Protein AF-A0A7C0ZC98-F1 (afdb_monomer)

pLDDT: mean 87.76, std 11.03, range [33.84, 98.44]

Radius of gyration: 20.85 Å; Cα contacts (8 Å, |Δi|>4): 672; chains: 1; bounding box: 54×52×56 Å

Structure (mmCIF, N/CA/C/O backbone):
data_AF-A0A7C0ZC98-F1
#
_entry.id   AF-A0A7C0ZC98-F1
#
loop_
_atom_site.group_PDB
_atom_site.id
_atom_site.type_symbol
_atom_site.label_atom_id
_atom_site.label_alt_id
_atom_site.label_comp_id
_atom_site.label_asym_id
_atom_site.label_entity_id
_atom_site.label_seq_id
_atom_site.pdbx_PDB_ins_code
_atom_site.Cartn_x
_atom_site.Cartn_y
_atom_site.Cartn_z
_atom_sit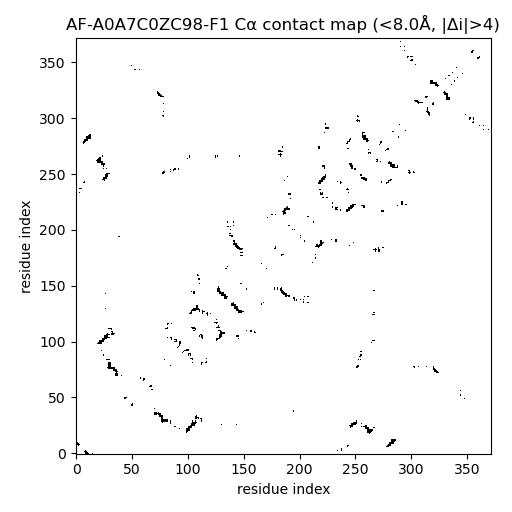e.occupancy
_atom_site.B_iso_or_equiv
_atom_site.auth_seq_id
_atom_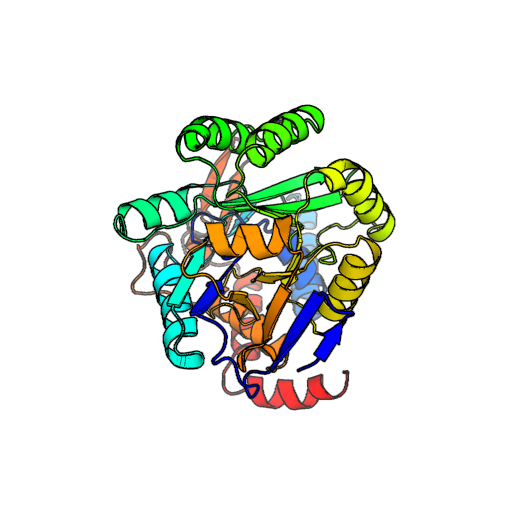site.auth_comp_id
_atom_site.auth_asym_id
_atom_site.auth_atom_id
_atom_site.pdbx_PDB_model_num
ATOM 1 N N . MET A 1 1 ? -12.277 -18.365 13.370 1.00 74.44 1 MET A N 1
ATOM 2 C CA . MET A 1 1 ? -11.640 -17.329 14.218 1.00 74.44 1 MET A CA 1
ATOM 3 C C . MET A 1 1 ? -10.384 -17.865 14.916 1.00 74.44 1 MET A C 1
ATOM 5 O O . MET A 1 1 ? -10.468 -18.856 15.636 1.00 74.44 1 MET A O 1
ATOM 9 N N . LYS A 1 2 ? -9.223 -17.218 14.737 1.00 79.19 2 LYS A N 1
ATOM 10 C CA . LYS A 1 2 ? -7.954 -17.492 15.442 1.00 79.19 2 LYS A CA 1
ATOM 11 C C . LYS A 1 2 ? -7.584 -16.276 16.295 1.00 79.19 2 LYS A C 1
ATOM 13 O O . LYS A 1 2 ? -7.551 -15.159 15.791 1.00 79.19 2 LYS A O 1
ATOM 18 N N . ARG A 1 3 ? -7.318 -16.483 17.586 1.00 78.44 3 ARG A N 1
ATOM 19 C CA . ARG A 1 3 ? -6.945 -15.413 18.525 1.00 78.44 3 ARG A CA 1
ATOM 20 C C . ARG A 1 3 ? -5.466 -15.503 18.876 1.00 78.44 3 ARG A C 1
ATOM 22 O O . ARG A 1 3 ? -4.966 -16.593 19.147 1.00 78.44 3 ARG A O 1
ATOM 29 N N . TYR A 1 4 ? -4.791 -14.361 18.893 1.00 76.75 4 TYR A N 1
ATOM 30 C CA . TYR A 1 4 ? -3.408 -14.226 19.340 1.00 76.75 4 TYR A CA 1
ATOM 31 C C . TYR A 1 4 ? -3.409 -13.308 20.564 1.00 76.75 4 TYR A C 1
ATOM 33 O O . TYR A 1 4 ? -3.559 -12.088 20.460 1.00 76.75 4 TYR A O 1
ATOM 41 N N . GLY A 1 5 ? -3.336 -13.921 21.747 1.00 76.06 5 GLY A N 1
ATOM 42 C CA . GLY A 1 5 ? -3.640 -13.234 23.002 1.00 76.06 5 GLY A CA 1
ATOM 43 C C . GLY A 1 5 ? -5.087 -12.721 23.041 1.00 76.06 5 GLY A C 1
ATOM 44 O O . GLY A 1 5 ? -5.976 -13.279 22.397 1.00 76.06 5 GLY A O 1
ATOM 45 N N . ASN A 1 6 ? -5.318 -11.638 23.788 1.00 73.19 6 ASN A N 1
ATOM 46 C CA . ASN A 1 6 ? -6.653 -11.043 23.961 1.00 73.19 6 ASN A CA 1
ATOM 47 C C . ASN A 1 6 ? -6.951 -9.897 22.984 1.00 73.19 6 ASN A C 1
ATOM 49 O O . ASN A 1 6 ? -8.027 -9.313 23.050 1.00 73.19 6 ASN A O 1
ATOM 53 N N . LYS A 1 7 ? -5.986 -9.532 22.135 1.00 84.50 7 LYS A N 1
ATOM 54 C CA . LYS A 1 7 ? -5.982 -8.244 21.431 1.00 84.50 7 LYS A CA 1
ATOM 55 C C . LYS A 1 7 ? -5.927 -8.347 19.910 1.00 84.50 7 LYS A C 1
ATOM 57 O O . LYS A 1 7 ? -6.285 -7.388 19.243 1.00 84.50 7 LYS A O 1
ATOM 62 N N . ILE A 1 8 ? -5.528 -9.492 19.354 1.00 89.81 8 ILE A N 1
ATOM 63 C CA . ILE A 1 8 ? -5.504 -9.709 17.904 1.00 89.81 8 ILE A CA 1
ATOM 64 C C . ILE A 1 8 ? -6.426 -10.876 17.559 1.00 89.81 8 ILE A C 1
ATOM 66 O O . ILE A 1 8 ? -6.219 -12.011 17.999 1.00 89.81 8 ILE A O 1
ATOM 70 N N . CYS A 1 9 ? -7.434 -10.587 16.745 1.00 91.44 9 CYS A N 1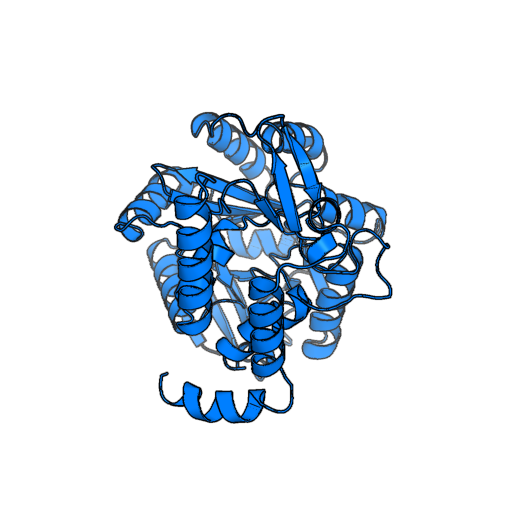
ATOM 71 C CA . CYS A 1 9 ? -8.412 -11.536 16.248 1.00 91.44 9 CYS A CA 1
ATOM 72 C C . CYS A 1 9 ? -8.313 -11.633 14.723 1.00 91.44 9 CYS A C 1
ATOM 74 O O . CYS A 1 9 ? -8.502 -10.648 14.014 1.00 91.44 9 CYS A O 1
ATOM 76 N N . ALA A 1 10 ? -8.017 -12.830 14.224 1.00 90.44 10 ALA A N 1
ATOM 77 C CA . ALA A 1 10 ? -8.015 -13.150 12.807 1.00 90.44 10 ALA A CA 1
ATOM 78 C C . ALA A 1 10 ? -9.260 -13.974 12.457 1.00 90.44 10 ALA A C 1
ATOM 80 O O . ALA A 1 10 ? -9.485 -15.063 12.999 1.00 90.44 10 ALA A O 1
ATOM 81 N N . LEU A 1 11 ? -10.054 -13.449 11.538 1.00 91.06 11 LEU A N 1
ATOM 82 C CA . LEU A 1 11 ? -11.322 -13.985 11.078 1.00 91.06 11 LEU A CA 1
ATOM 83 C C . LEU A 1 11 ? -11.156 -14.570 9.678 1.00 91.06 11 LEU A C 1
ATOM 85 O O . LEU A 1 11 ? -10.425 -14.058 8.824 1.00 91.06 11 LEU A O 1
ATOM 89 N N . ASP A 1 12 ? -11.842 -15.676 9.461 1.00 89.81 12 ASP A N 1
ATOM 90 C CA . ASP A 1 12 ? -12.070 -16.250 8.151 1.00 89.81 12 ASP A CA 1
ATOM 91 C C . ASP A 1 12 ? -13.332 -15.637 7.543 1.00 89.81 12 ASP A C 1
ATOM 93 O O . ASP A 1 12 ? -14.239 -15.239 8.267 1.00 89.81 12 ASP A O 1
ATOM 97 N N . PHE A 1 13 ? -13.447 -15.652 6.220 1.00 86.25 13 PHE A N 1
ATOM 98 C CA . PHE A 1 13 ? -14.629 -15.160 5.511 1.00 86.25 13 PHE A CA 1
ATOM 99 C C . PHE A 1 13 ? -15.955 -15.818 5.942 1.00 86.25 13 PHE A C 1
ATOM 101 O O . PHE A 1 13 ? -17.028 -15.287 5.691 1.00 86.25 13 PHE A O 1
ATOM 108 N N . LYS A 1 14 ? -15.894 -17.009 6.547 1.00 86.00 14 LYS A N 1
ATOM 109 C CA . LYS A 1 14 ? -17.073 -17.740 7.037 1.00 86.00 14 LYS A CA 1
ATOM 110 C C . LYS A 1 14 ? -17.441 -17.420 8.486 1.00 86.00 14 LYS A C 1
ATOM 112 O O . LYS A 1 14 ? -18.456 -17.929 8.956 1.00 86.00 14 LYS A O 1
ATOM 117 N N . ASP A 1 15 ? -16.580 -16.708 9.207 1.00 90.06 15 ASP A N 1
ATOM 118 C CA . ASP A 1 15 ? -16.861 -16.325 10.586 1.00 90.06 15 ASP A CA 1
ATOM 119 C C . ASP A 1 15 ? -17.953 -15.241 10.612 1.00 90.06 15 ASP A C 1
ATOM 121 O O . ASP A 1 15 ? -18.104 -14.476 9.661 1.00 90.06 15 ASP A O 1
ATOM 125 N N . ASP A 1 16 ? -18.717 -15.182 11.704 1.00 88.12 16 ASP A N 1
ATOM 126 C CA . ASP A 1 16 ? -19.704 -14.123 11.918 1.00 88.12 16 ASP A CA 1
ATOM 127 C C . ASP A 1 16 ? -18.997 -12.783 12.173 1.00 88.12 16 ASP A C 1
ATOM 129 O O . ASP A 1 16 ? -18.072 -12.700 12.986 1.00 88.12 16 ASP A O 1
ATOM 133 N N . ILE A 1 17 ? -19.439 -11.749 11.459 1.00 93.38 17 ILE A N 1
ATOM 134 C CA . ILE A 1 17 ? -18.895 -10.389 11.502 1.00 93.38 17 ILE A CA 1
ATOM 135 C C . ILE A 1 17 ? -19.959 -9.340 11.842 1.00 93.38 17 ILE A C 1
ATOM 137 O O . ILE A 1 17 ? -19.674 -8.148 11.759 1.00 93.38 17 ILE A O 1
ATOM 141 N N . GLY A 1 18 ? -21.165 -9.750 12.256 1.00 89.88 18 GLY A N 1
ATOM 142 C CA . GLY A 1 18 ? -22.285 -8.838 12.528 1.00 89.88 18 GLY A CA 1
ATOM 143 C C . GLY A 1 18 ? -22.062 -7.841 13.674 1.00 89.88 18 GLY A C 1
ATOM 144 O O . GLY A 1 18 ? -22.882 -6.952 13.880 1.00 89.88 18 GLY A O 1
ATOM 145 N N . GLU A 1 19 ? -20.967 -7.968 14.430 1.00 93.06 19 GLU A N 1
ATOM 146 C CA . GLU A 1 19 ? -20.566 -6.997 15.457 1.00 93.06 19 GLU A CA 1
ATOM 147 C C . GLU A 1 19 ? -19.761 -5.802 14.917 1.00 93.06 19 GLU A C 1
ATOM 149 O O . GLU A 1 19 ? -19.489 -4.867 15.675 1.00 93.06 19 GLU A O 1
ATOM 154 N N . PHE A 1 20 ? -19.340 -5.841 13.649 1.00 97.56 20 PHE A N 1
ATOM 155 C CA . PHE A 1 20 ? -18.558 -4.785 13.009 1.00 97.56 20 PHE A CA 1
ATOM 156 C C . PHE A 1 20 ? -19.452 -3.889 12.160 1.00 97.56 20 PHE A C 1
ATOM 158 O O . PHE A 1 20 ? -20.401 -4.349 11.536 1.00 97.56 20 PHE A O 1
ATOM 165 N N . ASN A 1 21 ? -19.114 -2.603 12.118 1.00 97.94 21 ASN A N 1
ATOM 166 C CA . ASN A 1 21 ? -19.869 -1.606 11.363 1.00 97.94 21 ASN A CA 1
ATOM 167 C C . ASN A 1 21 ? -19.173 -1.238 10.050 1.00 97.94 21 ASN A C 1
ATOM 169 O O . ASN A 1 21 ? -19.837 -0.923 9.060 1.00 97.94 21 ASN A O 1
ATOM 173 N N . SER A 1 22 ? -17.838 -1.290 10.030 1.00 98.25 22 SER A N 1
ATOM 174 C CA . SER A 1 22 ? -17.042 -0.921 8.862 1.00 98.25 22 SER A CA 1
ATOM 175 C C . SER A 1 22 ? -15.887 -1.890 8.626 1.00 98.25 22 SER A C 1
ATOM 177 O O . SER A 1 22 ? -15.364 -2.514 9.555 1.00 98.25 22 SER A O 1
ATOM 179 N N . ALA A 1 23 ? -15.443 -1.957 7.372 1.00 98.00 23 ALA A N 1
ATOM 180 C CA . ALA A 1 23 ? -14.182 -2.578 6.988 1.00 98.00 23 ALA A CA 1
ATOM 181 C C . ALA A 1 23 ? -13.244 -1.527 6.384 1.00 98.00 23 ALA A C 1
ATOM 183 O O . ALA A 1 23 ? -13.676 -0.615 5.676 1.00 98.00 23 ALA A O 1
ATOM 184 N N . ILE A 1 24 ? -11.950 -1.664 6.663 1.00 97.81 24 ILE A N 1
ATOM 185 C CA . ILE A 1 24 ? -10.910 -0.742 6.227 1.00 97.81 24 ILE A CA 1
ATOM 186 C C . ILE A 1 24 ? -10.019 -1.444 5.207 1.00 97.81 24 ILE A C 1
ATOM 188 O O . ILE A 1 24 ? -9.396 -2.466 5.512 1.00 97.81 24 ILE A O 1
ATOM 192 N N . SER A 1 25 ? -9.925 -0.851 4.018 1.00 96.56 25 SER A N 1
ATOM 193 C CA . SER A 1 25 ? -8.909 -1.193 3.026 1.00 96.56 25 SER A CA 1
ATOM 194 C C . SER A 1 25 ? -7.743 -0.213 3.136 1.00 96.56 25 SER A C 1
ATOM 196 O O . SER A 1 25 ? -7.826 0.948 2.711 1.00 96.56 25 SER A O 1
ATOM 198 N N . LEU A 1 26 ? -6.669 -0.684 3.771 1.00 96.19 26 LEU A N 1
ATOM 199 C CA . LEU A 1 26 ? -5.397 0.023 3.855 1.00 96.19 26 LEU A CA 1
ATOM 200 C C . LEU A 1 26 ? -4.454 -0.433 2.762 1.00 96.19 26 LEU A C 1
ATOM 202 O O . LEU A 1 26 ? -4.504 -1.588 2.349 1.00 96.19 26 LEU A O 1
ATOM 206 N N . HIS A 1 27 ? -3.532 0.457 2.412 1.00 95.81 27 HIS A N 1
ATOM 207 C CA . HIS A 1 27 ? -2.405 0.172 1.546 1.00 95.81 27 HIS A CA 1
ATOM 208 C C . HIS A 1 27 ? -2.862 -0.231 0.133 1.00 95.81 27 HIS A C 1
ATOM 210 O O . HIS A 1 27 ? -3.417 -1.297 -0.130 1.00 95.81 27 HIS A O 1
ATOM 216 N N . SER A 1 28 ? -2.757 0.707 -0.798 1.00 95.50 28 SER A N 1
ATOM 217 C CA . SER A 1 28 ? -3.115 0.485 -2.196 1.00 95.50 28 SER A CA 1
ATOM 218 C C . SER A 1 28 ? -2.465 1.543 -3.059 1.00 95.50 28 SER A C 1
ATOM 220 O O . SER A 1 28 ? -2.540 2.734 -2.748 1.00 95.50 28 SER A O 1
ATOM 222 N N . HIS A 1 29 ? -1.896 1.091 -4.171 1.00 96.62 29 HIS A N 1
ATOM 223 C CA . HIS A 1 29 ? -1.134 1.923 -5.086 1.00 96.62 29 HIS A CA 1
ATOM 224 C C . HIS A 1 29 ? -1.905 2.199 -6.371 1.00 96.62 29 HIS A C 1
ATOM 226 O O . HIS A 1 29 ? -2.661 1.369 -6.890 1.00 96.62 29 HIS A O 1
ATOM 232 N N . THR A 1 30 ? -1.706 3.397 -6.895 1.00 97.00 30 THR A N 1
ATOM 233 C CA . THR A 1 30 ? -2.353 3.942 -8.085 1.00 97.00 30 THR A CA 1
ATOM 234 C C . THR A 1 30 ? -1.293 4.315 -9.122 1.00 97.00 30 THR A C 1
ATOM 236 O O . THR A 1 30 ? -0.098 4.135 -8.912 1.00 97.00 30 THR A O 1
ATOM 239 N N . ILE A 1 31 ? -1.706 4.871 -10.262 1.00 95.56 31 ILE A N 1
ATOM 240 C CA . ILE A 1 31 ? -0.800 5.430 -11.284 1.00 95.56 31 ILE A CA 1
ATOM 241 C C . ILE A 1 31 ? 0.195 6.488 -10.759 1.00 95.56 31 ILE A C 1
ATOM 243 O O . ILE A 1 31 ? 1.091 6.876 -11.511 1.00 95.56 31 ILE A O 1
ATOM 247 N N . TYR A 1 32 ? 0.026 6.993 -9.533 1.00 95.94 32 TYR A N 1
ATOM 248 C CA . TYR A 1 32 ? 0.938 7.958 -8.916 1.00 95.94 32 TYR A CA 1
ATOM 249 C C . TYR A 1 32 ? 2.073 7.299 -8.123 1.00 95.94 32 TYR A C 1
ATOM 251 O O . TYR A 1 32 ? 3.101 7.949 -7.924 1.00 95.94 32 TYR A O 1
ATOM 259 N N . SER A 1 33 ? 1.953 6.014 -7.777 1.00 95.00 33 SER A N 1
ATOM 260 C CA . SER A 1 33 ? 3.036 5.258 -7.151 1.00 95.00 33 SER A CA 1
ATOM 261 C C . SER A 1 33 ? 4.142 4.921 -8.148 1.00 95.00 33 SER A C 1
ATOM 263 O O . SER A 1 33 ? 3.879 4.456 -9.264 1.00 95.00 33 SER A O 1
ATOM 265 N N . LYS A 1 34 ? 5.397 5.165 -7.759 1.00 92.81 34 LYS A N 1
ATOM 266 C CA . LYS A 1 34 ? 6.581 4.924 -8.596 1.00 92.81 34 LYS A CA 1
ATOM 267 C C . LYS A 1 34 ? 7.374 3.736 -8.075 1.00 92.81 34 LYS A C 1
ATOM 269 O O . LYS A 1 34 ? 8.279 3.879 -7.260 1.00 92.81 34 LYS A O 1
ATOM 274 N N . GLU A 1 35 ? 7.128 2.586 -8.678 1.00 89.69 35 GLU A N 1
ATOM 275 C CA . GLU A 1 35 ? 7.740 1.329 -8.276 1.00 89.69 35 GLU A CA 1
ATOM 276 C C . GLU A 1 35 ? 9.111 1.105 -8.901 1.00 89.69 35 GLU A C 1
ATOM 278 O O . GLU A 1 35 ? 9.259 1.062 -10.126 1.00 89.69 35 GLU A O 1
ATOM 283 N N . ASN A 1 36 ? 10.132 0.886 -8.074 1.00 86.81 36 ASN A N 1
ATOM 284 C CA . ASN A 1 36 ? 11.498 0.689 -8.553 1.00 86.81 36 ASN A CA 1
ATOM 285 C C . ASN A 1 36 ? 11.630 -0.584 -9.422 1.00 86.81 36 ASN A C 1
ATOM 287 O O . ASN A 1 36 ? 11.314 -1.699 -8.995 1.00 86.81 36 ASN A O 1
ATOM 291 N N . LEU A 1 37 ? 12.168 -0.452 -10.644 1.00 82.19 37 LEU A N 1
ATOM 292 C CA . LEU A 1 37 ? 12.371 -1.595 -11.551 1.00 82.19 37 LEU A CA 1
ATOM 293 C C . LEU 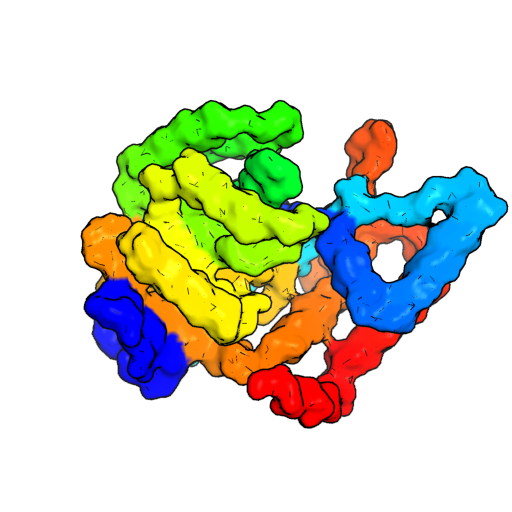A 1 37 ? 13.467 -2.563 -11.086 1.00 82.19 37 LEU A C 1
ATOM 295 O O . LEU A 1 37 ? 13.533 -3.691 -11.582 1.00 82.19 37 LEU A O 1
ATOM 299 N N . GLY A 1 38 ? 14.319 -2.165 -10.142 1.00 67.44 38 GLY A N 1
ATOM 300 C CA . GLY A 1 38 ? 15.304 -3.032 -9.499 1.00 67.44 38 GLY A CA 1
ATOM 301 C C . GLY A 1 38 ? 14.665 -4.300 -8.931 1.00 67.44 38 GLY A C 1
ATOM 302 O O . GLY A 1 38 ? 15.223 -5.388 -9.076 1.00 67.44 38 GLY A O 1
ATOM 303 N N . ILE A 1 39 ? 13.433 -4.202 -8.424 1.00 65.38 39 ILE A N 1
ATOM 304 C CA . ILE A 1 39 ? 12.647 -5.349 -7.952 1.00 65.38 39 ILE A CA 1
ATOM 305 C C . ILE A 1 39 ? 12.385 -6.351 -9.093 1.00 65.38 39 ILE A C 1
ATOM 307 O O . ILE A 1 39 ? 12.534 -7.563 -8.911 1.00 65.38 39 ILE A O 1
ATOM 311 N N . ILE A 1 40 ? 12.080 -5.874 -10.306 1.00 64.88 40 ILE A N 1
ATOM 312 C CA . ILE A 1 40 ? 11.847 -6.734 -11.480 1.00 64.88 40 ILE A CA 1
ATOM 313 C C . ILE A 1 40 ? 13.117 -7.497 -11.863 1.00 64.88 40 ILE A C 1
ATOM 315 O O . ILE A 1 40 ? 13.040 -8.681 -12.195 1.00 64.88 40 ILE A O 1
ATOM 319 N N . ALA A 1 41 ? 14.293 -6.868 -11.779 1.00 62.25 41 ALA A N 1
ATOM 320 C CA . ALA A 1 41 ? 15.564 -7.541 -12.048 1.00 62.25 41 ALA A CA 1
ATOM 321 C C . ALA A 1 41 ? 15.800 -8.732 -11.098 1.00 62.25 41 ALA A C 1
ATOM 323 O O . ALA A 1 41 ? 16.277 -9.789 -11.526 1.00 62.25 41 ALA A O 1
ATOM 324 N N . ARG A 1 42 ? 15.407 -8.595 -9.823 1.00 63.22 42 ARG A N 1
ATOM 325 C CA . ARG A 1 42 ? 15.499 -9.662 -8.811 1.00 63.22 42 ARG A CA 1
ATOM 326 C C . ARG A 1 42 ? 14.597 -10.842 -9.169 1.00 63.22 42 ARG A C 1
ATOM 328 O O . ARG A 1 42 ? 15.067 -11.980 -9.217 1.00 63.22 42 ARG A O 1
ATOM 335 N N . TYR A 1 43 ? 13.333 -10.583 -9.506 1.00 64.31 43 TYR A N 1
ATOM 336 C CA . TYR A 1 43 ? 12.390 -11.637 -9.904 1.00 64.31 43 TYR A CA 1
ATOM 337 C C . TYR A 1 43 ? 12.754 -12.291 -11.241 1.00 64.31 43 TYR A C 1
ATOM 339 O O . TYR A 1 43 ? 12.703 -13.515 -11.367 1.00 64.31 43 TYR A O 1
ATOM 347 N N . ALA A 1 44 ? 13.208 -11.507 -12.219 1.00 65.62 44 ALA A N 1
ATOM 348 C CA . ALA A 1 44 ? 13.685 -12.009 -13.505 1.00 65.62 44 ALA A CA 1
ATOM 349 C C . ALA A 1 44 ? 14.834 -13.022 -13.344 1.00 65.62 44 ALA A C 1
ATOM 351 O O . ALA A 1 44 ? 14.898 -14.010 -14.077 1.00 65.62 44 ALA A O 1
ATOM 352 N N . ASN A 1 45 ? 15.711 -12.826 -12.353 1.00 65.69 45 ASN A N 1
ATOM 353 C CA . ASN A 1 45 ? 16.799 -13.756 -12.047 1.00 65.69 45 ASN A CA 1
ATOM 354 C C . ASN A 1 45 ? 16.339 -15.068 -11.386 1.00 65.69 45 ASN A C 1
ATOM 356 O O . ASN A 1 45 ? 17.078 -16.054 -11.449 1.00 65.69 45 ASN A O 1
ATOM 360 N N . ARG A 1 46 ? 15.139 -15.119 -10.791 1.00 67.31 46 ARG A N 1
ATOM 361 C CA . ARG A 1 46 ? 14.580 -16.349 -10.199 1.00 67.31 46 ARG A CA 1
ATOM 362 C C . ARG A 1 46 ? 14.011 -17.305 -11.248 1.00 67.31 46 ARG A C 1
ATOM 364 O O . ARG A 1 46 ? 13.984 -18.507 -11.013 1.00 67.31 46 ARG A O 1
ATOM 371 N N . ILE A 1 47 ? 13.615 -16.805 -12.421 1.00 70.31 47 ILE A N 1
ATOM 372 C CA . ILE A 1 47 ? 13.076 -17.630 -13.511 1.00 70.31 47 ILE A CA 1
ATOM 373 C C . ILE A 1 47 ? 14.228 -18.027 -14.455 1.00 70.31 47 ILE A C 1
ATOM 375 O O . ILE A 1 47 ? 14.752 -17.160 -15.161 1.00 70.31 47 ILE A O 1
ATOM 379 N N . PRO A 1 48 ? 14.633 -19.316 -14.531 1.00 75.12 48 PRO A N 1
ATOM 380 C CA . PRO A 1 48 ? 15.859 -19.729 -15.226 1.00 75.12 48 PRO A CA 1
ATOM 381 C C . PRO A 1 48 ? 15.954 -19.272 -16.686 1.00 75.12 48 PRO A C 1
ATOM 383 O O . PRO A 1 48 ? 17.024 -18.858 -17.135 1.00 75.12 48 PRO A O 1
ATOM 386 N N . ILE A 1 49 ? 14.834 -19.307 -17.412 1.00 76.06 49 ILE A N 1
ATOM 387 C CA . ILE A 1 49 ? 14.765 -18.906 -18.822 1.00 76.06 49 ILE A CA 1
ATOM 388 C C . ILE A 1 49 ? 14.932 -17.387 -18.967 1.00 76.06 49 ILE A C 1
ATOM 390 O O . ILE A 1 49 ? 15.725 -16.938 -19.797 1.00 76.06 49 ILE A O 1
ATOM 394 N N . ILE A 1 50 ? 14.254 -16.586 -18.134 1.00 76.94 50 ILE A N 1
ATOM 395 C CA . ILE A 1 50 ? 14.397 -15.119 -18.150 1.00 76.94 50 ILE A CA 1
ATOM 396 C C . ILE A 1 50 ? 15.831 -14.737 -17.789 1.00 76.94 50 ILE A C 1
ATOM 398 O O . ILE A 1 50 ? 16.454 -13.951 -18.503 1.00 76.94 50 ILE A O 1
ATOM 402 N N . ARG A 1 51 ? 16.398 -15.366 -16.754 1.00 80.94 51 ARG A N 1
ATOM 403 C CA . ARG A 1 51 ? 17.802 -15.196 -16.366 1.00 80.94 51 ARG A CA 1
ATOM 404 C C . ARG A 1 51 ? 18.757 -15.485 -17.526 1.00 80.94 51 ARG A C 1
ATOM 406 O O . ARG A 1 51 ? 19.703 -14.729 -17.742 1.00 80.94 51 ARG A O 1
ATOM 413 N N . ALA A 1 52 ? 18.534 -16.565 -18.277 1.00 82.94 52 ALA A N 1
ATOM 414 C CA . ALA A 1 52 ? 19.368 -16.920 -19.425 1.00 82.94 52 ALA A CA 1
ATOM 415 C C . ALA A 1 52 ? 19.288 -15.867 -20.545 1.00 82.94 52 ALA A C 1
ATOM 417 O O . ALA A 1 52 ? 20.325 -15.451 -21.070 1.00 82.94 52 ALA A O 1
ATOM 418 N N . LEU A 1 53 ? 18.081 -15.389 -20.871 1.00 81.69 53 LEU A N 1
ATOM 419 C CA . LEU A 1 53 ? 17.874 -14.320 -21.854 1.00 81.69 53 LEU A CA 1
ATOM 420 C C . LEU A 1 53 ? 18.546 -13.012 -21.416 1.00 81.69 53 LEU A C 1
ATOM 422 O O . LEU A 1 53 ? 19.252 -12.389 -22.209 1.00 81.69 53 LEU A O 1
ATOM 426 N N . PHE A 1 54 ? 18.398 -12.642 -20.143 1.00 80.19 54 PHE A N 1
ATOM 427 C CA . PHE A 1 54 ? 19.001 -11.441 -19.571 1.00 80.19 54 PHE A CA 1
ATOM 428 C C . PHE A 1 54 ? 20.535 -11.493 -19.596 1.00 80.19 54 PHE A C 1
ATOM 430 O O . PHE A 1 54 ? 21.189 -10.557 -20.057 1.00 80.19 54 PHE A O 1
ATOM 437 N N . ARG A 1 55 ? 21.131 -12.621 -19.181 1.00 83.50 55 ARG A N 1
ATOM 438 C CA . ARG A 1 55 ? 22.587 -12.835 -19.250 1.00 83.50 55 ARG A CA 1
ATOM 439 C C . ARG A 1 55 ? 23.105 -12.757 -20.680 1.00 83.50 55 ARG A C 1
ATOM 441 O O . ARG A 1 55 ? 24.115 -12.101 -20.925 1.00 83.50 55 ARG A O 1
ATOM 448 N N . LYS A 1 56 ? 22.409 -13.388 -21.630 1.00 85.12 56 LYS A N 1
ATOM 449 C CA . LYS A 1 56 ? 22.775 -13.348 -23.051 1.00 85.12 56 LYS A CA 1
ATOM 450 C C . LYS A 1 56 ? 22.776 -11.917 -23.590 1.00 85.12 56 LYS A C 1
ATOM 452 O O . LYS A 1 56 ? 23.715 -11.537 -24.288 1.00 85.12 56 LYS A O 1
ATOM 457 N N . GLU A 1 57 ? 21.765 -11.121 -23.247 1.00 85.00 57 GLU A N 1
ATOM 458 C CA . GLU A 1 57 ? 21.688 -9.724 -23.675 1.00 85.00 57 GLU A CA 1
ATOM 459 C C . GLU A 1 57 ? 22.790 -8.867 -23.034 1.00 85.00 57 GLU A C 1
ATOM 461 O O . GLU A 1 57 ? 23.476 -8.129 -23.740 1.00 85.00 57 GLU A O 1
ATOM 466 N N . ASN A 1 58 ? 23.048 -9.010 -21.731 1.00 84.19 58 ASN A N 1
ATOM 467 C CA . ASN A 1 58 ? 24.142 -8.286 -21.074 1.00 84.19 58 ASN A CA 1
ATOM 468 C C . ASN A 1 58 ? 25.512 -8.639 -21.665 1.00 84.19 58 ASN A C 1
ATOM 470 O O . ASN A 1 58 ? 26.299 -7.739 -21.957 1.00 84.19 58 ASN A O 1
ATOM 474 N N . LEU A 1 59 ? 25.781 -9.921 -21.938 1.00 86.44 59 LEU A N 1
ATOM 475 C CA . LEU A 1 59 ? 27.009 -10.345 -22.618 1.00 86.44 59 LEU A CA 1
ATOM 476 C C . LEU A 1 59 ? 27.135 -9.713 -24.010 1.00 86.44 59 LEU A C 1
ATOM 478 O O . LEU A 1 59 ? 28.216 -9.262 -24.387 1.00 86.44 59 LEU A O 1
ATOM 482 N N . LYS A 1 60 ? 26.038 -9.638 -24.773 1.00 86.88 60 LYS A N 1
ATOM 483 C CA . LYS A 1 60 ? 26.016 -8.975 -26.085 1.00 86.88 60 LYS A CA 1
ATOM 484 C C . LYS A 1 60 ? 26.341 -7.482 -25.970 1.00 86.88 60 LYS A C 1
ATOM 486 O O . LYS A 1 60 ? 27.101 -6.960 -26.789 1.00 86.88 60 LYS A O 1
ATOM 491 N N . ARG A 1 61 ? 25.803 -6.798 -24.957 1.00 85.69 61 ARG A N 1
ATOM 492 C CA . ARG A 1 61 ? 26.065 -5.375 -24.692 1.00 85.69 61 ARG A CA 1
ATOM 493 C C . ARG A 1 61 ? 27.522 -5.127 -24.315 1.00 85.69 61 ARG A C 1
ATOM 495 O O . ARG A 1 61 ? 28.147 -4.278 -24.943 1.00 85.69 61 ARG A O 1
ATOM 502 N N . ILE A 1 62 ? 28.078 -5.930 -23.406 1.00 87.25 62 ILE A N 1
ATOM 503 C CA . ILE A 1 62 ? 29.491 -5.860 -23.000 1.00 87.25 62 ILE A CA 1
ATOM 504 C C . ILE A 1 62 ? 30.411 -6.077 -24.208 1.00 87.25 62 ILE A C 1
ATOM 506 O O . ILE A 1 62 ? 31.287 -5.255 -24.466 1.00 87.25 62 ILE A O 1
ATOM 510 N N . LYS A 1 63 ? 30.159 -7.118 -25.020 1.00 90.25 63 LYS A N 1
ATOM 511 C CA . LYS A 1 63 ? 30.905 -7.364 -26.273 1.00 90.25 63 LYS A CA 1
ATOM 512 C C . LYS A 1 63 ? 30.831 -6.186 -27.250 1.00 90.25 63 LYS A C 1
ATOM 514 O O . LYS A 1 63 ? 31.768 -5.955 -28.002 1.00 90.25 63 LYS A O 1
ATOM 519 N N . SER A 1 64 ? 29.737 -5.428 -27.213 1.00 88.81 64 SER A N 1
ATOM 520 C CA . SER A 1 64 ? 29.520 -4.236 -28.040 1.00 88.81 64 SER A CA 1
ATOM 521 C C . SER A 1 64 ? 29.987 -2.933 -27.370 1.00 88.81 64 SER A C 1
ATOM 523 O O . SER A 1 64 ? 29.574 -1.862 -27.808 1.00 88.81 64 SER A O 1
ATOM 525 N N . LYS A 1 65 ? 30.785 -3.001 -26.290 1.00 85.50 65 LYS A N 1
ATOM 526 C CA . LYS A 1 65 ? 31.243 -1.852 -25.478 1.00 85.50 65 LYS A CA 1
ATOM 527 C C . LYS A 1 65 ? 30.107 -0.962 -24.938 1.00 85.50 65 LYS A C 1
ATOM 529 O O . LYS A 1 65 ? 30.305 0.221 -24.678 1.00 85.50 65 LYS A O 1
ATOM 534 N N . LYS A 1 66 ? 28.906 -1.519 -24.757 1.00 81.56 66 LYS A N 1
ATOM 535 C CA . LYS A 1 66 ? 27.756 -0.845 -24.133 1.00 81.56 66 LYS A CA 1
ATOM 536 C C . LYS A 1 66 ? 27.677 -1.222 -22.657 1.00 81.56 66 LYS A C 1
ATOM 538 O O . LYS A 1 66 ? 27.988 -2.355 -22.291 1.00 81.56 66 LYS A O 1
ATOM 543 N N . ARG A 1 67 ? 27.187 -0.303 -21.819 1.00 78.62 67 ARG A N 1
ATOM 544 C CA . ARG A 1 67 ? 26.914 -0.604 -20.406 1.00 78.62 67 ARG A CA 1
ATOM 545 C C . ARG A 1 67 ? 25.871 -1.725 -20.273 1.00 78.62 67 ARG A C 1
ATOM 547 O O . ARG A 1 67 ? 24.973 -1.802 -21.129 1.00 78.62 67 ARG A O 1
ATOM 554 N N . PRO A 1 68 ? 25.957 -2.569 -19.228 1.00 78.56 68 PRO A N 1
ATOM 555 C CA . PRO A 1 68 ? 24.890 -3.497 -18.863 1.00 78.56 68 PRO A CA 1
ATOM 556 C C . PRO A 1 68 ? 23.539 -2.789 -18.726 1.00 78.56 68 PRO A C 1
ATOM 558 O O . PRO A 1 68 ? 23.469 -1.562 -18.651 1.00 78.56 68 PRO A O 1
ATOM 561 N N . ILE A 1 69 ? 22.458 -3.562 -18.744 1.00 76.12 69 ILE A N 1
ATOM 562 C CA . ILE A 1 69 ? 21.135 -3.012 -18.447 1.00 76.12 69 ILE A CA 1
ATOM 563 C C . ILE A 1 69 ? 21.116 -2.616 -16.970 1.00 76.12 69 ILE A C 1
ATOM 565 O O . ILE A 1 69 ? 21.307 -3.468 -16.104 1.00 76.12 69 ILE A O 1
ATOM 569 N N . ASP A 1 70 ? 20.887 -1.334 -16.713 1.00 76.81 70 ASP A N 1
ATOM 570 C CA . ASP A 1 70 ? 20.677 -0.788 -15.380 1.00 76.81 70 ASP A CA 1
ATOM 571 C C . ASP A 1 70 ? 19.178 -0.551 -15.170 1.00 76.81 70 ASP A C 1
ATOM 573 O O . ASP A 1 70 ? 18.556 0.206 -15.913 1.00 76.81 70 ASP A O 1
ATOM 577 N N . PHE A 1 71 ? 18.600 -1.236 -14.186 1.00 78.62 71 PHE A N 1
ATOM 578 C CA . PHE A 1 71 ? 17.199 -1.063 -13.797 1.00 78.62 71 PHE A CA 1
ATOM 579 C C . PHE A 1 71 ? 17.023 -0.075 -12.643 1.00 78.62 71 PHE A C 1
ATOM 581 O O . PHE A 1 71 ? 15.900 0.352 -12.403 1.00 78.62 71 PHE A O 1
ATOM 588 N N . SER A 1 72 ? 18.100 0.309 -11.948 1.00 76.94 72 SER A N 1
ATOM 589 C CA . SER A 1 72 ? 18.023 1.204 -10.784 1.00 76.94 72 SER A CA 1
ATOM 590 C C . SER A 1 72 ? 17.600 2.628 -11.155 1.00 76.94 72 SER A C 1
ATOM 592 O O . SER A 1 72 ? 17.025 3.345 -10.343 1.00 76.94 72 SER A O 1
ATOM 594 N N . SER A 1 73 ? 17.827 3.021 -12.409 1.00 81.25 73 SER A N 1
ATOM 595 C CA . SER A 1 73 ? 17.435 4.314 -12.976 1.00 81.25 73 SER A CA 1
ATOM 596 C C . SER A 1 73 ? 16.001 4.354 -13.519 1.00 81.25 73 SER A C 1
ATOM 598 O O . SER A 1 73 ? 15.572 5.386 -14.051 1.00 81.25 73 SER A O 1
ATOM 600 N N . GLY A 1 74 ? 15.249 3.255 -13.415 1.00 88.12 74 GLY A N 1
ATOM 601 C CA . GLY A 1 74 ? 13.889 3.164 -13.927 1.00 88.12 74 GLY A CA 1
ATOM 602 C C . GLY A 1 74 ? 12.857 2.790 -12.870 1.00 88.12 74 GLY A C 1
ATOM 603 O O . GLY A 1 74 ? 13.156 2.165 -11.855 1.00 88.12 74 GLY A O 1
ATOM 604 N N . TYR A 1 75 ? 11.614 3.160 -13.151 1.00 91.81 75 TYR A N 1
ATOM 605 C CA . TYR A 1 75 ? 10.452 2.805 -12.344 1.00 91.81 75 TYR A CA 1
ATOM 606 C C . TYR A 1 75 ? 9.285 2.398 -13.244 1.00 91.81 75 TYR A C 1
ATOM 608 O O . TYR A 1 75 ? 9.291 2.650 -14.454 1.00 91.81 75 TYR A O 1
ATOM 616 N N . TRP A 1 76 ? 8.279 1.760 -12.668 1.00 92.56 76 TRP A N 1
ATOM 617 C CA . TRP A 1 76 ? 6.992 1.543 -13.310 1.00 92.56 76 TRP A CA 1
ATOM 618 C C . TRP A 1 76 ? 5.867 2.129 -12.463 1.00 92.56 76 TRP A C 1
ATOM 620 O O . TRP A 1 76 ? 6.075 2.434 -11.296 1.00 92.56 76 TRP A O 1
ATOM 630 N N . ILE A 1 77 ? 4.700 2.328 -13.070 1.00 94.44 77 ILE A N 1
ATOM 631 C CA . ILE A 1 77 ? 3.500 2.785 -12.362 1.00 94.44 77 ILE A CA 1
ATOM 632 C C . ILE A 1 77 ? 2.383 1.732 -12.456 1.00 94.44 77 ILE A C 1
ATOM 634 O O . ILE A 1 77 ? 2.199 1.145 -13.538 1.00 94.44 77 ILE A O 1
ATOM 638 N N . PRO A 1 78 ? 1.620 1.496 -11.371 1.00 94.62 78 PRO A N 1
ATOM 639 C CA . PRO A 1 78 ? 0.402 0.690 -11.376 1.00 94.62 78 PRO A CA 1
ATOM 640 C C . PRO A 1 78 ? -0.569 1.064 -12.503 1.00 94.62 78 PRO A C 1
ATOM 642 O O . PRO A 1 78 ? -0.576 2.200 -12.980 1.00 94.62 78 PRO A O 1
ATOM 645 N N . PRO A 1 79 ? -1.413 0.127 -12.970 1.00 94.00 79 PRO A N 1
ATOM 646 C CA . PRO A 1 79 ? -2.295 0.396 -14.098 1.00 94.00 79 PRO A CA 1
ATOM 647 C C . PRO A 1 79 ? -3.512 1.252 -13.730 1.00 94.00 79 PRO A C 1
ATOM 649 O O . PRO A 1 79 ? -4.103 1.854 -14.621 1.00 94.00 79 PRO A O 1
ATOM 652 N N . LEU A 1 80 ? -3.911 1.310 -12.456 1.00 95.31 80 LEU A N 1
ATOM 653 C CA . LEU A 1 80 ? -5.211 1.851 -12.064 1.00 95.31 80 LEU A CA 1
ATOM 654 C C . LEU A 1 80 ? -5.167 3.304 -11.591 1.00 95.31 80 LEU A C 1
ATOM 656 O O . LEU A 1 80 ? -4.309 3.699 -10.805 1.00 95.31 80 LEU A O 1
ATOM 660 N N . SER A 1 81 ? -6.156 4.089 -12.029 1.00 95.81 81 SER A N 1
ATOM 661 C CA . SER A 1 81 ? -6.403 5.425 -11.481 1.00 95.81 81 SER A CA 1
ATOM 662 C C . SER A 1 81 ? -6.844 5.346 -10.014 1.00 95.81 81 SER A C 1
ATOM 664 O O . SER A 1 81 ? -7.414 4.323 -9.623 1.00 95.81 81 SER A O 1
ATOM 666 N N . PRO A 1 82 ? -6.684 6.427 -9.226 1.00 96.94 82 PRO A N 1
ATOM 667 C CA . PRO A 1 82 ? -7.168 6.459 -7.847 1.00 96.94 82 PRO A CA 1
ATOM 668 C C . PRO A 1 82 ? -8.644 6.070 -7.725 1.00 96.94 82 PRO A C 1
ATOM 670 O O . PRO A 1 82 ? -8.998 5.225 -6.910 1.00 96.94 82 PRO A O 1
ATOM 673 N N . GLU A 1 83 ? -9.500 6.597 -8.603 1.00 96.38 83 GLU A N 1
ATOM 674 C CA . GLU A 1 83 ? -10.926 6.257 -8.624 1.00 96.38 83 GLU A CA 1
ATOM 675 C C . GLU A 1 83 ? -11.186 4.776 -8.936 1.00 96.38 83 GLU A C 1
ATOM 677 O O . GLU A 1 83 ? -12.036 4.153 -8.306 1.00 96.38 83 GLU A O 1
ATOM 682 N N . SER A 1 84 ? -10.432 4.181 -9.866 1.00 96.06 84 SER A N 1
ATOM 683 C CA . SER A 1 84 ? -10.586 2.754 -10.180 1.00 96.06 84 SER A CA 1
ATOM 684 C C . SER A 1 84 ? -10.218 1.878 -8.982 1.00 96.06 84 SER A C 1
ATOM 686 O O . SER A 1 84 ? -10.881 0.872 -8.742 1.00 96.06 84 SER A O 1
ATOM 688 N N . VAL A 1 85 ? -9.177 2.264 -8.231 1.00 96.75 85 VAL A N 1
ATOM 689 C CA . VAL A 1 85 ? -8.813 1.606 -6.969 1.00 96.75 85 VAL A CA 1
ATOM 690 C C . VAL A 1 85 ? -9.954 1.741 -5.968 1.00 96.75 85 VAL A C 1
ATOM 692 O O . VAL A 1 85 ? -10.471 0.720 -5.519 1.00 96.75 85 VAL A O 1
ATOM 695 N N . TYR A 1 86 ? -10.414 2.967 -5.711 1.00 97.44 86 TYR A N 1
ATOM 696 C CA . TYR A 1 86 ? -11.506 3.244 -4.779 1.00 97.44 86 TYR A CA 1
ATOM 697 C C . TYR A 1 86 ? -12.762 2.418 -5.079 1.00 97.44 86 TYR A C 1
ATOM 699 O O . TYR A 1 86 ? -13.257 1.728 -4.196 1.00 97.44 86 TYR A O 1
ATOM 707 N N . ILE A 1 87 ? -13.238 2.414 -6.329 1.00 97.25 87 ILE A N 1
ATOM 708 C CA . ILE A 1 87 ? -14.429 1.653 -6.735 1.00 97.25 87 ILE A CA 1
ATOM 709 C C . ILE A 1 87 ? -14.223 0.149 -6.521 1.00 97.25 87 ILE A C 1
ATOM 711 O O . ILE A 1 87 ? -15.133 -0.532 -6.047 1.00 97.25 87 ILE A O 1
ATOM 715 N N . SER A 1 88 ? -13.042 -0.378 -6.863 1.00 96.44 88 SER A N 1
ATOM 716 C CA . SER A 1 88 ? -12.760 -1.808 -6.701 1.00 96.44 88 SER A CA 1
ATOM 717 C C . SER A 1 88 ? -12.706 -2.236 -5.234 1.00 96.44 88 SER A C 1
ATOM 719 O O . SER A 1 88 ? -13.271 -3.270 -4.895 1.00 96.44 88 SER A O 1
ATOM 721 N N . GLU A 1 89 ? -12.089 -1.433 -4.365 1.00 97.00 89 GLU A N 1
ATOM 722 C CA . GLU A 1 89 ? -11.992 -1.705 -2.927 1.00 97.00 89 GLU A CA 1
ATOM 723 C C . GLU A 1 89 ? -13.340 -1.527 -2.226 1.00 97.00 89 GLU A C 1
ATOM 725 O O . GLU A 1 89 ? -13.747 -2.370 -1.427 1.00 97.00 89 GLU A O 1
ATOM 730 N N . LYS A 1 90 ? -14.076 -0.470 -2.587 1.00 97.44 90 LYS A N 1
ATOM 731 C CA . LYS A 1 90 ? -15.433 -0.217 -2.107 1.00 97.44 90 LYS A CA 1
ATOM 732 C C . LYS A 1 90 ? -16.349 -1.401 -2.411 1.00 97.44 90 LYS A C 1
ATOM 734 O O . LYS A 1 90 ? -16.928 -1.975 -1.495 1.00 97.44 90 LYS A O 1
ATOM 739 N N . GLY A 1 91 ? -16.408 -1.817 -3.678 1.00 97.25 91 GLY A N 1
ATOM 740 C CA . GLY A 1 91 ? -17.208 -2.972 -4.080 1.00 97.25 91 GLY A CA 1
ATOM 741 C C . GLY A 1 91 ? -16.735 -4.269 -3.422 1.00 97.25 91 GLY A C 1
ATOM 742 O O . GLY A 1 91 ? -17.551 -5.101 -3.047 1.00 97.25 91 GLY A O 1
ATOM 743 N N . ASN A 1 92 ? -15.426 -4.445 -3.227 1.00 95.19 92 ASN A N 1
ATOM 744 C CA . ASN A 1 92 ? -14.890 -5.616 -2.536 1.00 95.19 92 ASN A CA 1
ATOM 745 C C . ASN A 1 92 ? -15.413 -5.733 -1.096 1.00 95.19 92 ASN A C 1
ATOM 747 O O . ASN A 1 92 ? -15.713 -6.838 -0.660 1.00 95.19 92 ASN A O 1
ATOM 751 N N . ILE A 1 93 ? -15.562 -4.620 -0.378 1.00 97.06 93 ILE A N 1
ATOM 752 C CA . ILE A 1 93 ? -16.142 -4.615 0.969 1.00 97.06 93 ILE A CA 1
ATOM 753 C C . ILE A 1 93 ? -17.661 -4.789 0.912 1.00 97.06 93 ILE A C 1
ATOM 755 O O . ILE A 1 93 ? -18.185 -5.696 1.551 1.00 97.06 93 ILE A O 1
ATOM 759 N N . GLU A 1 94 ? -18.361 -3.974 0.121 1.00 96.81 94 GLU A N 1
ATOM 760 C CA . GLU A 1 94 ? -19.829 -3.979 0.071 1.00 96.81 94 GLU A CA 1
ATOM 761 C C . GLU A 1 94 ? -20.376 -5.340 -0.380 1.00 96.81 94 GLU A C 1
ATOM 763 O O . GLU A 1 94 ? -21.265 -5.894 0.257 1.00 96.81 94 GLU A O 1
ATOM 768 N N . TYR A 1 95 ? -19.812 -5.934 -1.437 1.00 94.62 95 TYR A N 1
ATOM 769 C CA . TYR A 1 95 ? -20.335 -7.186 -1.991 1.00 94.62 95 TYR A CA 1
ATOM 770 C C . TYR A 1 95 ? -19.961 -8.430 -1.187 1.00 94.62 95 TYR A C 1
ATOM 772 O O . TYR A 1 95 ? -20.700 -9.412 -1.230 1.00 94.62 95 TYR A O 1
ATOM 780 N N . ASN A 1 96 ? -18.807 -8.432 -0.514 1.00 93.12 96 ASN A N 1
ATOM 781 C CA . ASN A 1 96 ? -18.346 -9.619 0.207 1.00 93.12 96 ASN A CA 1
ATOM 782 C C . ASN A 1 96 ? -18.697 -9.578 1.697 1.00 93.12 96 ASN A C 1
ATOM 784 O O . ASN A 1 96 ? -18.860 -10.642 2.285 1.00 93.12 96 ASN A O 1
ATOM 788 N N . LEU A 1 97 ? -18.782 -8.394 2.310 1.00 95.56 97 LEU A N 1
ATOM 789 C CA . LEU A 1 97 ? -18.931 -8.248 3.760 1.00 95.56 97 LEU A CA 1
ATOM 790 C C . LEU A 1 97 ? -20.218 -7.536 4.186 1.00 95.56 97 LEU A C 1
ATOM 792 O O . LEU A 1 97 ? -20.575 -7.659 5.350 1.00 95.56 97 LEU A O 1
ATOM 796 N N . ASP A 1 98 ? -20.895 -6.812 3.286 1.00 96.12 98 ASP A N 1
ATOM 797 C CA . ASP A 1 98 ? -22.067 -5.982 3.618 1.00 96.12 98 ASP A CA 1
ATOM 798 C C . ASP A 1 98 ? -21.787 -4.980 4.764 1.00 96.12 98 ASP A C 1
ATOM 800 O O . ASP A 1 98 ? -22.598 -4.760 5.660 1.00 96.12 98 ASP A O 1
ATOM 804 N N . LEU A 1 99 ? -20.585 -4.388 4.754 1.00 97.56 99 LEU A N 1
ATOM 805 C CA . LEU A 1 99 ? -20.120 -3.405 5.741 1.00 97.56 99 LEU A CA 1
ATOM 806 C C . LEU A 1 99 ? -19.874 -2.037 5.103 1.00 97.56 99 LEU A C 1
ATOM 808 O O . LEU A 1 99 ? -19.651 -1.929 3.896 1.00 97.56 99 LEU A O 1
ATOM 812 N N . ASN A 1 100 ? -19.825 -0.989 5.930 1.00 97.56 100 ASN A N 1
ATOM 813 C CA . ASN A 1 100 ? -19.429 0.341 5.478 1.00 97.56 100 ASN A CA 1
ATOM 814 C C . ASN A 1 100 ? -17.944 0.352 5.033 1.00 97.56 100 ASN A C 1
ATOM 816 O O . ASN A 1 100 ? -17.063 -0.012 5.821 1.00 97.56 100 ASN A O 1
ATOM 820 N N . PRO A 1 101 ? -17.633 0.761 3.791 1.00 97.56 101 PRO A N 1
ATOM 821 C CA . PRO A 1 101 ? -16.273 0.741 3.266 1.00 97.56 101 PRO A CA 1
ATOM 822 C C . PRO A 1 101 ? -15.491 2.009 3.627 1.00 97.56 101 PRO A C 1
ATOM 824 O O . PRO A 1 101 ? -15.863 3.119 3.247 1.00 97.56 101 PRO A O 1
ATOM 827 N N . ILE A 1 102 ? -14.335 1.839 4.271 1.00 97.62 102 ILE A N 1
ATOM 828 C CA . ILE A 1 102 ? -13.363 2.912 4.511 1.00 97.62 102 ILE A CA 1
ATOM 829 C C . ILE A 1 102 ? -12.107 2.610 3.693 1.00 97.62 102 ILE A C 1
ATOM 831 O O . ILE A 1 102 ? -11.369 1.668 3.980 1.00 97.62 102 ILE A O 1
ATOM 835 N N . ILE A 1 103 ? -11.877 3.392 2.639 1.00 96.69 103 ILE A N 1
ATOM 836 C CA . ILE A 1 103 ? -10.819 3.126 1.658 1.00 96.69 103 ILE A CA 1
ATOM 837 C C . ILE A 1 103 ? -9.728 4.181 1.763 1.00 96.69 103 ILE A C 1
ATOM 839 O O . ILE A 1 103 ? -10.008 5.380 1.766 1.00 96.69 103 ILE A O 1
ATOM 843 N N . THR A 1 104 ? -8.479 3.726 1.769 1.00 95.12 104 THR A N 1
ATOM 844 C CA . THR A 1 104 ? -7.300 4.588 1.681 1.00 95.12 104 THR A CA 1
ATOM 845 C C . THR A 1 104 ? -6.443 4.194 0.484 1.00 95.12 104 THR A C 1
ATOM 847 O O . THR A 1 104 ? -6.374 3.023 0.116 1.00 95.12 104 THR A O 1
ATOM 850 N N . VAL A 1 105 ? -5.785 5.177 -0.122 1.00 96.62 105 VAL A N 1
ATOM 851 C CA . VAL A 1 105 ? -4.722 4.956 -1.109 1.00 96.62 105 VAL A CA 1
ATOM 852 C C . VAL A 1 105 ? -3.450 5.578 -0.563 1.00 96.62 105 VAL A C 1
ATOM 854 O O . VAL A 1 105 ? -3.510 6.635 0.062 1.00 96.62 105 VAL A O 1
ATOM 857 N N . SER A 1 106 ? -2.324 4.909 -0.756 1.00 97.12 106 SER A N 1
ATOM 858 C CA . SER A 1 106 ? -1.059 5.265 -0.118 1.00 97.12 106 SER A CA 1
ATOM 859 C C . SER A 1 106 ? 0.080 5.078 -1.112 1.00 97.12 106 SER A C 1
ATOM 861 O O . SER A 1 106 ? 0.904 4.188 -0.942 1.00 97.12 106 SER A O 1
ATOM 863 N N . ASP A 1 107 ? 0.080 5.888 -2.171 1.00 97.56 107 ASP A N 1
ATOM 864 C CA . ASP A 1 107 ? 1.125 5.847 -3.195 1.00 97.56 107 ASP A CA 1
ATOM 865 C C . ASP A 1 107 ? 2.516 6.096 -2.577 1.00 97.56 107 ASP A C 1
ATOM 867 O O . ASP A 1 107 ? 2.649 6.833 -1.591 1.00 97.56 107 ASP A O 1
ATOM 871 N N . HIS A 1 108 ? 3.551 5.498 -3.173 1.00 95.12 108 HIS A N 1
ATOM 872 C CA . HIS A 1 108 ? 4.935 5.696 -2.748 1.00 95.12 108 HIS A CA 1
ATOM 873 C C . HIS A 1 108 ? 5.357 7.162 -2.827 1.00 95.12 108 HIS A C 1
ATOM 875 O O . HIS A 1 108 ? 5.453 7.734 -3.918 1.00 95.12 108 HIS A O 1
ATOM 881 N N . ASP A 1 109 ? 5.668 7.735 -1.664 1.00 94.56 109 ASP A N 1
ATOM 882 C CA . ASP A 1 109 ? 6.214 9.082 -1.502 1.00 94.56 109 ASP A CA 1
ATOM 883 C C . ASP A 1 109 ? 5.406 10.160 -2.263 1.00 94.56 109 ASP A C 1
ATOM 885 O O . ASP A 1 109 ? 5.962 11.133 -2.783 1.00 94.56 109 ASP A O 1
ATOM 889 N N . ASP A 1 110 ? 4.080 9.993 -2.358 1.00 95.62 110 ASP A N 1
ATOM 890 C CA . ASP A 1 110 ? 3.205 10.887 -3.120 1.00 95.62 110 ASP A CA 1
ATOM 891 C C . ASP A 1 110 ? 1.775 10.932 -2.537 1.00 95.62 110 ASP A C 1
ATOM 893 O O . ASP A 1 110 ? 1.167 9.904 -2.254 1.00 95.62 110 ASP A O 1
ATOM 897 N N . LEU A 1 111 ? 1.208 12.136 -2.374 1.00 97.12 111 LEU A N 1
ATOM 898 C CA . LEU A 1 111 ? -0.166 12.349 -1.879 1.00 97.12 111 LEU A CA 1
ATOM 899 C C . LEU A 1 111 ? -1.199 12.557 -3.002 1.00 97.12 111 LEU A C 1
ATOM 901 O O . LEU A 1 111 ? -2.386 12.767 -2.742 1.00 97.12 111 LEU A O 1
ATOM 905 N N . THR A 1 112 ? -0.782 12.567 -4.268 1.00 97.19 112 THR A N 1
ATOM 906 C CA . THR A 1 112 ? -1.645 12.972 -5.387 1.00 97.19 112 THR A CA 1
ATOM 907 C C . THR A 1 112 ? -2.873 12.072 -5.507 1.00 97.19 112 THR A C 1
ATOM 909 O O . THR A 1 112 ? -3.983 12.580 -5.685 1.00 97.19 112 THR A O 1
ATOM 912 N N . GLY A 1 113 ? -2.708 10.754 -5.356 1.00 97.00 113 GLY A N 1
ATOM 913 C CA . GLY A 1 113 ? -3.805 9.796 -5.467 1.00 97.00 113 GLY A CA 1
ATOM 914 C C . GLY A 1 113 ? -4.923 10.044 -4.453 1.00 97.00 113 GLY A C 1
ATOM 915 O O . GLY A 1 113 ? -6.090 10.167 -4.840 1.00 97.00 113 GLY A O 1
ATOM 916 N N . CYS A 1 114 ? -4.584 10.193 -3.167 1.00 96.75 114 CYS A N 1
ATOM 917 C CA . CYS A 1 114 ? -5.579 10.427 -2.117 1.00 96.75 114 CYS A CA 1
ATOM 918 C C . CYS A 1 114 ? -6.222 11.819 -2.224 1.00 96.75 114 CYS A C 1
ATOM 920 O O . CYS A 1 114 ? -7.425 11.962 -2.004 1.00 96.75 114 CYS A O 1
ATOM 922 N N . LEU A 1 115 ? -5.461 12.848 -2.621 1.00 97.31 115 LEU A N 1
ATOM 923 C CA . LEU A 1 115 ? -5.986 14.209 -2.794 1.00 97.31 115 LEU A CA 1
ATOM 924 C C . LEU A 1 115 ? -6.976 14.309 -3.965 1.00 97.31 115 LEU A C 1
ATOM 926 O O . LEU A 1 115 ? -7.987 15.013 -3.862 1.00 97.31 115 LEU A O 1
ATOM 930 N N . ILE A 1 116 ? -6.724 13.575 -5.054 1.00 97.44 116 ILE A N 1
ATOM 931 C CA . ILE A 1 116 ? -7.674 13.439 -6.164 1.00 97.44 116 ILE A CA 1
ATOM 932 C C . ILE A 1 116 ? -8.957 12.765 -5.680 1.00 97.44 116 ILE A C 1
ATOM 934 O O . ILE A 1 116 ? -10.037 13.296 -5.925 1.00 97.44 116 ILE A O 1
ATOM 938 N N . LEU A 1 117 ? -8.861 11.643 -4.957 1.00 97.44 117 LEU A N 1
ATOM 939 C CA . LEU A 1 117 ? -10.046 10.968 -4.415 1.00 97.44 117 LEU A CA 1
ATOM 940 C C . LEU A 1 117 ? -10.863 11.880 -3.504 1.00 97.44 117 LEU A C 1
ATOM 942 O O . LEU A 1 117 ? -12.079 11.943 -3.648 1.00 97.44 117 LEU A O 1
ATOM 946 N N . LYS A 1 118 ? -10.201 12.643 -2.632 1.00 95.88 118 LYS A N 1
ATOM 947 C CA . LYS A 1 118 ? -10.864 13.617 -1.760 1.00 95.88 118 LYS A CA 1
ATOM 948 C C . LYS A 1 118 ? -11.608 14.703 -2.544 1.00 95.88 118 LYS A C 1
ATOM 950 O O . LYS A 1 118 ? -12.643 15.178 -2.095 1.00 95.88 118 LYS A O 1
ATOM 955 N N . SER A 1 119 ? -11.095 15.083 -3.713 1.00 95.94 119 SER A N 1
ATOM 956 C CA . SER A 1 119 ? -11.736 16.068 -4.592 1.00 95.94 119 SER A CA 1
ATOM 957 C C . SER A 1 119 ? -12.909 15.480 -5.388 1.00 95.94 119 SER A C 1
ATOM 959 O O . SER A 1 119 ? -13.879 16.187 -5.641 1.00 95.94 119 SER A O 1
ATOM 961 N N . ILE A 1 120 ? -12.838 14.202 -5.777 1.00 96.62 120 ILE A N 1
ATOM 962 C CA . ILE A 1 120 ? -13.929 13.495 -6.472 1.00 96.62 120 ILE A CA 1
ATOM 963 C C . ILE A 1 120 ? -15.075 13.167 -5.502 1.00 96.62 120 ILE A C 1
ATOM 965 O O . ILE A 1 120 ? -16.242 13.273 -5.871 1.00 96.62 120 ILE A O 1
ATOM 969 N N . TYR A 1 121 ? -14.746 12.804 -4.259 1.00 95.56 121 TYR A N 1
ATOM 970 C CA . TYR A 1 121 ? -15.691 12.364 -3.231 1.00 95.56 121 TYR A CA 1
ATOM 971 C C . TYR A 1 121 ? -15.648 13.278 -1.986 1.00 95.56 121 TYR A C 1
ATOM 973 O O . TYR A 1 121 ? -15.267 12.812 -0.913 1.00 95.56 121 TYR A O 1
ATOM 981 N N . PRO A 1 122 ? -16.036 14.567 -2.085 1.00 91.56 122 PRO A N 1
ATOM 982 C CA . PRO A 1 122 ? -15.890 15.538 -0.990 1.00 91.56 122 PRO A CA 1
ATOM 983 C C . PRO A 1 122 ? -16.721 15.201 0.256 1.00 91.56 122 PRO A C 1
ATOM 985 O O . PRO A 1 122 ? -16.285 15.473 1.372 1.00 91.56 122 PRO A O 1
ATOM 988 N N . GLU A 1 123 ? -17.880 14.563 0.070 1.00 91.44 123 GLU A N 1
ATOM 989 C CA . GLU A 1 123 ? -18.764 14.122 1.160 1.00 91.44 123 GLU A CA 1
ATOM 990 C C . GLU A 1 123 ? -18.279 12.827 1.831 1.00 91.44 123 GLU A C 1
ATOM 992 O O . GLU A 1 123 ? -18.764 12.440 2.891 1.00 91.44 123 GLU A O 1
ATOM 997 N N . THR A 1 124 ? -17.324 12.124 1.213 1.00 89.81 124 THR A N 1
ATOM 998 C CA . THR A 1 124 ? -16.692 10.946 1.809 1.00 89.81 124 THR A CA 1
ATOM 999 C C . THR A 1 124 ? -15.443 11.386 2.558 1.00 89.81 124 THR A C 1
ATOM 1001 O O . THR A 1 124 ? -14.582 12.083 2.017 1.00 89.81 124 THR A O 1
ATOM 1004 N N . HIS A 1 125 ? -15.292 10.943 3.804 1.00 89.25 125 HIS A N 1
ATOM 1005 C CA . HIS A 1 125 ? -14.063 11.183 4.549 1.00 89.25 125 HIS A CA 1
ATOM 1006 C C . HIS A 1 125 ? -12.928 10.297 4.008 1.00 89.25 125 HIS A C 1
ATOM 1008 O O . HIS A 1 125 ? -12.663 9.224 4.539 1.00 89.25 125 HIS A O 1
ATOM 1014 N N . ILE A 1 126 ? -12.281 10.736 2.922 1.00 95.19 126 ILE A N 1
ATOM 1015 C CA . ILE A 1 126 ? -11.084 10.095 2.365 1.00 95.19 126 ILE A CA 1
ATOM 1016 C C . ILE A 1 126 ? -9.854 10.529 3.181 1.00 95.19 126 ILE A C 1
ATOM 1018 O O . ILE A 1 126 ? -9.543 11.733 3.185 1.00 95.19 126 ILE A O 1
ATOM 1022 N N . PRO A 1 127 ? -9.146 9.587 3.837 1.00 96.06 127 PRO A N 1
ATOM 1023 C CA . PRO A 1 127 ? -7.900 9.877 4.537 1.00 96.06 127 PRO A CA 1
ATOM 1024 C C . PRO A 1 127 ? -6.803 10.356 3.585 1.00 96.06 127 PRO A C 1
ATOM 1026 O O . PRO A 1 127 ? -6.669 9.867 2.461 1.00 96.06 127 PRO A O 1
ATOM 1029 N N . ILE A 1 128 ? -6.005 11.320 4.044 1.00 97.12 128 ILE A N 1
ATOM 1030 C CA . ILE A 1 128 ? -4.812 11.786 3.329 1.00 97.12 128 ILE A CA 1
ATOM 1031 C C . ILE A 1 128 ? -3.657 10.885 3.750 1.00 97.12 128 ILE A C 1
ATOM 1033 O O . ILE A 1 128 ? -3.280 10.874 4.924 1.00 97.12 128 ILE A O 1
ATOM 1037 N N . SER A 1 129 ? -3.141 10.105 2.806 1.00 97.56 129 SER A N 1
ATOM 1038 C CA . SER A 1 129 ? -2.307 8.942 3.095 1.00 97.56 129 SER A CA 1
ATOM 1039 C C . SER A 1 129 ? -1.228 8.740 2.034 1.00 97.56 129 SER A C 1
ATOM 1041 O O . SER A 1 129 ? -1.436 9.064 0.868 1.00 97.56 129 SER A O 1
ATOM 1043 N N . PHE A 1 130 ? -0.090 8.182 2.440 1.00 97.75 130 PHE A N 1
ATOM 1044 C CA . PHE A 1 130 ? 1.033 7.824 1.568 1.00 97.75 130 PHE A CA 1
ATOM 1045 C C . PHE A 1 130 ? 1.843 6.682 2.185 1.00 97.75 130 PHE A C 1
ATOM 1047 O O . PHE A 1 130 ? 1.816 6.476 3.401 1.00 97.75 130 PHE A O 1
ATOM 1054 N N . GLU A 1 131 ? 2.564 5.940 1.350 1.00 97.19 131 GLU A N 1
ATOM 1055 C CA . GLU A 1 131 ? 3.593 5.011 1.811 1.00 97.19 131 GLU A CA 1
ATOM 1056 C C . GLU A 1 131 ? 4.949 5.711 1.726 1.00 97.19 131 GLU A C 1
ATOM 1058 O O . GLU A 1 131 ? 5.428 6.047 0.645 1.00 97.19 131 GLU A O 1
ATOM 1063 N N . TRP A 1 132 ? 5.563 5.966 2.878 1.00 94.81 132 TRP A N 1
ATOM 1064 C CA . TRP A 1 132 ? 6.872 6.595 2.942 1.00 94.81 132 TRP A CA 1
ATOM 1065 C C . TRP A 1 132 ? 7.967 5.543 2.809 1.00 94.81 132 TRP A C 1
ATOM 1067 O O . TRP A 1 132 ? 8.111 4.670 3.669 1.00 94.81 132 TRP A O 1
ATOM 1077 N N . THR A 1 133 ? 8.780 5.655 1.765 1.00 92.25 133 THR A N 1
ATOM 1078 C CA . THR A 1 133 ? 9.989 4.853 1.590 1.00 92.25 133 THR A CA 1
ATOM 1079 C C . THR A 1 133 ? 11.088 5.384 2.506 1.00 92.25 133 THR A C 1
ATOM 1081 O O . THR A 1 133 ? 11.600 6.473 2.272 1.00 92.25 133 THR A O 1
ATOM 1084 N N . VAL A 1 134 ? 11.496 4.632 3.531 1.00 91.44 134 VAL A N 1
ATOM 1085 C CA . VAL A 1 134 ? 12.502 5.062 4.516 1.00 91.44 134 VAL A CA 1
ATOM 1086 C C . VAL A 1 134 ? 13.736 4.158 4.457 1.00 91.44 134 VAL A C 1
ATOM 1088 O O . VAL A 1 134 ? 13.699 3.012 4.918 1.00 91.44 134 VAL A O 1
ATOM 1091 N N . PRO A 1 135 ? 14.868 4.636 3.917 1.00 88.56 135 PRO A N 1
ATOM 1092 C CA . PRO A 1 135 ? 16.125 3.934 4.016 1.00 88.56 135 PRO A CA 1
ATOM 1093 C C . PRO A 1 135 ? 16.814 4.196 5.354 1.00 88.56 135 PRO A C 1
ATOM 1095 O O . PRO A 1 135 ? 16.869 5.320 5.849 1.00 88.56 135 PRO A O 1
ATOM 1098 N N . LEU A 1 136 ? 17.405 3.145 5.907 1.00 87.19 136 LEU A N 1
ATOM 1099 C CA . LEU A 1 136 ? 18.204 3.192 7.123 1.00 87.19 136 LEU A CA 1
ATOM 1100 C C . LEU A 1 136 ? 19.333 2.166 7.016 1.00 87.19 136 LEU A C 1
ATOM 1102 O O . LEU A 1 136 ? 19.081 0.984 6.790 1.00 87.19 136 LEU A O 1
ATOM 1106 N N . ASN A 1 137 ? 20.583 2.607 7.180 1.00 83.75 137 ASN A N 1
ATOM 1107 C CA . ASN A 1 137 ? 21.770 1.740 7.222 1.00 83.75 137 ASN A CA 1
ATOM 1108 C C . ASN A 1 137 ? 21.889 0.747 6.045 1.00 83.75 137 ASN A C 1
ATOM 1110 O O . ASN A 1 137 ? 22.298 -0.395 6.225 1.00 83.75 137 ASN A O 1
ATOM 1114 N N . GLY A 1 138 ? 21.521 1.167 4.829 1.00 82.38 138 GLY A N 1
ATOM 1115 C CA . GLY A 1 138 ? 21.575 0.315 3.632 1.00 82.38 138 GLY A CA 1
ATOM 1116 C C . GLY A 1 138 ? 20.381 -0.631 3.456 1.00 82.38 138 GLY A C 1
ATOM 1117 O O . GLY A 1 138 ? 20.366 -1.413 2.510 1.00 82.38 138 GLY A O 1
ATOM 1118 N N . HIS A 1 139 ? 19.377 -0.543 4.327 1.00 86.12 139 HIS A N 1
ATOM 1119 C CA . HIS A 1 139 ? 18.076 -1.191 4.177 1.00 86.12 139 HIS A CA 1
ATOM 1120 C C . HIS A 1 139 ? 17.023 -0.163 3.774 1.00 86.12 139 HIS A C 1
ATOM 1122 O O . HIS A 1 139 ? 17.209 1.028 4.009 1.00 86.12 139 HIS A O 1
ATOM 1128 N N . THR A 1 140 ? 15.902 -0.628 3.228 1.00 88.00 140 THR A N 1
ATOM 1129 C CA . THR A 1 140 ? 14.718 0.189 2.945 1.00 88.00 140 THR A CA 1
ATOM 1130 C C . THR A 1 140 ? 13.502 -0.492 3.551 1.00 88.00 140 THR A C 1
ATOM 1132 O O . THR A 1 140 ? 13.271 -1.673 3.291 1.00 88.00 140 THR A O 1
ATOM 1135 N N . PHE A 1 141 ? 12.757 0.259 4.357 1.00 92.44 141 PHE A N 1
ATOM 1136 C CA . PHE A 1 141 ? 11.488 -0.138 4.960 1.00 92.44 141 PHE A CA 1
ATOM 1137 C C . PHE A 1 141 ? 10.436 0.906 4.628 1.00 92.44 141 PHE A C 1
ATOM 1139 O O . PHE A 1 141 ? 10.780 2.037 4.285 1.00 92.44 141 PHE A O 1
ATOM 1146 N N . HIS A 1 142 ? 9.165 0.538 4.725 1.00 94.88 142 HIS A N 1
ATOM 1147 C CA . HIS A 1 142 ? 8.084 1.441 4.374 1.00 94.88 142 HIS A CA 1
ATOM 1148 C C . HIS A 1 142 ? 7.191 1.735 5.575 1.00 94.88 142 HIS A C 1
ATOM 1150 O O . HIS A 1 142 ? 6.797 0.830 6.315 1.00 94.88 142 HIS A O 1
ATOM 1156 N N . LEU A 1 143 ? 6.864 3.010 5.757 1.00 97.00 143 LEU A N 1
ATOM 1157 C CA . LEU A 1 143 ? 5.882 3.452 6.735 1.00 97.00 143 LEU A CA 1
ATOM 1158 C C . LEU A 1 143 ? 4.607 3.860 6.005 1.00 97.00 143 LEU A C 1
ATOM 1160 O O . LEU A 1 143 ? 4.606 4.827 5.249 1.00 97.00 143 LEU A O 1
ATOM 1164 N N . GLY A 1 144 ? 3.511 3.153 6.253 1.00 97.81 144 GLY A N 1
ATOM 1165 C CA . GLY A 1 144 ? 2.187 3.614 5.866 1.00 97.81 144 GLY A CA 1
ATOM 1166 C C . GLY A 1 144 ? 1.760 4.744 6.794 1.00 97.81 144 GLY A C 1
ATOM 1167 O O . GLY A 1 144 ? 1.556 4.519 7.989 1.00 97.81 144 GLY A O 1
ATOM 1168 N N . ILE A 1 145 ? 1.636 5.952 6.255 1.00 98.19 145 ILE A N 1
ATOM 1169 C CA . ILE A 1 145 ? 1.175 7.131 6.983 1.00 98.19 145 ILE A CA 1
ATOM 1170 C C . ILE A 1 145 ? -0.251 7.418 6.536 1.00 98.19 145 ILE A C 1
ATOM 1172 O O . ILE A 1 145 ? -0.499 7.661 5.354 1.00 98.19 145 ILE A O 1
ATOM 1176 N N . TYR A 1 146 ? -1.197 7.396 7.472 1.00 98.06 146 TYR A N 1
ATOM 1177 C CA . TYR A 1 146 ? -2.612 7.533 7.162 1.00 98.06 146 TYR A CA 1
ATOM 1178 C C . TYR A 1 146 ? -3.281 8.652 7.945 1.00 98.06 146 TYR A C 1
ATOM 1180 O O . TYR A 1 146 ? -3.032 8.827 9.136 1.00 98.06 146 TYR A O 1
ATOM 1188 N N . ASN A 1 147 ? -4.187 9.347 7.257 1.00 97.25 147 ASN A N 1
ATOM 1189 C CA . ASN A 1 147 ? -5.029 10.410 7.795 1.00 97.25 147 ASN A CA 1
ATOM 1190 C C . ASN A 1 147 ? -4.248 11.578 8.418 1.00 97.25 147 ASN A C 1
ATOM 1192 O O . ASN A 1 147 ? -4.537 12.026 9.529 1.00 97.25 147 ASN A O 1
ATOM 1196 N N . ILE A 1 148 ? -3.240 12.082 7.698 1.00 96.44 148 ILE A N 1
ATOM 1197 C CA . ILE A 1 148 ? -2.548 13.302 8.127 1.00 96.44 148 ILE A CA 1
ATOM 1198 C C . ILE A 1 148 ? -3.498 14.513 8.073 1.00 96.44 148 ILE A C 1
ATOM 1200 O O . ILE A 1 148 ? -4.374 14.574 7.200 1.00 96.44 148 ILE A O 1
ATOM 1204 N N . PRO A 1 149 ? -3.317 15.522 8.945 1.00 94.25 149 PRO A N 1
ATOM 1205 C CA . PRO A 1 149 ? -4.049 16.778 8.843 1.00 94.25 149 PRO A CA 1
ATOM 1206 C C . PRO A 1 149 ? -3.867 17.434 7.468 1.00 94.25 149 PRO A C 1
ATOM 1208 O O . PRO A 1 149 ? -2.747 17.577 6.978 1.00 94.25 149 PRO A O 1
ATOM 1211 N N . TYR A 1 150 ? -4.960 17.913 6.863 1.00 93.31 150 TYR A N 1
ATOM 1212 C CA . TYR A 1 150 ? -4.924 18.538 5.530 1.00 93.31 150 TYR A CA 1
ATOM 1213 C C . TYR A 1 150 ? -3.949 19.721 5.443 1.00 93.31 150 TYR A C 1
ATOM 1215 O O . TYR A 1 150 ? -3.328 19.931 4.404 1.00 93.31 150 TYR A O 1
ATOM 1223 N N . LEU A 1 151 ? -3.781 20.469 6.537 1.00 92.81 151 LEU A N 1
ATOM 1224 C CA . LEU A 1 151 ? -2.863 21.609 6.612 1.00 92.81 151 LEU A CA 1
ATOM 1225 C C . LEU A 1 151 ? -1.386 21.215 6.440 1.00 92.81 151 LEU A C 1
ATOM 1227 O O . LEU A 1 151 ? -0.595 22.052 6.026 1.00 92.81 151 LEU A O 1
ATOM 1231 N N . MET A 1 152 ? -1.021 19.955 6.698 1.00 93.69 152 MET A N 1
ATOM 1232 C CA . MET A 1 152 ? 0.355 19.461 6.550 1.00 93.69 152 MET A CA 1
ATOM 1233 C C . MET A 1 152 ? 0.681 19.011 5.119 1.00 93.69 152 MET A C 1
ATOM 1235 O O . MET A 1 152 ? 1.831 18.700 4.823 1.00 93.69 152 MET A O 1
ATOM 1239 N N . LYS A 1 153 ? -0.302 18.952 4.208 1.00 93.81 153 LYS A N 1
ATOM 1240 C CA . LYS A 1 153 ? -0.122 18.330 2.883 1.00 93.81 153 LYS A CA 1
ATOM 1241 C C . LYS A 1 153 ? 1.016 18.957 2.067 1.00 93.81 153 LYS A C 1
ATOM 1243 O O . LYS A 1 153 ? 1.733 18.233 1.387 1.00 93.81 153 LYS A O 1
ATOM 1248 N N . ASP A 1 154 ? 1.163 20.282 2.108 1.00 92.19 154 ASP A N 1
ATOM 1249 C CA . ASP A 1 154 ? 2.104 20.997 1.240 1.00 92.19 154 ASP A CA 1
ATOM 1250 C C . ASP A 1 154 ? 3.537 20.831 1.763 1.00 92.19 154 ASP A C 1
ATOM 1252 O O . ASP A 1 154 ? 4.438 20.529 0.983 1.00 92.19 154 ASP A O 1
ATOM 1256 N N . GLU A 1 155 ? 3.711 20.906 3.087 1.00 91.56 155 GLU A N 1
ATOM 1257 C CA . GLU A 1 155 ? 4.967 20.593 3.775 1.00 91.56 155 GLU A CA 1
ATOM 1258 C C . GLU A 1 155 ? 5.401 19.147 3.492 1.00 91.56 155 GLU A C 1
ATOM 1260 O O . GLU A 1 155 ? 6.514 18.911 3.021 1.00 91.56 155 GLU A O 1
ATOM 1265 N N . ILE A 1 156 ? 4.500 18.175 3.680 1.00 92.56 156 ILE A N 1
ATOM 1266 C CA . ILE A 1 156 ? 4.780 16.760 3.403 1.00 92.56 156 ILE A CA 1
ATOM 1267 C C . ILE A 1 156 ? 5.144 16.546 1.929 1.00 92.56 156 ILE A C 1
ATOM 1269 O O . ILE A 1 156 ? 6.144 15.894 1.636 1.00 92.56 156 ILE A O 1
ATOM 1273 N N . MET A 1 157 ? 4.403 17.131 0.984 1.00 91.06 157 MET A N 1
ATOM 1274 C CA . MET A 1 157 ? 4.730 17.019 -0.444 1.00 91.06 157 MET A CA 1
ATOM 1275 C C . MET A 1 157 ? 6.099 17.607 -0.791 1.00 91.06 157 MET A C 1
ATOM 1277 O O . MET A 1 157 ? 6.775 17.090 -1.682 1.00 91.06 157 MET A O 1
ATOM 1281 N N . GLU A 1 158 ? 6.512 18.692 -0.139 1.00 89.25 158 GLU A N 1
ATOM 1282 C CA . GLU A 1 158 ? 7.840 19.270 -0.336 1.00 89.25 158 GLU A CA 1
ATOM 1283 C C . GLU A 1 158 ? 8.933 18.312 0.145 1.00 89.25 158 GLU A C 1
ATOM 1285 O O . GLU A 1 158 ? 9.888 18.047 -0.589 1.00 89.25 158 GLU A O 1
ATOM 1290 N N . ILE A 1 159 ? 8.747 17.718 1.324 1.00 87.62 159 ILE A N 1
ATOM 1291 C CA . ILE A 1 159 ? 9.675 16.739 1.895 1.00 87.62 159 ILE A CA 1
ATOM 1292 C C . ILE A 1 159 ? 9.811 15.511 0.993 1.00 87.62 159 ILE A C 1
ATOM 1294 O O . ILE A 1 159 ? 10.928 15.101 0.691 1.00 87.62 159 ILE A O 1
ATOM 1298 N N . LEU A 1 160 ? 8.693 14.945 0.533 1.00 87.88 160 LEU A N 1
ATOM 1299 C CA . LEU A 1 160 ? 8.694 13.746 -0.311 1.00 87.88 160 LEU A CA 1
ATOM 1300 C C . LEU A 1 160 ? 9.326 14.004 -1.692 1.00 87.88 160 LEU A C 1
ATOM 1302 O O . LEU A 1 160 ? 9.938 13.121 -2.297 1.00 87.88 160 LEU A O 1
ATOM 1306 N N . ARG A 1 161 ? 9.235 15.240 -2.204 1.00 83.31 161 ARG A N 1
ATOM 1307 C CA . ARG A 1 161 ? 9.931 15.643 -3.438 1.00 83.31 161 ARG A CA 1
ATOM 1308 C C . ARG A 1 161 ? 11.435 15.770 -3.235 1.00 83.31 161 ARG A C 1
ATOM 1310 O O . ARG A 1 161 ? 12.190 15.432 -4.158 1.00 83.31 161 ARG A O 1
ATOM 1317 N N . ASP A 1 162 ? 11.865 16.248 -2.070 1.00 73.38 162 ASP A N 1
ATOM 1318 C CA . ASP A 1 162 ? 13.270 16.423 -1.712 1.00 73.38 162 ASP A CA 1
ATOM 1319 C C . ASP A 1 162 ? 13.943 15.075 -1.406 1.00 73.38 162 ASP A C 1
ATOM 1321 O O . ASP A 1 162 ? 14.272 14.723 -0.281 1.00 73.38 162 ASP A O 1
ATOM 1325 N N . ASN A 1 163 ? 14.186 14.307 -2.468 1.00 61.28 163 ASN A N 1
ATOM 1326 C CA . ASN A 1 163 ? 14.844 12.997 -2.436 1.00 61.28 163 ASN A CA 1
ATOM 1327 C C . ASN A 1 163 ? 16.363 13.077 -2.153 1.00 61.28 163 ASN A C 1
ATOM 1329 O O . ASN A 1 163 ? 17.110 12.138 -2.446 1.00 61.28 163 ASN A O 1
ATOM 1333 N N . LYS A 1 164 ? 16.873 14.216 -1.667 1.00 55.25 164 LYS A N 1
ATOM 1334 C CA . LYS A 1 164 ? 18.307 14.444 -1.458 1.00 55.25 164 LYS A CA 1
ATOM 1335 C C . LYS A 1 164 ? 18.734 14.005 -0.063 1.00 55.25 164 LYS A C 1
ATOM 1337 O O . LYS A 1 164 ? 18.979 14.826 0.807 1.00 55.25 164 LYS A O 1
ATOM 1342 N N . GLY A 1 165 ? 18.922 12.698 0.088 1.00 59.28 165 GLY A N 1
ATOM 1343 C CA . GLY A 1 165 ? 19.482 12.106 1.299 1.00 59.28 165 GLY A CA 1
ATOM 1344 C C . GLY A 1 165 ? 18.459 12.059 2.426 1.00 59.28 165 GLY A C 1
ATOM 1345 O O . GLY A 1 165 ? 17.915 13.069 2.857 1.00 59.28 165 GLY A O 1
ATOM 1346 N N . TYR A 1 166 ? 18.188 10.856 2.908 1.00 73.31 166 TYR A N 1
ATOM 1347 C CA . TYR A 1 166 ? 17.277 10.670 4.022 1.00 73.31 166 TYR A CA 1
ATOM 1348 C C . TYR A 1 166 ? 17.973 11.086 5.313 1.00 73.31 166 TYR A C 1
ATOM 1350 O O . TYR A 1 166 ? 18.839 10.378 5.826 1.00 73.31 166 TYR A O 1
ATOM 1358 N N . ASP A 1 167 ? 17.610 12.266 5.808 1.00 85.25 167 ASP A N 1
ATOM 1359 C CA . ASP A 1 167 ? 17.988 12.715 7.139 1.00 85.25 167 ASP A CA 1
ATOM 1360 C C . ASP A 1 167 ? 17.026 12.100 8.157 1.00 85.25 167 ASP A C 1
ATOM 1362 O O . ASP A 1 167 ? 15.869 12.505 8.278 1.00 85.25 167 ASP A O 1
ATOM 1366 N N . VAL A 1 168 ? 17.524 11.109 8.897 1.00 88.56 168 VAL A N 1
ATOM 1367 C CA . VAL A 1 168 ? 16.767 10.400 9.937 1.00 88.56 168 VAL A CA 1
ATOM 1368 C C . VAL A 1 168 ? 16.181 11.369 10.963 1.00 88.56 168 VAL A C 1
ATOM 1370 O O . VAL A 1 168 ? 15.060 11.153 11.422 1.00 88.56 168 VAL A O 1
ATOM 1373 N N . LYS A 1 169 ? 16.885 12.460 11.295 1.00 90.38 169 LYS A N 1
ATOM 1374 C CA . LYS A 1 169 ? 16.374 13.465 12.230 1.00 90.38 169 LYS A CA 1
ATOM 1375 C C . LYS A 1 169 ? 15.146 14.167 11.654 1.00 90.38 169 LYS A C 1
ATOM 1377 O O . LYS A 1 169 ? 14.122 14.229 12.322 1.00 90.38 169 LYS A O 1
ATOM 1382 N N . LYS A 1 170 ? 15.221 14.609 10.396 1.00 88.69 170 LYS A N 1
ATOM 1383 C CA . LYS A 1 170 ? 14.096 15.251 9.701 1.00 88.69 170 LYS A CA 1
ATOM 1384 C C . LYS A 1 170 ? 12.877 14.327 9.646 1.00 88.69 170 LYS A C 1
ATOM 1386 O O . LYS A 1 170 ? 11.768 14.776 9.902 1.00 88.69 170 LYS A O 1
ATOM 1391 N N . ILE A 1 171 ? 13.080 13.036 9.365 1.00 90.50 171 ILE A N 1
ATOM 1392 C CA . ILE A 1 171 ? 11.995 12.039 9.370 1.00 90.50 171 ILE A CA 1
ATOM 1393 C C . ILE A 1 171 ? 11.342 11.966 10.752 1.00 90.50 171 ILE A C 1
ATOM 1395 O O . ILE A 1 171 ? 10.120 12.017 10.844 1.00 90.50 171 ILE A O 1
ATOM 1399 N N . LYS A 1 172 ? 12.137 11.893 11.824 1.00 93.88 172 LYS A N 1
ATOM 1400 C CA . LYS A 1 172 ? 11.627 11.856 13.202 1.00 93.88 172 LYS A CA 1
ATOM 1401 C C . LYS A 1 172 ? 10.846 13.113 13.576 1.00 93.88 172 LYS A C 1
ATOM 1403 O O . LYS A 1 172 ? 9.739 12.977 14.078 1.00 93.88 172 LYS A O 1
ATOM 1408 N N . ASP A 1 173 ? 11.351 14.300 13.243 1.00 93.06 173 ASP A N 1
ATOM 1409 C CA . ASP A 1 173 ? 10.667 15.574 13.517 1.00 93.06 173 ASP A CA 1
ATOM 1410 C C . ASP A 1 173 ? 9.278 15.635 12.831 1.00 93.06 173 ASP A C 1
ATOM 1412 O O . ASP A 1 173 ? 8.294 16.143 13.381 1.00 93.06 173 ASP A O 1
ATOM 1416 N N . ILE A 1 174 ? 9.168 15.062 11.628 1.00 92.19 174 ILE A N 1
ATOM 1417 C CA . ILE A 1 174 ? 7.898 14.954 10.899 1.00 92.19 174 ILE A CA 1
ATOM 1418 C C . ILE A 1 174 ? 6.980 13.915 11.546 1.00 92.19 174 ILE A C 1
ATOM 1420 O O . ILE A 1 174 ? 5.788 14.173 11.714 1.00 92.19 174 ILE A O 1
ATOM 1424 N N . LEU A 1 175 ? 7.510 12.748 11.923 1.00 95.44 175 LEU A N 1
ATOM 1425 C CA . LEU A 1 175 ? 6.734 11.720 12.616 1.00 95.44 175 LEU A CA 1
ATOM 1426 C C . LEU A 1 175 ? 6.225 12.223 13.974 1.00 95.44 175 LEU A C 1
ATOM 1428 O O . LEU A 1 175 ? 5.080 11.933 14.314 1.00 95.44 175 LEU A O 1
ATOM 1432 N N . ASP A 1 176 ? 7.004 13.031 14.699 1.00 95.38 176 ASP A N 1
ATOM 1433 C CA . ASP A 1 176 ? 6.563 13.729 15.911 1.00 95.38 176 ASP A CA 1
ATOM 1434 C C . ASP A 1 176 ? 5.344 14.598 15.604 1.00 95.38 176 ASP A C 1
ATOM 1436 O O . ASP A 1 176 ? 4.287 14.417 16.212 1.00 95.38 176 ASP A O 1
ATOM 1440 N N . SER A 1 177 ? 5.447 15.458 14.590 1.00 94.06 177 SER A N 1
ATOM 1441 C CA . SER A 1 177 ? 4.366 16.359 14.176 1.00 94.06 177 SER A CA 1
ATOM 1442 C C . SER A 1 177 ? 3.098 15.605 13.751 1.00 94.06 177 SER A C 1
ATOM 1444 O O . SER A 1 177 ? 1.992 15.970 14.147 1.00 94.06 177 SER A O 1
ATOM 1446 N N . ILE A 1 178 ? 3.238 14.515 12.990 1.00 95.00 178 ILE A N 1
ATOM 1447 C CA . ILE A 1 178 ? 2.108 13.673 12.568 1.00 95.00 178 ILE A CA 1
ATOM 1448 C C . ILE A 1 178 ? 1.489 12.950 13.769 1.00 95.00 178 ILE A C 1
ATOM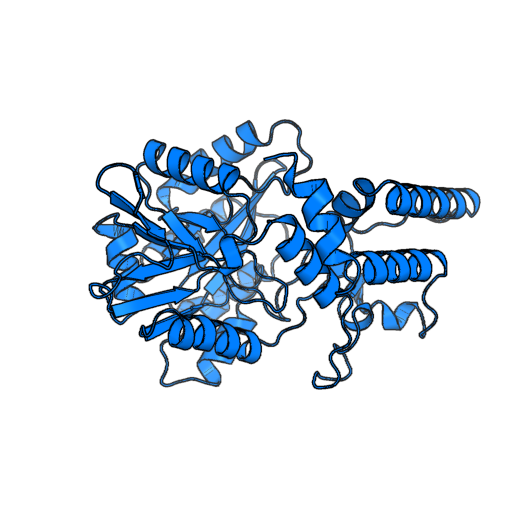 1450 O O . ILE A 1 178 ? 0.265 12.886 13.885 1.00 95.00 178 ILE A O 1
ATOM 1454 N N . SER A 1 179 ? 2.313 12.417 14.676 1.00 93.06 179 SER A N 1
ATOM 1455 C CA . SER A 1 179 ? 1.855 11.627 15.825 1.00 93.06 179 SER A CA 1
ATOM 1456 C C . SER A 1 179 ? 1.022 12.428 16.832 1.00 93.06 179 SER A C 1
ATOM 1458 O O . SER A 1 179 ? 0.202 11.832 17.540 1.00 93.06 179 SER A O 1
ATOM 1460 N N . MET A 1 180 ? 1.168 13.762 16.840 1.00 93.19 180 MET A N 1
ATOM 1461 C CA . MET A 1 180 ? 0.325 14.687 17.610 1.00 93.19 180 MET A CA 1
ATOM 1462 C C . MET A 1 180 ? -1.137 14.681 17.155 1.00 93.19 180 MET A C 1
ATOM 1464 O O . MET A 1 180 ? -2.017 15.012 17.948 1.00 93.19 180 MET A O 1
ATOM 1468 N N . SER A 1 181 ? -1.421 14.301 15.905 1.00 95.44 181 SER A N 1
ATOM 1469 C CA . SER A 1 181 ? -2.796 14.110 15.447 1.00 95.44 181 SER A CA 1
ATOM 1470 C C . SER A 1 181 ? -3.347 12.801 16.025 1.00 95.44 181 SER A C 1
ATOM 1472 O O . SER A 1 181 ? -2.817 11.733 15.698 1.00 95.44 181 SER A O 1
ATOM 1474 N N . PRO A 1 182 ? -4.408 12.821 16.856 1.00 94.81 182 PRO A N 1
ATOM 1475 C CA . PRO A 1 182 ? -4.983 11.601 17.429 1.00 94.81 182 PRO A CA 1
ATOM 1476 C C . PRO A 1 182 ? -5.590 10.683 16.357 1.00 94.81 182 PRO A C 1
ATOM 1478 O O . PRO A 1 182 ? -5.628 9.467 16.526 1.00 94.81 182 PRO A O 1
ATOM 1481 N N . GLU A 1 183 ? -5.982 11.251 15.218 1.00 96.19 183 GLU A N 1
ATOM 1482 C CA . GLU A 1 183 ? -6.644 10.541 14.122 1.00 96.19 183 GLU A CA 1
ATOM 1483 C C . GLU A 1 183 ? -5.675 10.005 13.061 1.00 96.19 183 GLU A C 1
ATOM 1485 O O . GLU A 1 183 ? -6.110 9.327 12.130 1.00 96.19 183 GLU A O 1
ATOM 1490 N N . ALA A 1 184 ? -4.376 10.306 13.180 1.00 97.56 184 ALA A N 1
ATOM 1491 C CA . ALA A 1 184 ? -3.356 9.783 12.283 1.00 97.56 184 ALA A CA 1
ATOM 1492 C C . ALA A 1 184 ? -2.908 8.380 12.710 1.00 97.56 184 ALA A C 1
ATOM 1494 O O . ALA A 1 184 ? -2.755 8.080 13.897 1.00 97.56 184 ALA A O 1
ATOM 1495 N N . LEU A 1 185 ? -2.638 7.526 11.725 1.00 98.44 185 LEU A N 1
ATOM 1496 C CA . LEU A 1 185 ? -2.133 6.172 11.926 1.00 98.44 185 LEU A CA 1
ATOM 1497 C C . LEU A 1 185 ? -0.793 6.006 11.203 1.00 98.44 185 LEU A C 1
ATOM 1499 O O . LEU A 1 185 ? -0.628 6.450 10.072 1.00 98.44 185 LEU A O 1
ATOM 1503 N N . ILE A 1 186 ? 0.161 5.355 11.867 1.00 98.44 186 ILE A N 1
ATOM 1504 C CA . ILE A 1 186 ? 1.516 5.120 11.357 1.00 98.44 186 ILE A CA 1
ATOM 1505 C C . ILE A 1 186 ? 1.757 3.622 11.473 1.00 98.44 186 ILE A C 1
ATOM 1507 O O . ILE A 1 186 ? 1.701 3.062 12.569 1.00 98.44 186 ILE A O 1
ATOM 1511 N N . VAL A 1 187 ? 1.974 2.969 10.343 1.00 98.38 187 VAL A N 1
ATOM 1512 C CA . VAL A 1 187 ? 2.055 1.513 10.235 1.00 98.38 187 VAL A CA 1
ATOM 1513 C C . VAL A 1 187 ? 3.402 1.149 9.643 1.00 98.38 187 VAL A C 1
ATOM 1515 O O . VAL A 1 187 ? 3.803 1.727 8.639 1.00 98.38 187 VAL A O 1
ATOM 1518 N N . LEU A 1 188 ? 4.097 0.176 10.227 1.00 97.81 188 LEU A N 1
ATOM 1519 C CA . LEU A 1 188 ? 5.215 -0.451 9.528 1.00 97.81 188 LEU A CA 1
ATOM 1520 C C . LEU A 1 188 ? 4.638 -1.432 8.503 1.00 97.81 188 LEU A C 1
ATOM 1522 O O . LEU A 1 188 ? 4.132 -2.497 8.876 1.00 97.81 188 LEU A O 1
ATOM 1526 N N . ASN A 1 189 ? 4.670 -1.033 7.233 1.00 96.69 189 ASN A N 1
ATOM 1527 C CA . ASN A 1 189 ? 4.128 -1.811 6.126 1.00 96.69 189 ASN A CA 1
ATOM 1528 C C . ASN A 1 189 ? 5.018 -3.029 5.852 1.00 96.69 189 ASN A C 1
ATOM 1530 O O . ASN A 1 189 ? 6.242 -2.936 5.953 1.00 96.69 189 ASN A O 1
ATOM 1534 N N . HIS A 1 190 ? 4.377 -4.166 5.550 1.00 93.50 190 HIS A N 1
ATOM 1535 C CA . HIS A 1 190 ? 4.977 -5.472 5.225 1.00 93.50 190 HIS A CA 1
ATOM 1536 C C . HIS A 1 190 ? 6.395 -5.689 5.810 1.00 93.50 190 HIS A C 1
ATOM 1538 O O . HIS A 1 190 ? 7.349 -5.916 5.068 1.00 93.50 190 HIS A O 1
ATOM 1544 N N . PRO A 1 191 ? 6.566 -5.688 7.151 1.00 93.00 191 PRO A N 1
ATOM 1545 C CA . PRO A 1 191 ? 7.873 -5.560 7.819 1.00 93.00 191 PRO A CA 1
ATOM 1546 C C . PRO A 1 191 ? 8.887 -6.655 7.478 1.00 93.00 191 PRO A C 1
ATOM 1548 O O . PRO A 1 191 ? 10.089 -6.463 7.641 1.00 93.00 191 PRO A O 1
ATOM 1551 N N . LEU A 1 192 ? 8.406 -7.824 7.047 1.00 90.50 192 LEU A N 1
ATOM 1552 C CA . LEU A 1 192 ? 9.221 -8.983 6.679 1.00 90.50 192 LEU A CA 1
ATOM 1553 C C . LEU A 1 192 ? 9.451 -9.104 5.167 1.00 90.50 192 LEU A C 1
ATOM 1555 O O . LEU A 1 192 ? 10.088 -10.055 4.708 1.00 90.50 192 LEU A O 1
ATOM 1559 N N . SER A 1 193 ? 8.987 -8.125 4.392 1.00 80.19 193 SER A N 1
ATOM 1560 C CA . SER A 1 193 ? 9.255 -8.027 2.970 1.00 80.19 193 SER A CA 1
ATOM 1561 C C . SER A 1 193 ? 10.735 -7.757 2.735 1.00 80.19 193 SER A C 1
ATOM 1563 O O . SER A 1 193 ? 11.227 -6.638 2.880 1.00 80.19 193 SER A O 1
ATOM 1565 N N . GLN A 1 194 ? 11.465 -8.785 2.315 1.00 65.81 194 GLN A N 1
ATOM 1566 C CA . GLN A 1 194 ? 12.866 -8.631 1.947 1.00 65.81 194 GLN A CA 1
ATOM 1567 C C . GLN A 1 194 ? 13.004 -7.919 0.587 1.00 65.81 194 GLN A C 1
ATOM 1569 O O . GLN A 1 194 ? 13.260 -8.535 -0.454 1.00 65.81 194 GLN A O 1
ATOM 1574 N N . ILE A 1 195 ? 12.844 -6.594 0.580 1.00 56.72 195 ILE A N 1
ATOM 1575 C CA . ILE A 1 195 ? 13.126 -5.751 -0.594 1.00 56.72 195 ILE A CA 1
ATOM 1576 C C . ILE A 1 195 ? 14.635 -5.466 -0.700 1.00 56.72 195 ILE A C 1
ATOM 1578 O O . ILE A 1 195 ? 15.158 -5.385 -1.809 1.00 56.72 195 ILE A O 1
ATOM 1582 N N . SER A 1 196 ? 15.349 -5.424 0.433 1.00 51.41 196 SER A N 1
ATOM 1583 C CA . SER A 1 196 ? 16.804 -5.204 0.490 1.00 51.41 196 SER A CA 1
ATOM 1584 C C . SER A 1 196 ? 17.624 -6.416 0.013 1.00 51.41 196 SER A C 1
ATOM 1586 O O . SER A 1 196 ? 17.220 -7.567 0.199 1.00 51.41 196 SER A O 1
ATOM 1588 N N . ASP A 1 197 ? 18.794 -6.147 -0.577 1.00 53.38 197 ASP A N 1
ATOM 1589 C CA . ASP A 1 197 ? 19.807 -7.130 -1.010 1.00 53.38 197 ASP A CA 1
ATOM 1590 C C . ASP A 1 197 ? 20.892 -7.390 0.051 1.00 53.38 197 ASP A C 1
ATOM 1592 O O . ASP A 1 197 ? 21.877 -8.081 -0.206 1.00 53.38 197 ASP A O 1
ATOM 1596 N N . THR A 1 198 ? 20.728 -6.839 1.251 1.00 61.88 198 THR A N 1
ATOM 1597 C CA . THR A 1 198 ? 21.654 -7.055 2.363 1.00 61.88 198 THR A CA 1
ATOM 1598 C C . THR A 1 198 ? 21.442 -8.433 2.999 1.00 61.88 198 THR A C 1
ATOM 1600 O O . THR A 1 198 ? 20.310 -8.855 3.246 1.00 61.88 198 THR A O 1
ATOM 1603 N N . GLU A 1 199 ? 22.542 -9.144 3.273 1.00 69.44 199 GLU A N 1
ATOM 1604 C CA . GLU A 1 199 ? 22.511 -10.475 3.904 1.00 69.44 199 GLU A CA 1
ATOM 1605 C C . GLU A 1 199 ? 21.930 -10.428 5.331 1.00 69.44 199 GLU A C 1
ATOM 1607 O O . GLU A 1 199 ? 21.288 -11.383 5.764 1.00 69.44 199 GLU A O 1
ATOM 1612 N N . ASP A 1 200 ? 22.067 -9.295 6.031 1.00 84.31 200 ASP A N 1
ATOM 1613 C CA . ASP A 1 200 ? 21.576 -9.089 7.401 1.00 84.31 200 ASP A CA 1
ATOM 1614 C C . ASP A 1 200 ? 20.222 -8.353 7.464 1.00 84.31 200 ASP A C 1
ATOM 1616 O O . ASP A 1 200 ? 20.054 -7.344 8.149 1.00 84.31 200 ASP A O 1
ATOM 1620 N N . PHE A 1 201 ? 19.220 -8.834 6.721 1.00 84.00 201 PHE A N 1
ATOM 1621 C CA . PHE A 1 201 ? 17.873 -8.240 6.751 1.00 84.00 201 PHE A CA 1
ATOM 1622 C C . PHE A 1 201 ? 17.300 -8.148 8.177 1.00 84.00 201 PHE A C 1
ATOM 1624 O O . PHE A 1 201 ? 16.702 -7.135 8.539 1.00 84.00 201 PHE A O 1
ATOM 1631 N N . HIS A 1 202 ? 17.509 -9.182 8.997 1.00 86.56 202 HIS A N 1
ATOM 1632 C CA . HIS A 1 202 ? 17.007 -9.222 10.369 1.00 86.56 202 HIS A CA 1
ATOM 1633 C C . HIS A 1 202 ? 17.676 -8.181 11.276 1.00 86.56 202 HIS A C 1
ATOM 1635 O O . HIS A 1 202 ? 16.975 -7.534 12.058 1.00 86.56 202 HIS A O 1
ATOM 1641 N N . GLY A 1 203 ? 18.994 -7.977 11.165 1.00 88.56 203 GLY A N 1
ATOM 1642 C CA . GLY A 1 203 ? 19.693 -6.904 11.869 1.00 88.56 203 GLY A CA 1
ATOM 1643 C C . GLY A 1 203 ? 19.220 -5.523 11.424 1.00 88.56 203 GLY A C 1
ATOM 1644 O O . GLY A 1 203 ? 18.940 -4.675 12.273 1.00 88.56 203 GLY A O 1
ATOM 1645 N N . GLY A 1 204 ? 19.008 -5.328 10.119 1.00 90.88 204 GLY A N 1
ATOM 1646 C CA . GLY A 1 204 ? 18.430 -4.099 9.570 1.00 90.88 204 GLY A CA 1
ATOM 1647 C C . GLY A 1 204 ? 17.032 -3.793 10.102 1.00 90.88 204 GLY A C 1
ATOM 1648 O O . GLY A 1 204 ? 16.777 -2.675 10.546 1.00 90.88 204 GLY A O 1
ATOM 1649 N N . LEU A 1 205 ? 16.143 -4.790 10.127 1.00 92.62 205 LEU A N 1
ATOM 1650 C CA . LEU A 1 205 ? 14.784 -4.639 10.654 1.00 92.62 205 LEU A CA 1
ATOM 1651 C C . LEU A 1 205 ? 14.795 -4.320 12.149 1.00 92.62 205 LEU A C 1
ATOM 1653 O O . LEU A 1 205 ? 14.083 -3.426 12.597 1.00 92.62 205 LEU A O 1
ATOM 1657 N N . LYS A 1 206 ? 15.643 -5.005 12.924 1.00 93.06 206 LYS A N 1
ATOM 1658 C CA . LYS A 1 206 ? 15.823 -4.704 14.347 1.00 93.06 206 LYS A CA 1
ATOM 1659 C C . LYS A 1 206 ? 16.330 -3.276 14.556 1.00 93.06 206 LYS A C 1
ATOM 1661 O O . LYS A 1 206 ? 15.835 -2.583 15.438 1.00 93.06 206 LYS A O 1
ATOM 1666 N N . GLY A 1 207 ? 17.291 -2.834 13.744 1.00 93.94 207 GLY A N 1
ATOM 1667 C CA . GLY A 1 207 ? 17.789 -1.460 13.755 1.00 93.94 207 GLY A CA 1
ATOM 1668 C C . GLY A 1 207 ? 16.687 -0.448 13.452 1.00 93.94 207 GLY A C 1
ATOM 1669 O O . GLY A 1 207 ? 16.541 0.525 14.183 1.00 93.94 207 GLY A O 1
ATOM 1670 N N . PHE A 1 208 ? 15.863 -0.718 12.439 1.00 94.69 208 PHE A N 1
ATOM 1671 C CA . PHE A 1 208 ? 14.737 0.136 12.072 1.00 94.69 208 PHE A CA 1
ATOM 1672 C C . PHE A 1 208 ? 13.685 0.231 13.177 1.00 94.69 208 PHE A C 1
ATOM 1674 O O . PHE A 1 208 ? 13.275 1.330 13.541 1.00 94.69 208 PHE A O 1
ATOM 1681 N N . ILE A 1 209 ? 13.285 -0.904 13.756 1.00 95.44 209 ILE A N 1
ATOM 1682 C CA . ILE A 1 209 ? 12.343 -0.929 14.880 1.00 95.44 209 ILE A CA 1
ATOM 1683 C C . ILE A 1 209 ? 12.924 -0.152 16.062 1.00 95.44 209 ILE A C 1
ATOM 1685 O O . ILE A 1 209 ? 12.238 0.696 16.609 1.00 95.44 209 ILE A O 1
ATOM 1689 N N . ASN A 1 210 ? 14.188 -0.363 16.431 1.00 94.69 210 ASN A N 1
ATOM 1690 C CA . ASN A 1 210 ? 14.801 0.395 17.525 1.00 94.69 210 ASN A CA 1
ATOM 1691 C C . ASN A 1 210 ? 14.816 1.910 17.262 1.00 94.69 210 ASN A C 1
ATOM 1693 O O . ASN A 1 210 ? 14.655 2.692 18.195 1.00 94.69 210 ASN A O 1
ATOM 1697 N N . GLU A 1 211 ? 15.006 2.316 16.006 1.00 95.62 211 GLU A N 1
ATOM 1698 C CA . GLU A 1 211 ? 15.101 3.721 15.615 1.00 95.62 211 GLU A CA 1
ATOM 1699 C C . GLU A 1 211 ? 13.736 4.425 15.578 1.00 95.62 211 GLU A C 1
ATOM 1701 O O . GLU A 1 211 ? 13.656 5.599 15.949 1.00 95.62 211 GLU A O 1
ATOM 1706 N N . PHE A 1 212 ? 12.679 3.719 15.149 1.00 96.31 212 PHE A N 1
ATOM 1707 C CA . PHE A 1 212 ? 11.363 4.293 14.831 1.00 96.31 212 PHE A CA 1
ATOM 1708 C C . PHE A 1 212 ? 10.181 3.740 15.650 1.00 96.31 212 PHE A C 1
ATOM 1710 O O . PHE A 1 212 ? 9.068 4.248 15.518 1.00 96.31 212 PHE A O 1
ATOM 1717 N N . ALA A 1 213 ? 10.387 2.753 16.531 1.00 95.06 213 ALA A N 1
ATOM 1718 C CA . ALA A 1 213 ? 9.331 2.163 17.366 1.00 95.06 213 ALA A CA 1
ATOM 1719 C C . ALA A 1 213 ? 8.439 3.176 18.105 1.00 95.06 213 ALA A C 1
ATOM 1721 O O . ALA A 1 213 ? 7.238 2.915 18.159 1.00 95.06 213 ALA A O 1
ATOM 1722 N N . PRO A 1 214 ? 8.943 4.313 18.637 1.00 95.44 214 PRO A N 1
ATOM 1723 C CA . PRO A 1 214 ? 8.092 5.280 19.336 1.00 95.44 214 PRO A CA 1
ATOM 1724 C C . PRO A 1 214 ? 6.922 5.827 18.506 1.00 95.44 214 PRO A C 1
ATOM 1726 O O . PRO A 1 214 ? 5.907 6.208 19.082 1.00 95.44 214 PRO A O 1
ATOM 1729 N N . TRP A 1 215 ? 7.039 5.837 17.173 1.00 97.06 215 TRP A N 1
ATOM 1730 C CA . TRP A 1 215 ? 6.013 6.366 16.268 1.00 97.06 215 TRP A CA 1
ATOM 1731 C C . TRP A 1 215 ? 5.179 5.283 15.583 1.00 97.06 215 TRP A C 1
ATOM 1733 O O . TRP A 1 215 ? 4.136 5.586 15.011 1.00 97.06 215 TRP A O 1
ATOM 1743 N N . ILE A 1 216 ? 5.614 4.021 15.613 1.00 97.69 216 ILE A N 1
ATOM 1744 C CA . ILE A 1 216 ? 4.899 2.930 14.945 1.00 97.69 216 ILE A CA 1
ATOM 1745 C C . ILE A 1 216 ? 3.690 2.538 15.798 1.00 97.69 216 ILE A C 1
ATOM 1747 O O . ILE A 1 216 ? 3.823 2.041 16.915 1.00 97.69 216 ILE A O 1
ATOM 1751 N N . HIS A 1 217 ? 2.490 2.724 15.253 1.00 98.00 217 HIS A N 1
ATOM 1752 C CA . HIS A 1 217 ? 1.241 2.404 15.937 1.00 98.00 217 HIS A CA 1
ATOM 1753 C C . HIS A 1 217 ? 0.809 0.949 15.729 1.00 98.00 217 HIS A C 1
ATOM 1755 O O . HIS A 1 217 ? 0.224 0.369 16.644 1.00 98.00 217 HIS A O 1
ATOM 1761 N N . ALA A 1 218 ? 1.104 0.359 14.566 1.00 98.12 218 ALA A N 1
ATOM 1762 C CA . ALA A 1 218 ? 0.741 -1.014 14.211 1.00 98.12 218 ALA A CA 1
ATOM 1763 C C . ALA A 1 218 ? 1.725 -1.637 13.205 1.00 98.12 218 ALA A C 1
ATOM 1765 O O . ALA A 1 218 ? 2.474 -0.925 12.533 1.00 98.12 218 ALA A O 1
ATOM 1766 N N . LEU A 1 219 ? 1.684 -2.966 13.069 1.00 97.94 219 LEU A N 1
ATOM 1767 C CA . LEU A 1 219 ? 2.350 -3.690 11.979 1.00 97.94 219 LEU A CA 1
ATOM 1768 C C . LEU A 1 219 ? 1.334 -4.133 10.922 1.00 97.94 219 LEU A C 1
ATOM 1770 O O . LEU A 1 219 ? 0.233 -4.569 11.257 1.00 97.94 219 LEU A O 1
ATOM 1774 N N . GLU A 1 220 ? 1.699 -4.071 9.648 1.00 97.88 220 GLU A N 1
ATOM 1775 C CA . GLU A 1 220 ? 0.825 -4.552 8.580 1.00 97.88 220 GLU A CA 1
ATOM 1776 C C . GLU A 1 220 ? 0.930 -6.072 8.396 1.00 97.88 220 GLU A C 1
ATOM 1778 O O . GLU A 1 220 ? 2.018 -6.609 8.173 1.00 97.88 220 GLU A O 1
ATOM 1783 N N . ILE A 1 221 ? -0.218 -6.752 8.367 1.00 94.94 221 ILE A N 1
ATOM 1784 C CA . ILE A 1 221 ? -0.348 -8.037 7.679 1.00 94.94 221 ILE A CA 1
ATOM 1785 C C . ILE A 1 221 ? -0.930 -7.828 6.285 1.00 94.94 221 ILE A C 1
ATOM 1787 O O . ILE A 1 221 ? -1.894 -7.089 6.088 1.00 94.94 221 ILE A O 1
ATOM 1791 N N . ASN A 1 222 ? -0.327 -8.485 5.302 1.00 92.19 222 ASN A N 1
ATOM 1792 C CA . ASN A 1 222 ? -0.419 -8.035 3.924 1.00 92.19 222 ASN A CA 1
ATOM 1793 C C . ASN A 1 222 ? -0.976 -9.130 3.003 1.00 92.19 222 ASN A C 1
ATOM 1795 O O . ASN A 1 222 ? -0.513 -10.278 3.014 1.00 92.19 222 ASN A O 1
ATOM 1799 N N . GLY A 1 223 ? -1.971 -8.780 2.184 1.00 90.62 223 GLY A N 1
ATOM 1800 C CA . GLY A 1 223 ? -2.624 -9.714 1.258 1.00 90.62 223 GLY A CA 1
ATOM 1801 C C . GLY A 1 223 ? -1.723 -10.294 0.159 1.00 90.62 223 GLY A C 1
ATOM 1802 O O . GLY A 1 223 ? -1.966 -11.402 -0.334 1.00 90.62 223 GLY A O 1
ATOM 1803 N N . PHE A 1 224 ? -0.627 -9.608 -0.170 1.00 88.38 224 PHE A N 1
ATOM 1804 C CA . PHE A 1 224 ? 0.387 -10.068 -1.122 1.00 88.38 224 PHE A CA 1
ATOM 1805 C C . PHE A 1 224 ? 1.484 -10.936 -0.491 1.00 88.38 224 PHE A C 1
ATOM 1807 O O . PHE A 1 224 ? 2.419 -11.343 -1.186 1.00 88.38 224 PHE A O 1
ATOM 1814 N N . ARG A 1 225 ? 1.363 -11.276 0.800 1.00 88.75 225 ARG A N 1
ATOM 1815 C CA . ARG A 1 225 ? 2.316 -12.124 1.530 1.00 88.75 225 ARG A CA 1
ATOM 1816 C C . ARG A 1 225 ? 1.732 -13.477 1.900 1.00 88.75 225 ARG A C 1
ATOM 1818 O O . ARG A 1 225 ? 0.516 -13.670 1.984 1.00 88.75 225 ARG A O 1
ATOM 1825 N N . SER A 1 226 ? 2.632 -14.441 2.086 1.00 87.75 226 SER A N 1
ATOM 1826 C CA . SER A 1 226 ? 2.258 -15.793 2.502 1.00 87.75 226 SER A CA 1
ATOM 1827 C C . SER A 1 226 ? 1.649 -15.784 3.904 1.00 87.75 226 SER A C 1
ATOM 1829 O O . SER A 1 226 ? 1.965 -14.920 4.723 1.00 87.75 226 SER A O 1
ATOM 1831 N N . GLN A 1 227 ? 0.820 -16.783 4.207 1.00 88.06 227 GLN A N 1
ATOM 1832 C CA . GLN A 1 227 ? 0.275 -16.943 5.556 1.00 88.06 227 GLN A CA 1
ATOM 1833 C C . GLN A 1 227 ? 1.387 -17.106 6.596 1.00 88.06 227 GLN A C 1
ATOM 1835 O O . GLN A 1 227 ? 1.320 -16.497 7.656 1.00 88.06 227 GLN A O 1
ATOM 1840 N N . ARG A 1 228 ? 2.451 -17.845 6.258 1.00 88.62 228 ARG A N 1
ATOM 1841 C CA . ARG A 1 228 ? 3.630 -18.013 7.116 1.00 88.62 228 ARG A CA 1
ATOM 1842 C C . ARG A 1 228 ? 4.303 -16.681 7.450 1.00 88.62 228 ARG A C 1
ATOM 1844 O O . ARG A 1 228 ? 4.706 -16.478 8.588 1.00 88.62 228 ARG A O 1
ATOM 1851 N N . GLU A 1 229 ? 4.446 -15.791 6.470 1.00 91.06 229 GLU A N 1
ATOM 1852 C CA . GLU A 1 229 ? 5.024 -14.462 6.692 1.00 91.06 229 GLU A CA 1
ATOM 1853 C C . GLU A 1 229 ? 4.112 -13.613 7.583 1.00 91.06 229 GLU A C 1
ATOM 1855 O O . GLU A 1 229 ? 4.579 -13.077 8.582 1.00 91.06 229 GLU A O 1
ATOM 1860 N N . ASN A 1 230 ? 2.805 -13.581 7.306 1.00 92.94 230 ASN A N 1
ATOM 1861 C CA . ASN A 1 230 ? 1.843 -12.858 8.143 1.00 92.94 230 ASN A CA 1
ATOM 1862 C C . ASN A 1 230 ? 1.774 -13.416 9.579 1.00 92.94 230 ASN A C 1
ATOM 1864 O O . ASN A 1 230 ? 1.706 -12.638 10.5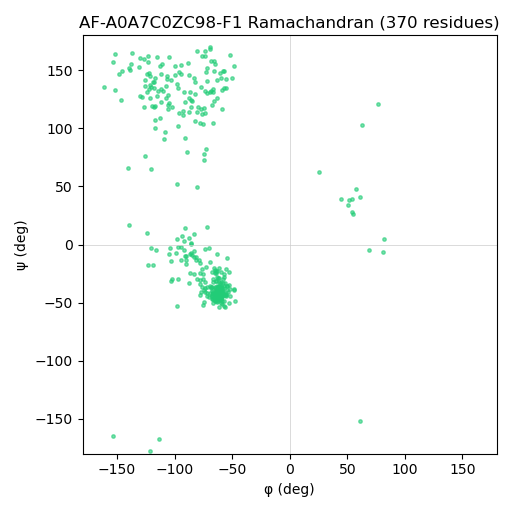25 1.00 92.94 230 ASN A O 1
ATOM 1868 N N . ASP A 1 231 ? 1.870 -14.735 9.776 1.00 91.50 231 ASP A N 1
ATOM 1869 C CA . ASP A 1 231 ? 1.960 -15.353 11.107 1.00 91.50 231 ASP A CA 1
ATOM 1870 C C . ASP A 1 231 ? 3.217 -14.891 11.871 1.00 91.50 231 ASP A C 1
ATOM 1872 O O . ASP A 1 231 ? 3.156 -14.649 13.079 1.00 91.50 231 ASP A O 1
ATOM 1876 N N . LEU A 1 232 ? 4.353 -14.726 11.180 1.00 92.56 232 LEU A N 1
ATOM 1877 C CA . LEU A 1 232 ? 5.575 -14.175 11.776 1.00 92.56 232 LEU A CA 1
ATOM 1878 C C . LEU A 1 232 ? 5.423 -12.690 12.127 1.00 92.56 232 LEU A C 1
ATOM 1880 O O . LEU A 1 232 ? 5.906 -12.277 13.180 1.00 92.56 232 LEU A O 1
ATOM 1884 N N . VAL A 1 233 ? 4.725 -11.902 11.301 1.00 94.81 233 VAL A N 1
ATOM 1885 C CA . VAL A 1 233 ? 4.403 -10.504 11.632 1.00 94.81 233 VAL A CA 1
ATOM 1886 C C . VAL A 1 233 ? 3.498 -10.426 12.859 1.00 94.81 233 VAL A C 1
ATOM 1888 O O . VAL A 1 233 ? 3.771 -9.635 13.754 1.00 94.81 233 VAL A O 1
ATOM 1891 N N . ILE A 1 234 ? 2.470 -11.273 12.963 1.00 93.88 234 ILE A N 1
ATOM 1892 C CA . ILE A 1 234 ? 1.589 -11.306 14.141 1.00 93.88 234 ILE A CA 1
ATOM 1893 C C . ILE A 1 234 ? 2.380 -11.679 15.400 1.00 93.88 234 ILE A C 1
ATOM 1895 O O . ILE A 1 234 ? 2.189 -11.076 16.457 1.00 93.88 234 ILE A O 1
ATOM 1899 N N . LYS A 1 235 ? 3.306 -12.639 15.296 1.00 92.19 235 LYS A N 1
ATOM 1900 C CA . LYS A 1 235 ? 4.202 -12.986 16.404 1.00 92.19 235 LYS A CA 1
ATOM 1901 C C . LYS A 1 235 ? 5.074 -11.795 16.816 1.00 92.19 235 LYS A C 1
ATOM 1903 O O . LYS A 1 235 ? 5.167 -11.499 18.003 1.00 92.19 235 LYS A O 1
ATOM 1908 N N . MET A 1 236 ? 5.665 -11.094 15.850 1.00 93.69 236 MET A N 1
ATOM 1909 C CA . MET A 1 236 ? 6.458 -9.888 16.098 1.00 93.69 236 MET A CA 1
ATOM 1910 C C . MET A 1 236 ? 5.622 -8.774 16.739 1.00 93.69 236 MET A C 1
ATOM 1912 O O . MET A 1 236 ? 6.066 -8.152 17.698 1.00 93.69 236 MET A O 1
ATOM 1916 N N . ALA A 1 237 ? 4.398 -8.552 16.260 1.00 94.94 237 ALA A N 1
ATOM 1917 C CA . ALA A 1 237 ? 3.469 -7.581 16.829 1.00 94.94 237 ALA A CA 1
ATOM 1918 C C . ALA A 1 237 ? 3.189 -7.896 18.306 1.00 94.94 237 ALA A C 1
ATOM 1920 O O . ALA A 1 237 ? 3.288 -7.014 19.155 1.00 94.94 237 ALA A O 1
ATOM 1921 N N . HIS A 1 238 ? 2.955 -9.171 18.633 1.00 91.06 238 HIS A N 1
ATOM 1922 C CA . HIS A 1 238 ? 2.789 -9.619 20.014 1.00 91.06 238 HIS A CA 1
ATOM 1923 C C . HIS A 1 238 ? 4.041 -9.362 20.874 1.00 91.06 238 HIS A C 1
ATOM 1925 O O . HIS A 1 238 ? 3.918 -8.873 21.994 1.00 91.06 238 HIS A O 1
ATOM 1931 N N . GLU A 1 239 ? 5.245 -9.645 20.366 1.00 91.31 239 GLU A N 1
ATOM 1932 C CA . GLU A 1 239 ? 6.515 -9.382 21.069 1.00 91.31 239 GLU A CA 1
ATOM 1933 C C . GLU A 1 239 ? 6.753 -7.881 21.317 1.00 91.31 239 GLU A C 1
ATOM 1935 O O . GLU A 1 239 ? 7.246 -7.499 22.376 1.00 91.31 239 GLU A O 1
ATOM 1940 N N . LEU A 1 240 ? 6.342 -7.025 20.380 1.00 92.56 240 LEU A N 1
ATOM 1941 C CA . LEU A 1 240 ? 6.429 -5.564 20.490 1.00 92.56 240 LEU A CA 1
ATOM 1942 C C . LEU A 1 240 ? 5.226 -4.938 21.214 1.00 92.56 240 LEU A C 1
ATOM 1944 O O . LEU A 1 240 ? 5.152 -3.718 21.355 1.00 92.56 240 LEU A O 1
ATOM 1948 N N . SER A 1 241 ? 4.268 -5.754 21.667 1.00 92.12 241 SER A N 1
ATOM 1949 C CA . SER A 1 241 ? 2.986 -5.306 22.226 1.00 92.12 241 SER A CA 1
ATOM 1950 C C . SER A 1 241 ? 2.203 -4.361 21.303 1.00 92.12 241 SER A C 1
ATOM 1952 O O . SER A 1 241 ? 1.440 -3.526 21.794 1.00 92.12 241 SER A O 1
ATOM 1954 N N . LEU A 1 242 ? 2.391 -4.474 19.983 1.00 95.69 242 LEU A N 1
ATOM 1955 C CA . LEU A 1 242 ? 1.725 -3.698 18.936 1.00 95.69 242 LEU A CA 1
ATOM 1956 C C . LEU A 1 242 ? 0.492 -4.436 18.383 1.00 95.69 242 LEU A C 1
ATOM 1958 O O . LEU A 1 242 ? 0.500 -5.664 18.292 1.00 95.69 242 LEU A O 1
ATOM 1962 N N . PRO A 1 243 ? -0.564 -3.710 17.984 1.00 97.38 243 PRO A N 1
ATOM 1963 C CA . PRO A 1 243 ? -1.631 -4.247 17.153 1.00 97.38 243 PRO A CA 1
ATOM 1964 C C . PRO A 1 243 ? -1.127 -4.526 15.730 1.00 97.38 243 PRO A C 1
ATOM 1966 O O . PRO A 1 243 ? -0.058 -4.070 15.308 1.00 97.38 243 PRO A O 1
ATOM 1969 N N . VAL A 1 244 ? -1.950 -5.243 14.972 1.00 97.75 244 VAL A N 1
ATOM 1970 C CA . VAL A 1 244 ? -1.797 -5.404 13.524 1.00 97.75 244 VAL A CA 1
ATOM 1971 C C . VAL A 1 244 ? -2.933 -4.725 12.769 1.00 97.75 244 VAL A C 1
ATOM 1973 O O . VAL A 1 244 ? -4.045 -4.599 13.282 1.00 97.75 244 VAL A O 1
ATOM 1976 N N . VAL A 1 245 ? -2.665 -4.328 11.533 1.00 98.19 245 VAL A N 1
ATOM 1977 C CA . VAL A 1 245 ? -3.688 -3.886 10.583 1.00 98.19 245 VAL A CA 1
ATOM 1978 C C . VAL A 1 245 ? -3.611 -4.713 9.309 1.00 98.19 245 VAL A C 1
ATOM 1980 O O . VAL A 1 245 ? -2.541 -5.170 8.909 1.00 98.19 245 VAL A O 1
ATOM 1983 N N . GLY A 1 246 ? -4.765 -4.938 8.698 1.00 95.69 246 GLY A N 1
ATOM 1984 C CA . GLY A 1 246 ? -4.900 -5.567 7.397 1.00 95.69 246 GLY A CA 1
ATOM 1985 C C . GLY A 1 246 ? -4.778 -4.528 6.297 1.00 95.69 246 GLY A C 1
ATOM 1986 O O . GLY A 1 246 ? -5.453 -3.497 6.345 1.00 95.69 246 GLY A O 1
ATOM 1987 N N . GLY A 1 247 ? -3.944 -4.826 5.313 1.00 88.06 247 GLY A N 1
ATOM 1988 C CA . GLY A 1 247 ? -3.821 -4.040 4.096 1.00 88.06 247 GLY A CA 1
ATOM 1989 C C . GLY A 1 247 ? -3.335 -4.885 2.927 1.00 88.06 247 GLY A C 1
ATOM 1990 O O . GLY A 1 247 ? -3.333 -6.128 2.966 1.00 88.06 247 GLY A O 1
ATOM 1991 N N . GLY A 1 248 ? -2.887 -4.213 1.875 1.00 80.88 248 GLY A N 1
ATOM 1992 C CA . GLY A 1 248 ? -2.192 -4.875 0.787 1.00 80.88 248 GLY A CA 1
ATOM 1993 C C . GLY A 1 248 ? -1.145 -4.021 0.094 1.00 80.88 248 GLY A C 1
ATOM 1994 O O . GLY A 1 248 ? -1.286 -2.837 -0.136 1.00 80.88 248 GLY A O 1
ATOM 1995 N N . ASP A 1 249 ? -0.087 -4.683 -0.353 1.00 88.19 249 ASP A N 1
ATOM 1996 C CA . ASP A 1 249 ? 0.950 -4.094 -1.205 1.00 88.19 249 ASP A CA 1
ATOM 1997 C C . ASP A 1 249 ? 0.469 -4.073 -2.670 1.00 88.19 249 ASP A C 1
ATOM 1999 O O . ASP A 1 249 ? 1.075 -4.648 -3.585 1.00 88.19 249 ASP A O 1
ATOM 2003 N N . ARG A 1 250 ? -0.753 -3.572 -2.880 1.00 86.50 250 ARG A N 1
ATOM 2004 C CA . ARG A 1 250 ? -1.496 -3.775 -4.121 1.00 86.50 250 ARG A CA 1
ATOM 2005 C C . ARG A 1 250 ? -1.029 -2.810 -5.194 1.00 86.50 250 ARG A C 1
ATOM 2007 O O . ARG A 1 250 ? -1.351 -1.630 -5.156 1.00 86.50 250 ARG A O 1
ATOM 2014 N N . HIS A 1 251 ? -0.435 -3.378 -6.237 1.00 89.31 251 HIS A N 1
ATOM 2015 C CA . HIS A 1 251 ? 0.000 -2.653 -7.435 1.00 89.31 251 HIS A CA 1
ATOM 2016 C C . HIS A 1 251 ? -0.717 -3.073 -8.729 1.00 89.31 251 HIS A C 1
ATOM 2018 O O . HIS A 1 251 ? -0.467 -2.524 -9.804 1.00 89.31 251 HIS A O 1
ATOM 2024 N N . ALA A 1 252 ? -1.575 -4.090 -8.648 1.00 89.06 252 ALA A N 1
ATOM 2025 C CA . ALA A 1 252 ? -2.318 -4.661 -9.770 1.00 89.06 252 ALA A CA 1
ATOM 2026 C C . ALA A 1 252 ? -3.827 -4.413 -9.619 1.00 89.06 252 ALA A C 1
ATOM 2028 O O . ALA A 1 252 ? -4.239 -3.585 -8.812 1.00 89.06 252 ALA A O 1
ATOM 2029 N N . SER A 1 253 ? -4.671 -5.086 -10.407 1.00 91.50 253 SER A N 1
ATOM 2030 C CA . SER A 1 253 ? -6.101 -4.755 -10.461 1.00 91.50 253 SER A CA 1
ATOM 2031 C C . SER A 1 253 ? -6.950 -5.452 -9.401 1.00 91.50 253 SER A C 1
ATOM 2033 O O . SER A 1 253 ? -8.024 -4.954 -9.070 1.00 91.50 253 SER A O 1
ATOM 2035 N N . ALA A 1 254 ? -6.515 -6.598 -8.874 1.00 91.06 254 ALA A N 1
ATOM 2036 C CA . ALA A 1 254 ? -7.274 -7.331 -7.860 1.00 91.06 254 ALA A CA 1
ATOM 2037 C C . ALA A 1 254 ? -7.307 -6.545 -6.538 1.00 91.06 254 ALA A C 1
ATOM 2039 O O . ALA A 1 254 ? -6.243 -6.080 -6.134 1.00 91.06 254 ALA A O 1
ATOM 2040 N N . PRO A 1 255 ? -8.472 -6.363 -5.890 1.00 94.06 255 PRO A N 1
ATOM 2041 C CA . PRO A 1 255 ? -8.570 -5.606 -4.646 1.00 94.06 255 PRO A CA 1
ATOM 2042 C C . PRO A 1 255 ? -7.896 -6.334 -3.474 1.00 94.06 255 PRO A C 1
ATOM 2044 O O . PRO A 1 255 ? -7.526 -7.509 -3.585 1.00 94.06 255 PRO A O 1
ATOM 2047 N N . ASN A 1 256 ? -7.754 -5.643 -2.346 1.00 94.56 256 ASN A N 1
ATOM 2048 C CA . ASN A 1 256 ? -7.139 -6.189 -1.145 1.00 94.56 256 ASN A CA 1
ATOM 2049 C C . ASN A 1 256 ? -7.847 -7.455 -0.654 1.00 94.56 256 ASN A C 1
ATOM 2051 O O . ASN A 1 256 ? -9.071 -7.543 -0.578 1.00 94.56 256 ASN A O 1
ATOM 2055 N N . SER A 1 257 ? -7.047 -8.462 -0.307 1.00 93.88 257 SER A N 1
ATOM 2056 C CA . SER A 1 257 ? -7.534 -9.760 0.172 1.00 93.88 257 SER A CA 1
ATOM 2057 C C . SER A 1 257 ? -7.512 -9.887 1.699 1.00 93.88 257 SER A C 1
ATOM 2059 O O . SER A 1 257 ? -7.964 -10.892 2.244 1.00 93.88 257 SER A O 1
ATOM 2061 N N . VAL A 1 258 ? -6.930 -8.903 2.383 1.00 95.44 258 VAL A N 1
ATOM 2062 C CA . VAL A 1 258 ? -6.845 -8.805 3.842 1.00 95.44 258 VAL A CA 1
ATOM 2063 C C . VAL A 1 258 ? -7.320 -7.414 4.215 1.00 95.44 258 VAL A C 1
ATOM 2065 O O . VAL A 1 258 ? -6.828 -6.438 3.656 1.00 95.44 258 VAL A O 1
ATOM 2068 N N . LEU A 1 259 ? -8.278 -7.334 5.130 1.00 97.31 259 LEU A N 1
ATOM 2069 C CA . LEU A 1 259 ? -8.894 -6.079 5.550 1.00 97.31 259 LEU A CA 1
ATOM 2070 C C . LEU A 1 259 ? -8.905 -5.991 7.072 1.00 97.31 259 LEU A C 1
ATOM 2072 O O . LEU A 1 259 ? -8.960 -7.016 7.756 1.00 97.31 259 LEU A O 1
ATOM 2076 N N . SER A 1 260 ? -8.891 -4.770 7.600 1.00 98.06 260 SER A N 1
ATOM 2077 C CA . SER A 1 260 ? -9.190 -4.545 9.018 1.00 98.06 260 SER A CA 1
ATOM 2078 C C . SER A 1 260 ? -10.697 -4.373 9.203 1.00 98.06 260 SER A C 1
ATOM 2080 O O . SER A 1 260 ? -11.362 -3.816 8.334 1.00 98.06 260 SER A O 1
ATOM 2082 N N . LEU A 1 261 ? -11.237 -4.827 10.327 1.00 98.25 261 LEU A N 1
ATOM 2083 C CA . LEU A 1 261 ? -12.619 -4.599 10.741 1.00 98.25 261 LEU A CA 1
ATOM 2084 C C . LEU A 1 261 ? -12.640 -3.683 11.962 1.00 98.25 261 LEU A C 1
ATOM 2086 O O . LEU A 1 261 ? -11.743 -3.747 12.804 1.00 98.25 261 LEU A O 1
ATOM 2090 N N . THR A 1 262 ? -13.675 -2.858 12.064 1.00 98.00 262 THR A N 1
ATOM 2091 C CA . THR A 1 262 ? -13.864 -1.938 13.188 1.00 98.00 262 THR A CA 1
ATOM 2092 C C . THR A 1 262 ? -15.322 -1.896 13.620 1.00 98.00 262 THR A C 1
ATOM 2094 O O . THR A 1 262 ? -16.239 -2.095 12.812 1.00 98.00 262 THR A O 1
ATOM 2097 N N . LYS A 1 263 ? -15.544 -1.634 14.909 1.00 97.38 263 LYS A N 1
ATOM 2098 C CA . LYS A 1 263 ? -16.881 -1.326 15.427 1.00 97.38 263 LYS A CA 1
ATOM 2099 C C . LYS A 1 263 ? -17.234 0.143 15.194 1.00 97.38 263 LYS A C 1
ATOM 2101 O O . LYS A 1 263 ? -18.390 0.514 15.354 1.00 97.38 263 LYS A O 1
ATOM 2106 N N . GLY A 1 264 ? -16.273 0.966 14.783 1.00 96.94 264 GLY A N 1
ATOM 2107 C CA . GLY A 1 264 ? -16.505 2.339 14.358 1.00 96.94 264 GLY A CA 1
ATOM 2108 C C . GLY A 1 264 ? -17.179 2.471 12.987 1.00 96.94 264 GLY A C 1
ATOM 2109 O O . GLY A 1 264 ? -17.245 1.548 12.169 1.00 96.94 264 GLY A O 1
ATOM 2110 N N . HIS A 1 265 ? -17.651 3.679 12.718 1.00 96.81 265 HIS A N 1
ATOM 2111 C CA . HIS A 1 265 ? -18.178 4.147 11.440 1.00 96.81 265 HIS A CA 1
ATOM 2112 C C . HIS A 1 265 ? -17.197 5.067 10.698 1.00 96.81 265 HIS A C 1
ATOM 2114 O O . HIS A 1 265 ? -17.439 5.419 9.543 1.00 96.81 265 HIS A O 1
ATOM 2120 N N . SER A 1 266 ? -16.093 5.467 11.339 1.00 96.88 266 SER A N 1
ATOM 2121 C CA . SER A 1 266 ? -15.107 6.391 10.771 1.00 96.88 266 SER A CA 1
ATOM 2122 C C . SER A 1 266 ? -13.670 5.882 10.881 1.00 96.88 266 SER A C 1
ATOM 2124 O O . SER A 1 266 ? -13.346 5.022 11.702 1.00 96.88 266 SER A O 1
ATOM 2126 N N . PHE A 1 267 ? -12.781 6.449 10.059 1.00 97.62 267 PHE A N 1
ATOM 2127 C CA . PHE A 1 267 ? -11.353 6.139 10.129 1.00 97.62 267 PHE A CA 1
ATOM 2128 C C . PHE A 1 267 ? -10.763 6.523 11.492 1.00 97.62 267 PHE A C 1
ATOM 2130 O O . PHE A 1 267 ? -9.977 5.768 12.051 1.00 97.62 267 PHE A O 1
ATOM 2137 N N . SER A 1 268 ? -11.177 7.658 12.056 1.00 97.06 268 SER A N 1
ATOM 2138 C CA . SER A 1 268 ? -10.686 8.164 13.341 1.00 97.06 268 SER A CA 1
ATOM 2139 C C . SER A 1 268 ? -11.065 7.245 14.511 1.00 97.06 268 SER A C 1
ATOM 2141 O O . SER A 1 268 ? -10.244 7.004 15.394 1.00 97.06 268 SER A O 1
ATOM 2143 N N . GLU A 1 269 ? -12.263 6.653 14.491 1.00 97.69 269 GLU A N 1
ATOM 2144 C CA . GLU A 1 269 ? -12.663 5.626 15.466 1.00 97.69 269 GLU A CA 1
ATOM 2145 C C . GLU A 1 269 ? -11.835 4.344 15.314 1.00 97.69 269 GLU A C 1
ATOM 2147 O O . GLU A 1 269 ? -11.343 3.815 16.310 1.00 97.69 269 GLU A O 1
ATOM 2152 N N . PHE A 1 270 ? -11.584 3.895 14.079 1.00 98.19 270 PHE A N 1
ATOM 2153 C CA . PHE A 1 270 ? -10.664 2.782 13.823 1.00 98.19 270 PHE A CA 1
ATOM 2154 C C . PHE A 1 270 ? -9.247 3.072 14.348 1.00 98.19 270 PHE A C 1
ATOM 2156 O O . PHE A 1 270 ? -8.628 2.219 14.986 1.00 98.19 270 PHE A O 1
ATOM 2163 N N . VAL A 1 271 ? -8.733 4.290 14.146 1.00 98.25 271 VAL A N 1
ATOM 2164 C CA . VAL A 1 271 ? -7.439 4.706 14.706 1.00 98.25 271 VAL A CA 1
ATOM 2165 C C . VAL A 1 271 ? -7.452 4.642 16.233 1.00 98.25 271 VAL A C 1
ATOM 2167 O O . VAL A 1 271 ? -6.465 4.195 16.816 1.00 98.25 271 VAL A O 1
ATOM 2170 N N . SER A 1 272 ? -8.554 5.026 16.882 1.00 97.56 272 SER A N 1
ATOM 2171 C CA . SER A 1 272 ? -8.697 4.920 18.337 1.00 97.56 272 SER A CA 1
ATOM 2172 C C . SER A 1 272 ? -8.625 3.466 18.821 1.00 97.56 272 SER A C 1
ATOM 2174 O O . SER A 1 272 ? -7.860 3.175 19.744 1.00 97.56 272 SER A O 1
ATOM 2176 N N . GLU A 1 273 ? -9.329 2.537 18.163 1.00 97.50 273 GLU A N 1
ATOM 2177 C CA . GLU A 1 273 ? -9.280 1.101 18.492 1.00 97.50 273 GLU A CA 1
ATOM 2178 C C . GLU A 1 273 ? -7.847 0.542 18.381 1.00 97.50 273 GLU A C 1
ATOM 2180 O O . GLU A 1 273 ? -7.377 -0.216 19.237 1.00 97.50 273 GLU A O 1
ATOM 2185 N N . ILE A 1 274 ? -7.105 0.964 17.354 1.00 97.88 274 ILE A N 1
ATOM 2186 C CA . ILE A 1 274 ? -5.725 0.524 17.123 1.00 97.88 274 ILE A CA 1
ATOM 2187 C C . ILE A 1 274 ? -4.750 1.178 18.113 1.00 97.88 274 ILE A C 1
ATOM 2189 O O . ILE A 1 274 ? -3.935 0.489 18.731 1.00 97.88 274 ILE A O 1
ATOM 2193 N N . ARG A 1 275 ? -4.795 2.501 18.293 1.00 96.25 275 ARG A N 1
ATOM 2194 C CA . ARG A 1 275 ? -3.807 3.233 19.104 1.00 96.25 275 ARG A CA 1
ATOM 2195 C C . ARG A 1 275 ? -4.055 3.098 20.600 1.00 96.25 275 ARG A C 1
ATOM 2197 O O . ARG A 1 275 ? -3.093 2.897 21.341 1.00 96.25 275 ARG A O 1
ATOM 2204 N N . HIS A 1 276 ? -5.306 3.203 21.040 1.00 94.50 276 HIS A N 1
ATOM 2205 C CA . HIS A 1 276 ? -5.657 3.288 22.458 1.00 94.50 276 HIS A CA 1
ATOM 2206 C C . HIS A 1 276 ? -6.090 1.939 23.024 1.00 94.50 276 HIS A C 1
ATOM 2208 O O . HIS A 1 276 ? -5.486 1.458 23.985 1.00 94.50 276 HIS A O 1
ATOM 2214 N N . ASP A 1 277 ? -7.059 1.276 22.392 1.00 94.88 277 ASP A N 1
ATOM 2215 C CA . ASP A 1 277 ? -7.549 -0.019 22.886 1.00 94.88 277 ASP A CA 1
ATOM 2216 C C . ASP A 1 277 ? -6.547 -1.148 22.585 1.00 94.88 277 ASP A C 1
ATOM 2218 O O . ASP A 1 277 ? -6.424 -2.140 23.326 1.00 94.88 277 ASP A O 1
ATOM 2222 N N . ARG A 1 278 ? -5.736 -0.938 21.538 1.00 94.94 278 ARG A N 1
ATOM 2223 C CA . ARG A 1 278 ? -4.748 -1.881 21.000 1.00 94.94 278 ARG A CA 1
ATOM 2224 C C . ARG A 1 278 ? -5.428 -3.161 20.532 1.00 94.94 278 ARG A C 1
ATOM 2226 O O . ARG A 1 278 ? -4.919 -4.245 20.802 1.00 94.94 278 ARG A O 1
ATOM 2233 N N . ILE A 1 279 ? -6.589 -3.035 19.893 1.00 93.94 279 ILE A N 1
ATOM 2234 C CA . ILE A 1 279 ? -7.398 -4.163 19.430 1.00 93.94 279 ILE A CA 1
ATOM 2235 C C . ILE A 1 279 ? -7.355 -4.230 17.907 1.00 93.94 279 ILE A C 1
ATOM 2237 O O . ILE A 1 279 ? -7.583 -3.239 17.225 1.00 93.94 279 ILE A O 1
ATOM 2241 N N . SER A 1 280 ? -7.106 -5.425 17.381 1.00 96.25 280 SER A N 1
ATOM 2242 C CA . SER A 1 280 ? -7.081 -5.713 15.951 1.00 96.25 280 SER A CA 1
ATOM 2243 C C . SER A 1 280 ? -8.101 -6.784 15.607 1.00 96.25 280 SER A C 1
ATOM 2245 O O . SER A 1 280 ? -8.031 -7.899 16.129 1.00 96.25 280 SER A O 1
ATOM 2247 N N . HIS A 1 281 ? -8.977 -6.481 14.656 1.00 96.94 281 HIS A N 1
ATOM 2248 C CA . HIS A 1 281 ? -9.832 -7.465 14.004 1.00 96.94 281 HIS A CA 1
ATOM 2249 C C . HIS A 1 281 ? -9.483 -7.488 12.527 1.00 96.94 281 HIS A C 1
ATOM 2251 O O . HIS A 1 281 ? -9.592 -6.474 11.845 1.00 96.94 281 HIS A O 1
ATOM 2257 N N . ILE A 1 282 ? -9.014 -8.630 12.041 1.00 96.38 282 ILE A N 1
ATOM 2258 C CA . ILE A 1 282 ? -8.561 -8.789 10.663 1.00 96.38 282 ILE A CA 1
ATOM 2259 C C . ILE A 1 282 ? -9.393 -9.868 10.005 1.00 96.38 282 ILE A C 1
ATOM 2261 O O . ILE A 1 282 ? -9.567 -10.931 10.593 1.00 96.38 282 ILE A O 1
ATOM 2265 N N . ILE A 1 283 ? -9.853 -9.631 8.782 1.00 96.00 283 ILE A N 1
ATOM 2266 C CA . ILE A 1 283 ? -10.538 -10.640 7.981 1.00 96.00 283 ILE A CA 1
ATOM 2267 C C . ILE A 1 283 ? -9.721 -11.013 6.747 1.00 96.00 283 ILE A C 1
ATOM 2269 O O . ILE A 1 283 ? -9.231 -10.158 6.006 1.00 96.00 283 ILE A O 1
ATOM 2273 N N . TYR A 1 284 ? -9.590 -12.320 6.527 1.00 94.62 284 TYR A N 1
ATOM 2274 C CA . TYR A 1 284 ? -9.054 -12.887 5.297 1.00 94.62 284 TYR A CA 1
ATOM 2275 C C . TYR A 1 284 ? -10.199 -13.179 4.329 1.00 94.62 284 TYR A C 1
ATOM 2277 O O . TYR A 1 284 ? -11.031 -14.053 4.583 1.00 94.62 284 TYR A O 1
ATOM 2285 N N . LEU A 1 285 ? -10.222 -12.475 3.198 1.00 93.00 285 LEU A N 1
ATOM 2286 C CA . LEU A 1 285 ? -11.198 -12.714 2.138 1.00 93.00 285 LEU A CA 1
ATOM 2287 C C . LEU A 1 285 ? -10.884 -14.009 1.370 1.00 93.00 285 LEU A C 1
ATOM 2289 O O . LEU A 1 285 ? -9.747 -14.493 1.407 1.00 93.00 285 LEU A O 1
ATOM 2293 N N . PRO A 1 286 ? -11.848 -14.572 0.614 1.00 88.31 286 PRO A N 1
ATOM 2294 C CA . PRO A 1 286 ? -11.633 -15.802 -0.148 1.00 88.31 286 PRO A CA 1
ATOM 2295 C C . PRO A 1 286 ? -10.430 -15.721 -1.097 1.00 88.31 286 PRO A C 1
ATOM 2297 O O . PRO A 1 286 ? -9.667 -16.679 -1.192 1.00 88.31 286 PRO A O 1
ATOM 2300 N N . SER A 1 287 ? -10.189 -14.551 -1.699 1.00 86.19 287 SER A N 1
ATOM 2301 C CA . SER A 1 287 ? -9.040 -14.291 -2.577 1.00 86.19 287 SER A CA 1
ATOM 2302 C C . SER A 1 287 ? -7.677 -14.442 -1.884 1.00 86.19 287 SER A C 1
ATOM 2304 O O . SER A 1 287 ? -6.661 -14.662 -2.546 1.00 86.19 287 SER A O 1
ATOM 2306 N N . TYR A 1 288 ? -7.617 -14.369 -0.548 1.00 87.94 288 TYR A N 1
ATOM 2307 C CA . TYR A 1 288 ? -6.390 -14.631 0.210 1.00 87.94 288 TYR A CA 1
ATOM 2308 C C . TYR A 1 288 ? -6.061 -16.126 0.300 1.00 87.94 288 TYR A C 1
ATOM 2310 O O . TYR A 1 288 ? -4.888 -16.504 0.376 1.00 87.94 288 TYR A O 1
ATOM 2318 N N . LYS A 1 289 ? -7.086 -16.983 0.273 1.00 72.69 289 LYS A N 1
ATOM 2319 C CA . LYS A 1 289 ? -6.923 -18.442 0.309 1.00 72.69 289 LYS A CA 1
ATOM 2320 C C . LYS A 1 289 ? -6.514 -19.034 -1.031 1.00 72.69 289 LYS A C 1
ATOM 2322 O O . LYS A 1 289 ? -6.037 -20.169 -1.058 1.00 72.69 289 LYS A O 1
ATOM 2327 N N . ASP A 1 290 ? -6.658 -18.280 -2.118 1.00 65.75 290 ASP A N 1
ATOM 2328 C CA . ASP A 1 290 ? -6.024 -18.638 -3.380 1.00 65.75 290 ASP A CA 1
ATOM 2329 C C . ASP A 1 290 ? -4.507 -18.775 -3.177 1.00 65.75 290 ASP A C 1
ATOM 2331 O O . ASP A 1 290 ? -3.909 -18.117 -2.317 1.00 65.75 290 ASP A O 1
ATOM 2335 N N . ASN A 1 291 ? -3.864 -19.655 -3.949 1.00 74.62 291 ASN A N 1
ATOM 2336 C CA . ASN A 1 291 ? -2.423 -19.858 -3.827 1.00 74.62 291 ASN A CA 1
ATOM 2337 C C . ASN A 1 291 ? -1.708 -18.520 -4.094 1.00 74.62 291 ASN A C 1
ATOM 2339 O O . ASN A 1 291 ? -2.005 -17.839 -5.075 1.00 74.62 291 ASN A O 1
ATOM 2343 N N . LEU A 1 292 ? -0.746 -18.147 -3.243 1.00 81.62 292 LEU A N 1
ATOM 2344 C CA . LEU A 1 292 ? 0.049 -16.926 -3.398 1.00 81.62 292 LEU A CA 1
ATOM 2345 C C . LEU A 1 292 ? 0.610 -16.781 -4.825 1.00 81.62 292 LEU A C 1
ATOM 2347 O O . LEU A 1 292 ? 0.582 -15.690 -5.392 1.00 81.62 292 LEU A O 1
ATOM 2351 N N . LEU A 1 293 ? 1.051 -17.884 -5.435 1.00 79.31 293 LEU A N 1
ATOM 2352 C CA . LEU A 1 293 ? 1.529 -17.911 -6.816 1.00 79.31 293 LEU A CA 1
ATOM 2353 C C . LEU A 1 293 ? 0.478 -17.407 -7.815 1.00 79.31 293 LEU A C 1
ATOM 2355 O O . LEU A 1 293 ? 0.826 -16.733 -8.779 1.00 79.31 293 LEU A O 1
ATOM 2359 N N . GLU A 1 294 ? -0.800 -17.713 -7.604 1.00 78.12 294 GLU A N 1
ATOM 2360 C CA . GLU A 1 294 ? -1.883 -17.257 -8.473 1.00 78.12 294 GLU A CA 1
ATOM 2361 C C . GLU A 1 294 ? -2.074 -15.747 -8.383 1.00 78.12 294 GLU A C 1
ATOM 2363 O O . GLU A 1 294 ? -2.085 -15.087 -9.422 1.00 78.12 294 GLU A O 1
ATOM 2368 N N . ARG A 1 295 ? -2.118 -15.190 -7.166 1.00 82.75 295 ARG A N 1
ATOM 2369 C CA . ARG A 1 295 ? -2.169 -13.732 -6.974 1.00 82.75 295 ARG A CA 1
ATOM 2370 C C . ARG A 1 295 ? -0.982 -13.042 -7.646 1.00 82.75 295 ARG A C 1
ATOM 2372 O O . ARG A 1 295 ? -1.156 -12.046 -8.343 1.00 82.75 295 ARG A O 1
ATOM 2379 N N . TRP A 1 296 ? 0.212 -13.619 -7.519 1.00 81.19 296 TRP A N 1
ATOM 2380 C CA . TRP A 1 296 ? 1.412 -13.133 -8.202 1.00 81.19 296 TRP A CA 1
ATOM 2381 C C . TRP A 1 296 ? 1.298 -13.195 -9.731 1.00 81.19 296 TRP A C 1
ATOM 2383 O O . TRP A 1 296 ? 1.620 -12.223 -10.415 1.00 81.19 296 TRP A O 1
ATOM 2393 N N . LEU A 1 297 ? 0.827 -14.311 -10.291 1.00 80.25 297 LEU A N 1
ATOM 2394 C CA . LEU A 1 297 ? 0.636 -14.465 -11.737 1.00 80.25 297 LEU A CA 1
ATOM 2395 C C . LEU A 1 297 ? -0.458 -13.542 -12.285 1.00 80.25 297 LEU A C 1
ATOM 2397 O O . LEU A 1 297 ? -0.361 -13.117 -13.437 1.00 80.25 297 LEU A O 1
ATOM 2401 N N . GLU A 1 298 ? -1.495 -13.234 -11.510 1.00 82.88 298 GLU A N 1
ATOM 2402 C CA . GLU A 1 298 ? -2.490 -12.219 -11.870 1.00 82.88 298 GLU A CA 1
ATOM 2403 C C . GLU A 1 298 ? -1.879 -10.821 -11.894 1.00 82.88 298 GLU A C 1
ATOM 2405 O O . GLU A 1 298 ? -2.006 -10.127 -12.902 1.00 82.88 298 GLU A O 1
ATOM 2410 N N . SER A 1 299 ? -1.112 -10.442 -10.869 1.00 86.19 299 SER A N 1
ATOM 2411 C CA . SER A 1 299 ? -0.425 -9.147 -10.851 1.00 86.19 299 SER A CA 1
ATOM 2412 C C . SER A 1 299 ? 0.540 -8.971 -12.021 1.00 86.19 299 SER A C 1
ATOM 2414 O O . SER A 1 299 ? 0.577 -7.919 -12.661 1.00 86.19 299 SER A O 1
ATOM 2416 N N . ILE A 1 300 ? 1.284 -10.024 -12.367 1.00 84.50 300 ILE A N 1
ATOM 2417 C CA . ILE A 1 300 ? 2.158 -10.019 -13.545 1.00 84.50 300 ILE A CA 1
ATOM 2418 C C . ILE A 1 300 ? 1.333 -9.873 -14.834 1.00 84.50 300 ILE A C 1
ATOM 2420 O O . ILE A 1 300 ? 1.721 -9.122 -15.731 1.00 84.50 300 ILE A O 1
ATOM 2424 N N . ALA A 1 301 ? 0.196 -10.564 -14.952 1.00 84.88 301 ALA A N 1
ATOM 2425 C CA . ALA A 1 301 ? -0.677 -10.433 -16.118 1.00 84.88 301 ALA A CA 1
ATOM 2426 C C . ALA A 1 301 ? -1.201 -9.000 -16.269 1.00 84.88 301 ALA A C 1
ATOM 2428 O O . ALA A 1 301 ? -1.187 -8.446 -17.369 1.00 84.88 301 ALA A O 1
ATOM 2429 N N . ASP A 1 302 ? -1.610 -8.385 -15.163 1.00 88.88 302 ASP A N 1
ATOM 2430 C CA . ASP A 1 302 ? -2.110 -7.014 -15.111 1.00 88.88 302 ASP A CA 1
ATOM 2431 C C . ASP A 1 302 ? -1.052 -5.982 -15.476 1.00 88.88 302 ASP A C 1
ATOM 2433 O O . ASP A 1 302 ? -1.369 -5.014 -16.173 1.00 88.88 302 ASP A O 1
ATOM 2437 N N . PHE A 1 303 ? 0.203 -6.212 -15.086 1.00 88.38 303 PHE A N 1
ATOM 2438 C CA . PHE A 1 303 ? 1.324 -5.382 -15.511 1.00 88.38 303 PHE A CA 1
ATOM 2439 C C . PHE A 1 303 ? 1.436 -5.339 -17.041 1.00 88.38 303 PHE A C 1
ATOM 2441 O O . PHE A 1 303 ? 1.514 -4.253 -17.619 1.00 88.38 303 PHE A O 1
ATOM 2448 N N . PHE A 1 304 ? 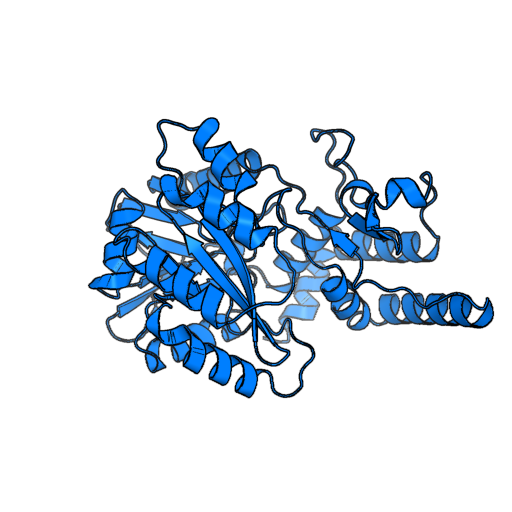1.388 -6.497 -17.716 1.00 87.00 304 PHE A N 1
ATOM 2449 C CA . PHE A 1 304 ? 1.516 -6.590 -19.180 1.00 87.00 304 PHE A CA 1
ATOM 2450 C C . PHE A 1 304 ? 0.222 -6.296 -19.949 1.00 87.00 304 PHE A C 1
ATOM 2452 O O . PHE A 1 304 ? 0.269 -6.090 -21.168 1.00 87.00 304 PHE A O 1
ATOM 2459 N N . ARG A 1 305 ? -0.924 -6.251 -19.262 1.00 88.50 305 ARG A N 1
ATOM 2460 C CA . ARG A 1 305 ? -2.242 -6.047 -19.865 1.00 88.50 305 ARG A CA 1
ATOM 2461 C C . ARG A 1 305 ? -2.325 -4.710 -20.606 1.00 88.50 305 ARG A C 1
ATOM 2463 O O . ARG A 1 305 ? -1.773 -3.682 -20.194 1.00 88.50 305 ARG A O 1
ATOM 2470 N N . TYR A 1 306 ? -3.049 -4.740 -21.724 1.00 90.56 306 TYR A N 1
ATOM 2471 C CA . TYR A 1 306 ? -3.471 -3.548 -22.448 1.00 90.56 306 TYR A CA 1
ATOM 2472 C C . TYR A 1 306 ? -4.804 -3.047 -21.890 1.00 90.56 306 TYR A C 1
ATOM 2474 O O . TYR A 1 306 ? -5.777 -3.800 -21.853 1.00 90.56 306 TYR A O 1
ATOM 2482 N N . TYR A 1 307 ? -4.858 -1.774 -21.504 1.00 91.81 307 TYR A N 1
ATOM 2483 C CA . TYR A 1 307 ? -6.054 -1.152 -20.937 1.00 91.81 307 TYR A CA 1
ATOM 2484 C C . TYR A 1 307 ? -6.656 -0.156 -21.939 1.00 91.81 307 TYR A C 1
ATOM 2486 O O . TYR A 1 307 ? -6.276 1.017 -21.948 1.00 91.81 307 TYR A O 1
ATOM 2494 N N . PRO A 1 308 ? -7.591 -0.582 -22.811 1.00 91.94 308 PRO A N 1
ATOM 2495 C CA . PRO A 1 308 ? -8.101 0.252 -23.905 1.00 91.94 308 PRO A CA 1
ATOM 2496 C C . PRO A 1 308 ? -8.817 1.521 -23.431 1.00 91.94 308 PRO A C 1
ATOM 2498 O O . PRO A 1 308 ? -8.821 2.523 -24.144 1.00 91.94 308 PRO A O 1
ATOM 2501 N N . LYS A 1 309 ? -9.416 1.476 -22.236 1.00 89.25 309 LYS A N 1
ATOM 2502 C CA . LYS A 1 309 ? -10.181 2.583 -21.651 1.00 89.25 309 LYS A CA 1
ATOM 2503 C C . LYS A 1 309 ? -9.307 3.627 -20.945 1.00 89.25 309 LYS A C 1
ATOM 2505 O O . LYS A 1 309 ? -9.815 4.682 -20.592 1.00 89.25 309 LYS A O 1
ATOM 2510 N N . HIS A 1 310 ? -8.019 3.360 -20.729 1.00 90.69 310 HIS A N 1
ATOM 2511 C CA . HIS A 1 310 ? -7.123 4.327 -20.092 1.00 90.69 310 HIS A CA 1
ATOM 2512 C C . HIS A 1 310 ? -6.704 5.448 -21.059 1.00 90.69 310 HIS A C 1
ATOM 2514 O O . HIS A 1 310 ? -6.814 5.282 -22.283 1.00 90.69 310 HIS A O 1
ATOM 2520 N N . PRO A 1 311 ? -6.192 6.584 -20.547 1.00 89.12 311 PRO A N 1
ATOM 2521 C CA . PRO A 1 311 ? -5.490 7.572 -21.359 1.00 89.12 311 PRO A CA 1
ATOM 2522 C C . PRO A 1 311 ? -4.402 6.925 -22.220 1.00 89.12 311 PRO A C 1
ATOM 2524 O O . PRO A 1 311 ? -3.738 5.982 -21.786 1.00 89.12 311 PRO A O 1
ATOM 2527 N N . ILE A 1 312 ? -4.214 7.433 -23.444 1.00 87.06 312 ILE A N 1
ATOM 2528 C CA . ILE A 1 312 ? -3.301 6.856 -24.451 1.00 87.06 312 ILE A CA 1
ATOM 2529 C C . ILE A 1 312 ? -1.893 6.633 -23.878 1.00 87.06 312 ILE A C 1
ATOM 2531 O O . ILE A 1 312 ? -1.284 5.603 -24.153 1.00 87.06 312 ILE A O 1
ATOM 2535 N N . SER A 1 313 ? -1.424 7.555 -23.039 1.00 86.56 313 SER A N 1
ATOM 2536 C CA . SER A 1 313 ? -0.103 7.554 -22.409 1.00 86.56 313 SER A CA 1
ATOM 2537 C C . SER A 1 313 ? 0.117 6.489 -21.333 1.00 86.56 313 SER A C 1
ATOM 2539 O O . SER A 1 313 ? 1.222 6.423 -20.815 1.00 86.56 313 SER A O 1
ATOM 2541 N N . ILE A 1 314 ? -0.885 5.678 -20.973 1.00 90.56 314 ILE A N 1
ATOM 2542 C CA . ILE A 1 314 ? -0.745 4.620 -19.954 1.00 90.56 314 ILE A CA 1
ATOM 2543 C C . ILE A 1 314 ? -1.480 3.320 -20.324 1.00 90.56 314 ILE A C 1
ATOM 2545 O O . ILE A 1 314 ? -1.706 2.461 -19.470 1.00 90.56 314 ILE A O 1
ATOM 2549 N N . ARG A 1 315 ? -1.861 3.123 -21.596 1.00 92.00 315 ARG A N 1
ATOM 2550 C CA . ARG A 1 315 ? -2.603 1.914 -22.014 1.00 92.00 315 ARG A CA 1
ATOM 2551 C C . ARG A 1 315 ? -1.733 0.667 -22.055 1.00 92.00 315 ARG A C 1
ATOM 2553 O O . ARG A 1 315 ? -2.198 -0.411 -21.675 1.00 92.00 315 ARG A O 1
ATOM 2560 N N . ARG A 1 316 ? -0.494 0.780 -22.542 1.00 91.81 316 ARG A N 1
ATOM 2561 C CA . ARG A 1 316 ? 0.447 -0.345 -22.653 1.00 91.81 316 ARG A CA 1
ATOM 2562 C C . ARG A 1 316 ? 1.432 -0.309 -21.497 1.00 91.81 316 ARG A C 1
ATOM 2564 O O . ARG A 1 316 ? 1.782 0.754 -20.998 1.00 91.81 316 ARG A O 1
ATOM 2571 N N . TRP A 1 317 ? 1.963 -1.471 -21.140 1.00 90.56 317 TRP A N 1
ATOM 2572 C CA . TRP A 1 317 ? 3.018 -1.570 -20.132 1.00 90.56 317 TRP A CA 1
ATOM 2573 C C . TRP A 1 317 ? 4.266 -0.751 -20.511 1.00 90.56 317 TRP A C 1
ATOM 2575 O O . TRP A 1 317 ? 4.885 -0.140 -19.652 1.00 90.56 317 TRP A O 1
ATOM 2585 N N . THR A 1 318 ? 4.591 -0.635 -21.805 1.00 91.19 318 THR A N 1
ATOM 2586 C CA . THR A 1 318 ? 5.693 0.216 -22.290 1.00 91.19 318 THR A CA 1
ATOM 2587 C C . THR A 1 318 ? 5.456 1.708 -22.072 1.00 91.19 318 THR A C 1
ATOM 2589 O O . THR A 1 318 ? 6.408 2.479 -22.102 1.00 91.19 318 THR A O 1
ATOM 2592 N N . ASP A 1 319 ? 4.204 2.119 -21.883 1.00 92.38 319 ASP A N 1
ATOM 2593 C CA . ASP A 1 319 ? 3.845 3.503 -21.571 1.00 92.38 319 ASP A CA 1
ATOM 2594 C C . ASP A 1 319 ? 3.828 3.755 -20.051 1.00 92.38 319 ASP A C 1
ATOM 2596 O O . ASP A 1 319 ? 3.829 4.898 -19.613 1.00 92.38 319 ASP A O 1
ATOM 2600 N N . ARG A 1 320 ? 3.863 2.682 -19.247 1.00 93.00 320 ARG A N 1
ATOM 2601 C CA . ARG A 1 320 ? 3.878 2.708 -17.775 1.00 93.00 320 ARG A CA 1
ATOM 2602 C C . ARG A 1 320 ? 5.247 2.412 -17.159 1.00 93.00 320 ARG A C 1
ATOM 2604 O O . ARG A 1 320 ? 5.382 2.449 -15.945 1.00 93.00 320 ARG A O 1
ATOM 2611 N N . VAL A 1 321 ? 6.257 2.104 -17.972 1.00 92.25 321 VAL A N 1
ATOM 2612 C CA . VAL A 1 321 ? 7.643 1.887 -17.532 1.00 92.25 321 VAL A CA 1
ATOM 2613 C C . VAL A 1 321 ? 8.481 3.075 -17.972 1.00 92.25 321 VAL A C 1
ATOM 2615 O O . VAL A 1 321 ? 8.520 3.385 -19.161 1.00 92.25 321 VAL A O 1
ATOM 2618 N N . PHE A 1 322 ? 9.182 3.708 -17.039 1.00 91.75 322 PHE A N 1
ATOM 2619 C CA . PHE A 1 322 ? 9.933 4.940 -17.246 1.00 91.75 322 PHE A CA 1
ATOM 2620 C C . PHE A 1 322 ? 11.407 4.750 -16.907 1.00 91.75 322 PHE A C 1
ATOM 2622 O O . PHE A 1 322 ? 11.756 4.040 -15.969 1.00 91.75 322 PHE A O 1
ATOM 2629 N N . PHE A 1 323 ? 12.274 5.432 -17.653 1.00 87.62 323 PHE A N 1
ATOM 2630 C CA . PHE A 1 323 ? 13.708 5.494 -17.370 1.00 87.62 323 PHE A CA 1
ATOM 2631 C C . PHE A 1 323 ? 14.168 6.943 -17.285 1.00 87.62 323 PHE A C 1
ATOM 2633 O O . PHE A 1 323 ? 13.802 7.765 -18.136 1.00 87.62 323 PHE A O 1
ATOM 2640 N N . ARG A 1 324 ? 14.995 7.227 -16.274 1.00 84.69 324 ARG A N 1
ATOM 2641 C CA . ARG A 1 324 ? 15.719 8.487 -16.118 1.00 84.69 324 ARG A CA 1
ATOM 2642 C C . ARG A 1 324 ? 17.080 8.377 -16.801 1.00 84.69 324 ARG A C 1
ATOM 2644 O O . ARG A 1 324 ? 17.868 7.493 -16.483 1.00 84.69 324 ARG A O 1
ATOM 2651 N N . LEU A 1 325 ? 17.350 9.272 -17.743 1.00 78.00 325 LEU A N 1
ATOM 2652 C CA . LEU A 1 325 ? 18.654 9.372 -18.398 1.00 78.00 325 LEU A CA 1
ATOM 2653 C C . LEU A 1 325 ? 19.653 10.152 -17.533 1.00 78.00 325 LEU A C 1
ATOM 2655 O O . LEU A 1 325 ? 19.267 10.866 -16.610 1.00 78.00 325 LEU A O 1
ATOM 2659 N N . GLU A 1 326 ? 20.939 10.074 -17.886 1.00 73.81 326 GLU A N 1
ATOM 2660 C CA . GLU A 1 326 ? 22.026 10.795 -17.200 1.00 73.81 326 GLU A CA 1
ATOM 2661 C C . GLU A 1 326 ? 21.814 12.320 -17.169 1.00 73.81 326 GLU A C 1
ATOM 2663 O O . GLU A 1 326 ? 22.232 12.985 -16.230 1.00 73.81 326 GLU A O 1
ATOM 2668 N N . ASN A 1 327 ? 21.108 12.875 -18.158 1.00 77.31 327 ASN A N 1
ATOM 2669 C CA . ASN A 1 327 ? 20.749 14.296 -18.216 1.00 77.31 327 ASN A CA 1
ATOM 2670 C C . ASN A 1 327 ? 19.489 14.658 -17.399 1.00 77.31 327 ASN A C 1
ATOM 2672 O O . ASN A 1 327 ? 18.964 15.760 -17.538 1.00 77.31 327 ASN A O 1
ATOM 2676 N N . GLY A 1 328 ? 18.964 13.727 -16.598 1.00 79.12 328 GLY A N 1
ATOM 2677 C CA . GLY A 1 328 ? 17.785 13.916 -15.750 1.00 79.12 328 GLY A CA 1
ATOM 2678 C C . GLY A 1 328 ? 16.437 13.784 -16.466 1.00 79.12 328 GLY A C 1
ATOM 2679 O O . GLY A 1 328 ? 15.403 13.770 -15.800 1.00 79.12 328 GLY A O 1
ATOM 2680 N N . ILE A 1 329 ? 16.411 13.641 -17.796 1.00 85.25 329 ILE A N 1
ATOM 2681 C CA . ILE A 1 329 ? 15.159 13.509 -18.550 1.00 85.25 329 ILE A CA 1
ATOM 2682 C C . ILE A 1 329 ? 14.530 12.137 -18.286 1.00 85.25 329 ILE A C 1
ATOM 2684 O O . ILE A 1 329 ? 15.177 11.099 -18.430 1.00 85.25 329 ILE A O 1
ATOM 2688 N N . VAL A 1 330 ? 13.236 12.139 -17.956 1.00 89.25 330 VAL A N 1
ATOM 2689 C CA . VAL A 1 330 ? 12.426 10.931 -17.761 1.00 89.25 330 VAL A CA 1
ATOM 2690 C C . VAL A 1 330 ? 11.490 10.734 -18.954 1.00 89.25 330 VAL A C 1
ATOM 2692 O O . VAL A 1 330 ? 10.757 11.651 -19.337 1.00 89.25 330 VAL A O 1
ATOM 2695 N N . ARG A 1 331 ? 11.499 9.536 -19.550 1.00 89.81 331 ARG A N 1
ATOM 2696 C CA . ARG A 1 331 ? 10.590 9.155 -20.650 1.00 89.81 331 ARG A CA 1
ATOM 2697 C C . ARG A 1 331 ? 10.089 7.717 -20.496 1.00 89.81 331 ARG A C 1
ATOM 2699 O O . ARG A 1 331 ? 10.816 6.893 -19.931 1.00 89.81 331 ARG A O 1
ATOM 2706 N N . PRO A 1 332 ? 8.883 7.408 -21.012 1.00 91.56 332 PRO A N 1
ATOM 2707 C CA . PRO A 1 332 ? 8.379 6.044 -21.041 1.00 91.56 332 PRO A CA 1
ATOM 2708 C C . PRO A 1 332 ? 9.182 5.176 -22.014 1.00 91.56 332 PRO A C 1
ATOM 2710 O O . PRO A 1 332 ? 9.786 5.659 -22.973 1.00 91.56 332 PRO A O 1
ATOM 2713 N N . LEU A 1 333 ? 9.142 3.866 -21.811 1.00 89.25 333 LEU A N 1
ATOM 2714 C CA . LEU A 1 333 ? 9.849 2.882 -22.620 1.00 89.25 333 LEU A CA 1
ATOM 2715 C C . LEU A 1 333 ? 9.406 2.895 -24.091 1.00 89.25 333 LEU A C 1
ATOM 2717 O O . LEU A 1 333 ? 10.222 2.678 -24.989 1.00 89.25 333 LEU A O 1
ATOM 2721 N N . SER A 1 334 ? 8.138 3.216 -24.353 1.00 88.25 334 SER A N 1
ATOM 2722 C CA . SER A 1 334 ? 7.597 3.387 -25.703 1.00 88.25 334 SER A CA 1
ATOM 2723 C C . SER A 1 334 ? 8.269 4.507 -26.499 1.00 88.25 334 SER A C 1
ATOM 2725 O O . SER A 1 334 ? 8.381 4.377 -27.720 1.00 88.25 334 SER A O 1
ATOM 2727 N N . TYR A 1 335 ? 8.779 5.548 -25.829 1.00 86.69 335 TYR A N 1
ATOM 2728 C CA . TYR A 1 335 ? 9.563 6.610 -26.463 1.00 86.69 335 TYR A CA 1
ATOM 2729 C C . TYR A 1 335 ? 10.875 6.058 -27.033 1.00 86.69 335 TYR A C 1
ATOM 2731 O O . TYR A 1 335 ? 11.190 6.285 -28.196 1.00 86.69 335 TYR A O 1
ATOM 2739 N N . TYR A 1 336 ? 11.611 5.277 -26.237 1.00 82.56 336 TYR A N 1
ATOM 2740 C CA . TYR A 1 336 ? 12.918 4.737 -26.628 1.00 82.56 336 TYR A CA 1
ATOM 2741 C C . TYR A 1 336 ? 12.830 3.610 -27.650 1.00 82.56 336 TYR A C 1
ATOM 2743 O O . TYR A 1 336 ? 13.738 3.418 -28.454 1.00 82.56 336 TYR A O 1
ATOM 2751 N N . TRP A 1 337 ? 11.765 2.816 -27.591 1.00 83.81 337 TRP A N 1
ATOM 2752 C CA . TRP A 1 337 ? 11.614 1.678 -28.485 1.00 83.81 337 TRP A CA 1
ATOM 2753 C C . TRP A 1 337 ? 10.975 2.039 -29.815 1.00 83.81 337 TRP A C 1
ATOM 2755 O O . TRP A 1 337 ? 10.967 1.178 -30.684 1.00 83.81 337 TRP A O 1
ATOM 2765 N N . HIS A 1 338 ? 10.466 3.263 -30.009 1.00 74.25 338 HIS A N 1
ATOM 2766 C CA . HIS A 1 338 ? 9.779 3.679 -31.241 1.00 74.25 338 HIS A CA 1
ATOM 2767 C C . HIS A 1 338 ? 8.780 2.611 -31.737 1.00 74.25 338 HIS A C 1
ATOM 2769 O O . HIS A 1 338 ? 8.692 2.317 -32.924 1.00 74.25 338 HIS A O 1
ATOM 2775 N N . GLN A 1 339 ? 8.061 1.972 -30.803 1.00 64.69 339 GLN A N 1
ATOM 2776 C CA . GLN A 1 339 ? 7.160 0.823 -31.025 1.00 64.69 339 GLN A CA 1
ATOM 2777 C C . GLN A 1 339 ? 7.826 -0.518 -31.422 1.00 64.69 339 GLN A C 1
ATOM 2779 O O . GLN A 1 339 ? 7.163 -1.556 -31.456 1.00 64.69 339 GLN A O 1
ATOM 2784 N N . THR A 1 340 ? 9.139 -0.558 -31.634 1.00 75.31 340 THR A N 1
ATOM 2785 C CA . THR A 1 340 ? 9.938 -1.778 -31.828 1.00 75.31 340 THR A CA 1
ATOM 2786 C C . THR A 1 340 ? 10.501 -2.330 -30.517 1.00 75.31 340 THR A C 1
ATOM 2788 O O . THR A 1 340 ? 11.601 -2.005 -30.082 1.00 75.31 340 THR A O 1
ATOM 2791 N N . ILE A 1 341 ? 9.746 -3.238 -29.895 1.00 83.31 341 ILE A N 1
ATOM 2792 C CA . ILE A 1 341 ? 10.188 -3.974 -28.701 1.00 83.31 341 ILE A CA 1
ATOM 2793 C C . ILE A 1 341 ? 11.361 -4.914 -29.066 1.00 83.31 341 ILE A C 1
ATOM 2795 O O . ILE A 1 341 ? 11.227 -5.685 -30.029 1.00 83.31 341 ILE A O 1
ATOM 2799 N N . PRO A 1 342 ? 12.480 -4.921 -28.309 1.00 84.25 342 PRO A N 1
ATOM 2800 C CA . PRO A 1 342 ? 13.592 -5.842 -28.535 1.00 84.25 342 PRO A CA 1
ATOM 2801 C C . PRO A 1 342 ? 13.143 -7.308 -28.524 1.00 84.25 342 PRO A C 1
ATOM 2803 O O . PRO A 1 342 ? 12.308 -7.706 -27.714 1.00 84.25 342 PRO A O 1
ATOM 2806 N N . PHE A 1 343 ? 13.726 -8.138 -29.395 1.00 84.44 343 PHE A N 1
ATOM 2807 C CA . PHE A 1 343 ? 13.299 -9.535 -29.553 1.00 84.44 343 PHE A CA 1
ATOM 2808 C C . PHE A 1 343 ? 13.334 -10.329 -28.239 1.00 84.44 343 PHE A C 1
ATOM 2810 O O . PHE A 1 343 ? 12.372 -11.019 -27.925 1.00 84.44 343 PHE A O 1
ATOM 2817 N N . TRP A 1 344 ? 14.392 -10.180 -27.437 1.00 81.25 344 TRP A N 1
ATOM 2818 C CA . TRP A 1 344 ? 14.500 -10.878 -26.152 1.00 81.25 344 TRP A CA 1
ATOM 2819 C C . TRP A 1 344 ? 13.380 -10.478 -25.178 1.00 81.25 344 TRP A C 1
ATOM 2821 O O . TRP A 1 344 ? 12.854 -11.338 -24.477 1.00 81.25 344 TRP A O 1
ATOM 2831 N N . VAL A 1 345 ? 12.958 -9.207 -25.183 1.00 83.75 345 VAL A N 1
ATOM 2832 C CA . VAL A 1 345 ? 11.817 -8.732 -24.386 1.00 83.75 345 VAL A CA 1
ATOM 2833 C C . VAL A 1 345 ? 10.525 -9.347 -24.910 1.00 83.75 345 VAL A C 1
ATOM 2835 O O . VAL A 1 345 ? 9.734 -9.842 -24.117 1.00 83.75 345 VAL A O 1
ATOM 2838 N N . LYS A 1 346 ? 10.318 -9.382 -26.236 1.00 85.56 346 LYS A N 1
ATOM 2839 C CA . LYS A 1 346 ? 9.153 -10.058 -26.836 1.00 85.56 346 LYS A CA 1
ATOM 2840 C C . LYS A 1 346 ? 9.076 -11.523 -26.400 1.00 85.56 346 LYS A C 1
ATOM 2842 O O . LYS A 1 346 ? 7.994 -11.982 -26.053 1.00 85.56 346 LYS A O 1
ATOM 2847 N N . SER A 1 347 ? 10.205 -12.236 -26.368 1.00 83.56 347 SER A N 1
ATOM 2848 C CA . SER A 1 347 ? 10.264 -13.624 -25.894 1.00 83.56 347 SER A CA 1
ATOM 2849 C C . SER A 1 347 ? 9.886 -13.751 -24.415 1.00 83.56 347 SER A C 1
ATOM 2851 O O . SER A 1 347 ? 9.126 -14.650 -24.064 1.00 83.56 347 SER A O 1
ATOM 2853 N N . VAL A 1 348 ? 10.371 -12.844 -23.557 1.00 80.50 348 VAL A N 1
ATOM 2854 C CA . VAL A 1 348 ? 10.007 -12.815 -22.129 1.00 80.50 348 VAL A CA 1
ATOM 2855 C C . VAL A 1 348 ? 8.510 -12.552 -21.955 1.00 80.50 348 VAL A C 1
ATOM 2857 O O . VAL A 1 348 ? 7.843 -13.317 -21.267 1.00 80.50 348 VAL A O 1
ATOM 2860 N N . VAL A 1 349 ? 7.965 -11.528 -22.618 1.00 83.94 349 VAL A N 1
ATOM 2861 C CA . VAL A 1 349 ? 6.534 -11.184 -22.552 1.00 83.94 349 VAL A CA 1
ATOM 2862 C C . VAL A 1 349 ? 5.666 -12.334 -23.061 1.00 83.94 349 VAL A C 1
ATOM 2864 O O . VAL A 1 349 ? 4.675 -12.679 -22.429 1.00 83.94 349 VAL A O 1
ATOM 2867 N N . PHE A 1 350 ? 6.047 -12.966 -24.174 1.00 84.94 350 PHE A N 1
ATOM 2868 C CA . PHE A 1 350 ? 5.337 -14.127 -24.709 1.00 84.94 350 PHE A CA 1
ATOM 2869 C C . PHE A 1 350 ? 5.298 -15.285 -23.706 1.00 84.94 350 PHE A C 1
ATOM 2871 O O . PHE A 1 350 ? 4.236 -15.848 -23.459 1.00 84.94 350 PHE A O 1
ATOM 2878 N N . MET A 1 351 ? 6.433 -15.606 -23.082 1.00 80.62 351 MET A N 1
ATOM 2879 C CA . MET A 1 351 ? 6.501 -16.659 -22.070 1.00 80.62 351 MET A CA 1
ATOM 2880 C C . MET A 1 351 ? 5.665 -16.317 -20.832 1.00 80.62 351 MET A C 1
ATOM 2882 O O . MET A 1 351 ? 4.962 -17.179 -20.312 1.00 80.62 351 MET A O 1
ATOM 2886 N N . ILE A 1 352 ? 5.701 -15.063 -20.380 1.00 80.31 352 ILE A N 1
ATOM 2887 C CA . ILE A 1 352 ? 4.868 -14.603 -19.268 1.00 80.31 352 ILE A CA 1
ATOM 2888 C C . ILE A 1 352 ? 3.386 -14.750 -19.618 1.00 80.31 352 ILE A C 1
ATOM 2890 O O . ILE A 1 352 ? 2.655 -15.334 -18.831 1.00 80.31 352 ILE A O 1
ATOM 2894 N N . ASN A 1 353 ? 2.960 -14.335 -20.814 1.00 82.50 353 ASN A N 1
ATOM 2895 C CA . ASN A 1 353 ? 1.577 -14.497 -21.273 1.00 82.50 353 ASN A CA 1
ATOM 2896 C C . ASN A 1 353 ? 1.127 -15.967 -21.328 1.00 82.50 353 ASN A C 1
ATOM 2898 O O . ASN A 1 353 ? -0.043 -16.262 -21.099 1.00 82.50 353 ASN A O 1
ATOM 2902 N N . ILE A 1 354 ? 2.039 -16.899 -21.626 1.00 82.94 354 ILE A N 1
ATOM 2903 C CA . ILE A 1 354 ? 1.766 -18.340 -21.540 1.00 82.94 354 ILE A CA 1
ATOM 2904 C C . ILE A 1 354 ? 1.552 -18.748 -20.077 1.00 82.94 354 ILE A C 1
ATOM 2906 O O . ILE A 1 354 ? 0.543 -19.373 -19.762 1.00 82.94 354 ILE A O 1
ATOM 2910 N N . LEU A 1 355 ? 2.460 -18.372 -19.173 1.00 77.75 355 LEU A N 1
ATOM 2911 C CA . LEU A 1 355 ? 2.377 -18.725 -17.748 1.00 77.75 355 LEU A CA 1
ATOM 2912 C C . LEU A 1 355 ? 1.156 -18.105 -17.052 1.00 77.75 355 LEU A C 1
ATOM 2914 O O . LEU A 1 355 ? 0.587 -18.706 -16.143 1.00 77.75 355 LEU A O 1
ATOM 2918 N N . THR A 1 356 ? 0.729 -16.925 -17.496 1.00 78.81 356 THR A N 1
ATOM 2919 C CA . THR A 1 356 ? -0.458 -16.229 -16.991 1.00 78.81 356 THR A CA 1
ATOM 2920 C C . THR A 1 356 ? -1.731 -16.563 -17.770 1.00 78.81 356 THR A C 1
ATOM 2922 O O . THR A 1 356 ? -2.801 -16.039 -17.471 1.00 78.81 356 THR A O 1
ATOM 2925 N N . SER A 1 357 ? -1.661 -17.464 -18.751 1.00 79.44 357 SER A N 1
ATOM 2926 C CA . SER A 1 357 ? -2.830 -17.890 -19.510 1.00 79.44 357 SER A CA 1
ATOM 2927 C C . SER A 1 357 ? -3.808 -18.661 -18.628 1.00 79.44 357 SER A C 1
ATOM 2929 O O . SER A 1 357 ? -3.437 -19.620 -17.944 1.00 79.44 357 SER A O 1
ATOM 2931 N N . ARG A 1 358 ? -5.097 -18.322 -18.739 1.00 71.19 358 ARG A N 1
ATOM 2932 C CA . ARG A 1 358 ? -6.209 -19.041 -18.090 1.00 71.19 358 ARG A CA 1
ATOM 2933 C C . ARG A 1 358 ? -6.223 -20.552 -18.359 1.00 71.19 358 ARG A C 1
ATOM 2935 O O . ARG A 1 358 ? -6.770 -21.296 -17.557 1.00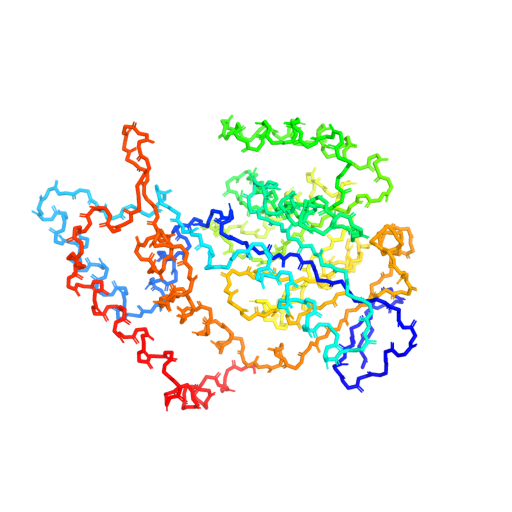 71.19 358 ARG A O 1
ATOM 2942 N N . TYR A 1 359 ? -5.615 -21.004 -19.458 1.00 73.31 359 TYR A N 1
ATOM 2943 C CA . TYR A 1 359 ? -5.559 -22.421 -19.836 1.00 73.31 359 TYR A CA 1
ATOM 2944 C C . TYR A 1 359 ? -4.436 -23.200 -19.135 1.00 73.31 359 TYR A C 1
ATOM 2946 O O . TYR A 1 359 ? -4.546 -24.409 -18.979 1.00 73.31 359 TYR A O 1
ATOM 2954 N N . ILE A 1 360 ? -3.361 -22.524 -18.719 1.00 72.94 360 ILE A N 1
ATOM 2955 C CA . ILE A 1 360 ? -2.168 -23.158 -18.127 1.00 72.94 360 ILE A CA 1
ATOM 2956 C C . ILE A 1 360 ? -2.154 -22.995 -16.607 1.00 72.94 360 ILE A C 1
ATOM 2958 O O . ILE A 1 360 ? -1.675 -23.875 -15.890 1.00 72.94 360 ILE A O 1
ATOM 2962 N N . ARG A 1 361 ? -2.741 -21.901 -16.105 1.00 69.38 361 ARG A N 1
ATOM 2963 C CA . ARG A 1 361 ? -2.850 -21.609 -14.672 1.00 69.38 361 ARG A CA 1
ATOM 2964 C C . ARG A 1 361 ? -3.343 -22.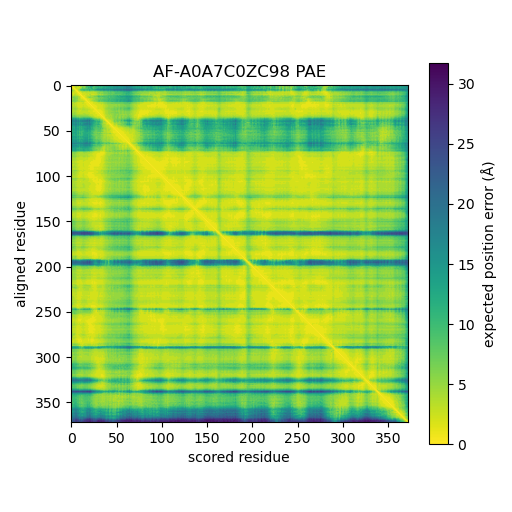800 -13.838 1.00 69.38 361 ARG A C 1
ATOM 2966 O O . ARG A 1 361 ? -2.654 -23.115 -12.873 1.00 69.38 361 ARG A O 1
ATOM 2973 N N . PRO A 1 362 ? -4.432 -23.519 -14.187 1.00 69.56 362 PRO A N 1
ATOM 2974 C CA . PRO A 1 362 ? -4.904 -24.648 -13.379 1.00 69.56 362 PRO A CA 1
ATOM 2975 C C . PRO A 1 362 ? -3.877 -25.779 -13.241 1.00 69.56 362 PRO A C 1
ATOM 2977 O O . PRO A 1 362 ? -3.749 -26.368 -12.173 1.00 69.56 362 PRO A O 1
ATOM 2980 N N . THR A 1 363 ? -3.102 -26.059 -14.291 1.00 69.25 363 THR A N 1
ATOM 2981 C CA . THR A 1 363 ? -2.059 -27.093 -14.261 1.00 69.25 363 THR A CA 1
ATOM 2982 C C . THR A 1 363 ? -0.895 -26.677 -13.367 1.00 69.25 363 THR A C 1
ATOM 2984 O O . THR A 1 363 ? -0.434 -27.482 -12.562 1.00 69.25 363 THR A O 1
ATOM 2987 N N . LEU A 1 364 ? -0.462 -25.411 -13.433 1.00 67.50 364 LEU A N 1
ATOM 2988 C CA . LEU A 1 364 ? 0.572 -24.882 -12.536 1.00 67.50 364 LEU A CA 1
ATOM 2989 C C . LEU A 1 364 ? 0.149 -24.998 -11.061 1.00 67.50 364 LEU A C 1
ATOM 2991 O O . LEU A 1 364 ? 0.971 -25.378 -10.231 1.00 67.50 364 LEU A O 1
ATOM 2995 N N . LYS A 1 365 ? -1.137 -24.781 -10.738 1.00 63.09 365 LYS A N 1
ATOM 2996 C CA . LYS A 1 365 ? -1.658 -24.950 -9.366 1.00 63.09 365 LYS A CA 1
ATOM 2997 C C . LYS A 1 365 ? -1.385 -26.347 -8.806 1.00 63.09 365 LYS A C 1
ATOM 2999 O O . LYS A 1 365 ? -0.962 -26.468 -7.663 1.00 63.09 365 LYS A O 1
ATOM 3004 N N . VAL A 1 366 ? -1.588 -27.398 -9.603 1.00 61.78 366 VAL A N 1
ATOM 3005 C CA . VAL A 1 366 ? -1.403 -28.794 -9.161 1.00 61.78 366 VAL A CA 1
ATOM 3006 C C . VAL A 1 366 ? 0.068 -29.117 -8.889 1.00 61.78 366 VAL A C 1
ATOM 3008 O O . VAL A 1 366 ? 0.372 -29.841 -7.944 1.00 61.78 366 VAL A O 1
ATOM 3011 N N . PHE A 1 367 ? 0.987 -28.565 -9.686 1.00 58.31 367 PHE A N 1
ATOM 3012 C CA . PHE A 1 367 ? 2.423 -28.794 -9.509 1.00 58.31 367 PHE A CA 1
ATOM 3013 C C . PHE A 1 367 ? 3.003 -28.033 -8.313 1.00 58.31 367 PHE A C 1
ATOM 3015 O O . PHE A 1 367 ? 3.819 -28.594 -7.587 1.00 58.31 367 PHE A O 1
ATOM 3022 N N . PHE A 1 368 ? 2.564 -26.793 -8.081 1.00 54.66 368 PHE A N 1
ATOM 3023 C CA . PHE A 1 368 ? 3.095 -25.942 -7.010 1.00 54.66 368 PHE A CA 1
ATOM 3024 C C . PHE A 1 368 ? 2.340 -26.056 -5.673 1.00 54.66 368 PHE A C 1
ATOM 3026 O O . PHE A 1 368 ? 2.848 -25.591 -4.663 1.00 54.66 368 PHE A O 1
ATOM 3033 N N . ASN A 1 369 ? 1.181 -26.726 -5.612 1.00 50.69 369 ASN A N 1
ATOM 3034 C CA . ASN A 1 369 ? 0.505 -27.051 -4.342 1.00 50.69 369 ASN A CA 1
ATOM 3035 C C . ASN A 1 369 ? 1.187 -28.173 -3.534 1.00 50.69 369 ASN A C 1
ATOM 3037 O O . ASN A 1 369 ? 0.726 -28.485 -2.439 1.00 50.69 369 ASN A O 1
ATOM 3041 N N . LYS A 1 370 ? 2.247 -28.809 -4.053 1.00 39.38 370 LYS A N 1
ATOM 3042 C CA . LYS A 1 370 ? 2.983 -29.865 -3.335 1.00 39.38 370 LYS A CA 1
ATOM 3043 C C . LYS A 1 370 ? 4.035 -29.347 -2.347 1.00 39.38 370 LYS A C 1
ATOM 3045 O O . LYS A 1 370 ? 4.595 -30.156 -1.617 1.00 39.38 370 LYS A O 1
ATOM 3050 N N . GLU A 1 371 ? 4.276 -28.040 -2.299 1.00 35.28 371 GLU A N 1
ATOM 3051 C CA . GLU A 1 371 ? 5.216 -27.409 -1.366 1.00 35.28 371 GLU A CA 1
ATOM 3052 C C . GLU A 1 371 ? 4.505 -26.298 -0.578 1.00 35.28 371 GLU A C 1
ATOM 3054 O O . GLU A 1 371 ? 4.666 -25.117 -0.873 1.00 35.28 371 GLU A O 1
ATOM 3059 N N . ASN A 1 372 ? 3.683 -26.681 0.402 1.00 33.84 372 ASN A N 1
ATOM 3060 C CA . ASN A 1 372 ? 3.227 -25.803 1.486 1.00 33.84 372 ASN A CA 1
ATOM 3061 C C . ASN A 1 372 ? 3.524 -26.473 2.824 1.00 33.84 372 ASN A C 1
ATOM 3063 O O . ASN A 1 372 ? 3.084 -27.636 2.986 1.00 33.84 372 ASN A O 1
#

Foldseek 3Di:
DDDDPPFAAEAELPDDDVLFAEWEADEAFAQQAWAQCVLVVVVLCVDPLSVVLLVVVQVVCVVVVHHRDDRRQKTFAFQHALVLQVVQQQCVCCVSPVHHYQYAYAGELDQVSQVVVCVVCVVDPRWRWHWYFDDDPQDTWTKTKIRFPPVCRVVSNVVSVCPPDDDLVVVVVVLVVRQVPLLMAIEGELLVPPPGPDPPSVVRSVVVCVSCVVSHLEYEDELLDDPVSSVVRSVVCVVSVAAYAYYYNHRFNNHGQKIWTHSDPDSSRVSCCRRPVVHTYMYGHPSSVPDSVLVVLRRLCRLQAADPPDDPQSRGNQSRMWGQDPVRDIHGNCVVCVPPDDPSVVVVSVVSCVCSDPVCVVVVCVVVVVPD

Sequence (372 aa):
MKRYGNKICALDFKDDIGEFNSAISLHSHTIYSKENLGIIARYANRIPIIRALFRKENLKRIKSKKRPIDFSSGYWIPPLSPESVYISEKGNIEYNLDLNPIITVSDHDDLTGCLILKSIYPETHIPISFEWTVPLNGHTFHLGIYNIPYLMKDEIMEILRDNKGYDVKKIKDILDSISMSPEALIVLNHPLSQISDTEDFHGGLKGFINEFAPWIHALEINGFRSQRENDLVIKMAHELSLPVVGGGDRHASAPNSVLSLTKGHSFSEFVSEIRHDRISHIIYLPSYKDNLLERWLESIADFFRYYPKHPISIRRWTDRVFFRLENGIVRPLSYYWHQTIPFWVKSVVFMINILTSRYIRPTLKVFFNKEN

Nearest PDB structures (foldseek):
  3e0f-assembly1_A  TM=5.199E-01  e=1.889E-05  Bifidobacterium adolescentis ATCC 15703
  3f2b-assembly1_A  TM=4.941E-01  e=1.889E-05  Geobacillus kaustophilus
  3f2d-assembly1_A  TM=4.680E-01  e=1.777E-05  Geobacillus kaustophilus
  6b2m-assembly1_A  TM=5.975E-01  e=1.699E+00  Lactiplantibacillus plantarum

Mean predicted aligned error: 6.12 Å

Solvent-accessible surface area (backbone atoms only — not comparable to full-atom values): 19776 Å² total; per-residue (Å²): 112,51,71,57,79,97,35,37,37,42,33,46,72,86,48,90,58,87,81,45,45,21,36,32,42,35,48,28,41,20,54,68,15,65,44,60,34,47,59,53,56,56,55,39,57,71,40,68,69,50,31,50,53,52,51,53,51,34,51,53,28,49,77,67,78,38,77,60,90,73,40,79,54,22,30,32,36,27,79,39,50,45,63,58,49,49,55,46,43,39,48,54,34,40,76,73,65,74,33,47,60,44,64,42,34,25,16,50,52,35,53,65,46,20,53,50,44,30,68,77,37,70,92,48,92,50,39,44,18,24,22,39,79,45,66,53,98,85,33,60,48,39,37,35,39,34,33,54,63,77,87,48,49,65,62,50,53,51,54,49,66,56,76,77,68,87,51,67,65,61,53,48,58,50,47,54,62,47,63,71,39,76,47,32,43,34,26,38,39,51,74,82,61,78,78,48,91,54,93,56,52,68,60,44,49,53,51,48,45,74,74,45,47,97,63,50,46,26,35,34,35,39,40,81,51,53,70,71,56,36,54,51,45,53,51,49,21,59,76,69,73,36,21,54,40,22,12,16,85,34,50,45,84,72,56,70,21,19,27,22,48,26,70,33,90,47,71,47,47,39,29,40,36,33,66,72,73,34,42,19,39,30,39,38,38,72,74,45,73,46,58,66,68,54,58,50,39,49,36,53,43,47,53,66,39,73,40,88,88,48,62,82,71,52,19,42,37,44,41,30,28,35,40,48,45,98,87,67,53,71,46,34,45,43,70,79,35,72,80,54,73,55,67,71,56,51,52,49,53,53,51,48,52,49,64,49,25,84,84,44,40,66,60,51,50,66,68,57,66,76,75,124

Secondary structure (DSSP, 8-state):
-EEETTTEEEEETTS--TT-SEEEEB----TT--EETHHHHHHHHHSHHHHHHHHHHHHHHHHTTPPPPP-TTEEE--S--HHHHHHHHHHHHHHHH-SEEEE----BT--HHHHHHHHH-TTS-----EEEEEEETTEEEEEEEES--GGGHHHHHHHHH--S---HHHHHHHHHHHHTSTT-EEEEESTT---S--TTHHHHHHHHHHHHGGG--EEEEETTS-HHHHHHHHHHHHHTT--EEEE----SSSPPSEEEEESSSSHHHHHHIIIII--EEEEE-HHHHS-HHHHHHHHHHHHH---TTS-GGGSSHHHHEEEE-TTS-EEEHHHHHTT---HHHHHHHHHHHHHT-TTTHHHHHHHHTT--